Protein AF-0000000066669818 (afdb_homodimer)

Nearest PDB structures (foldseek):
  7xp1-assembly1_A-2  TM=8.548E-01  e=1.483E-09  Pseudomonas aeruginosa PAO1
  7u5q-assembly2_B  TM=8.097E-01  e=1.631E-09  Brucella melitensis ATCC 23457
  3ihu-assembly2_B  TM=8.347E-01  e=1.376E-07  Cupriavidus pinatubonensis JMP134
  3fms-assembly1_A-2  TM=8.039E-01  e=2.113E-07  Thermotoga maritima MSB8
  6za7-assembly1_A  TM=6.777E-01  e=1.137E-07  Agrobacterium fabrum str. C58

pLDDT: mean 90.9, std 12.24, range [27.2, 98.94]

Organism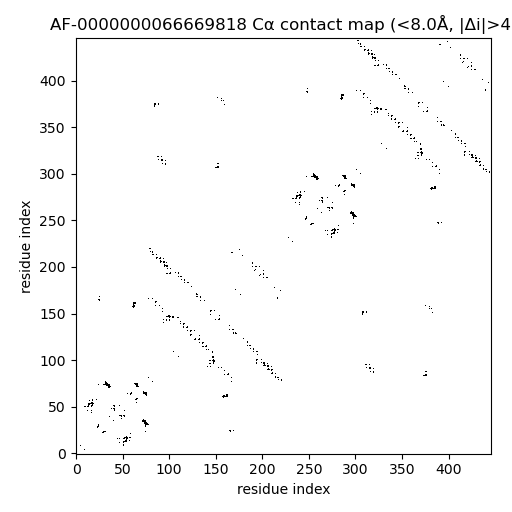: Nocardia brasiliensis (strain ATCC 700358 / HUJEG-1) (NCBI:txid1133849)

Structure (mmCIF, N/CA/C/O backbone):
data_AF-0000000066669818-model_v1
#
loop_
_entity.id
_entity.type
_entity.pdbx_description
1 polymer 'GntR family transcriptional regulator'
#
loop_
_atom_site.group_PDB
_atom_site.id
_atom_site.type_symbol
_atom_site.label_atom_id
_atom_site.label_alt_id
_atom_site.label_comp_id
_atom_site.label_asym_id
_atom_site.label_entity_id
_atom_site.label_seq_id
_atom_site.pdbx_PDB_ins_code
_atom_site.Cartn_x
_atom_site.Cartn_y
_atom_site.Cartn_z
_atom_site.occupancy
_atom_site.B_iso_or_equiv
_atom_site.auth_seq_id
_atom_site.auth_comp_id
_atom_site.auth_asym_id
_atom_site.auth_atom_id
_atom_site.pdbx_PDB_model_num
ATOM 1 N N . MET A 1 1 ? 36.562 18.031 -10.664 1 27.53 1 MET A N 1
ATOM 2 C CA . MET A 1 1 ? 36.594 16.594 -10.453 1 27.53 1 MET A CA 1
ATOM 3 C C . MET A 1 1 ? 35.438 16.125 -9.578 1 27.53 1 MET A C 1
ATOM 5 O O . MET A 1 1 ? 35.438 16.359 -8.367 1 27.53 1 MET A O 1
ATOM 9 N N . ASN A 1 2 ? 34.125 16.328 -9.906 1 37.84 2 ASN A N 1
ATOM 10 C CA . ASN A 1 2 ? 32.875 16.234 -9.164 1 37.84 2 ASN A CA 1
ATOM 11 C C . ASN A 1 2 ? 32.719 14.875 -8.492 1 37.84 2 ASN A C 1
ATOM 13 O O . ASN A 1 2 ? 32.5 13.867 -9.164 1 37.84 2 ASN A O 1
ATOM 17 N N . LEU A 1 3 ? 33.469 14.633 -7.488 1 39.19 3 LEU A N 1
ATOM 18 C CA . LEU A 1 3 ? 33.562 13.375 -6.754 1 39.19 3 LEU A CA 1
ATOM 19 C C . LEU A 1 3 ? 32.188 12.898 -6.305 1 39.19 3 LEU A C 1
ATOM 21 O O . LEU A 1 3 ? 31.469 13.617 -5.613 1 39.19 3 LEU A O 1
ATOM 25 N N . PRO A 1 4 ? 31.734 11.859 -6.973 1 48.66 4 PRO A N 1
ATOM 26 C CA . PRO A 1 4 ? 30.422 11.344 -6.59 1 48.66 4 PRO A CA 1
ATOM 27 C C . PRO A 1 4 ? 30.312 11.07 -5.094 1 48.66 4 PRO A C 1
ATOM 29 O O . PRO A 1 4 ? 31.25 10.562 -4.48 1 48.66 4 PRO A O 1
ATOM 32 N N . LEU A 1 5 ? 29.672 11.852 -4.332 1 53.28 5 LEU A N 1
ATOM 33 C CA . LEU A 1 5 ? 29.422 11.688 -2.904 1 53.28 5 LEU A CA 1
ATOM 34 C C . LEU A 1 5 ? 29.109 10.234 -2.57 1 53.28 5 LEU A C 1
ATOM 36 O O . LEU A 1 5 ? 28.562 9.508 -3.396 1 53.28 5 LEU A O 1
ATOM 40 N N . PRO A 1 6 ? 29.719 9.781 -1.479 1 54.78 6 PRO A N 1
ATOM 41 C CA . PRO A 1 6 ? 29.359 8.445 -0.995 1 54.78 6 PRO A CA 1
ATOM 42 C C . PRO A 1 6 ? 27.859 8.211 -0.934 1 54.78 6 PRO A C 1
ATOM 44 O O . PRO A 1 6 ? 27.094 9.172 -0.834 1 54.78 6 PRO A O 1
ATOM 47 N N . LYS A 1 7 ? 27.484 7.012 -1.146 1 56.94 7 LYS A N 1
ATOM 48 C CA . LYS A 1 7 ? 26.078 6.598 -1.203 1 56.94 7 LYS A CA 1
ATOM 49 C C . LYS A 1 7 ? 25.281 7.172 -0.032 1 56.94 7 LYS A C 1
ATOM 51 O O . LYS A 1 7 ? 24.156 7.637 -0.207 1 56.94 7 LYS A O 1
ATOM 56 N N . ALA A 1 8 ? 25.891 7.023 1.207 1 53.94 8 ALA A N 1
ATOM 57 C CA . ALA A 1 8 ? 25.234 7.547 2.4 1 53.94 8 ALA A CA 1
ATOM 58 C C . ALA A 1 8 ? 24.969 9.039 2.268 1 53.94 8 ALA A C 1
ATOM 60 O O . ALA A 1 8 ? 23.906 9.523 2.656 1 53.94 8 ALA A O 1
ATOM 61 N N . ALA A 1 9 ? 25.922 9.672 1.787 1 60.25 9 ALA A N 1
ATOM 62 C CA . ALA A 1 9 ? 25.781 11.117 1.619 1 60.25 9 ALA A CA 1
ATOM 63 C C . ALA A 1 9 ? 24.734 11.438 0.558 1 60.25 9 ALA A C 1
ATOM 65 O O . ALA A 1 9 ? 23.953 12.383 0.714 1 60.25 9 ALA A O 1
ATOM 66 N N . ARG A 1 10 ? 24.719 10.617 -0.461 1 65.62 10 ARG A N 1
ATOM 67 C CA . ARG A 1 10 ? 23.75 10.82 -1.536 1 65.62 10 ARG A CA 1
ATOM 68 C C . ARG A 1 10 ? 22.328 10.586 -1.046 1 65.62 10 ARG A C 1
ATOM 70 O O . ARG A 1 10 ? 21.422 11.344 -1.382 1 65.62 10 ARG A O 1
ATOM 77 N N . ARG A 1 11 ? 22.234 9.508 -0.243 1 72.19 11 ARG A N 1
ATOM 78 C CA . ARG A 1 11 ? 20.922 9.227 0.344 1 72.19 11 ARG A CA 1
ATOM 79 C C . ARG A 1 11 ? 20.484 10.359 1.261 1 72.19 11 ARG A C 1
ATOM 81 O O . ARG A 1 11 ? 19.297 10.711 1.286 1 72.19 11 ARG A O 1
ATOM 88 N N . GLY A 1 12 ? 21.406 10.742 1.957 1 82 12 GLY A N 1
ATOM 89 C CA . GLY A 1 12 ? 21.109 11.883 2.809 1 82 12 GLY A CA 1
ATOM 90 C C . GLY A 1 12 ? 20.641 13.102 2.033 1 82 12 GLY A C 1
ATOM 91 O O . GLY A 1 12 ? 19.656 13.734 2.406 1 82 12 GLY A O 1
ATOM 92 N N . LEU A 1 13 ? 21.266 13.312 0.92 1 87.38 13 LEU A N 1
ATOM 93 C CA . LEU A 1 13 ? 20.906 14.477 0.108 1 87.38 13 LEU A CA 1
ATOM 94 C C . LEU A 1 13 ? 19.578 14.266 -0.6 1 87.38 13 LEU A C 1
ATOM 96 O O . LEU A 1 13 ? 18.797 15.203 -0.759 1 87.38 13 LEU A O 1
ATOM 100 N N . ALA A 1 14 ? 19.312 13.023 -1.042 1 91.56 14 ALA A N 1
ATOM 101 C CA . ALA A 1 14 ? 18.031 12.688 -1.66 1 91.56 14 ALA A CA 1
ATOM 102 C C . ALA A 1 14 ? 16.875 12.891 -0.679 1 91.56 14 ALA A C 1
ATOM 104 O O . ALA A 1 14 ? 15.852 13.469 -1.032 1 91.56 14 ALA A O 1
ATOM 105 N N . ASN A 1 15 ? 17.109 12.406 0.526 1 94.12 15 ASN A N 1
ATOM 106 C CA . ASN A 1 15 ? 16.109 12.578 1.562 1 94.12 15 ASN A CA 1
ATOM 107 C C . ASN A 1 15 ? 15.875 14.047 1.887 1 94.12 15 ASN A C 1
ATOM 109 O O . ASN A 1 15 ? 14.734 14.477 2.084 1 94.12 15 ASN A O 1
ATOM 113 N N . GLU A 1 16 ? 16.922 14.742 1.942 1 94.06 16 GLU A N 1
ATOM 114 C CA . GLU A 1 16 ? 16.812 16.172 2.199 1 94.06 16 GLU A CA 1
ATOM 115 C C . GLU A 1 16 ? 16.047 16.875 1.077 1 94.06 16 GLU A C 1
ATOM 117 O O . GLU A 1 16 ? 15.188 17.719 1.336 1 94.06 16 GLU A O 1
ATOM 122 N N . ALA A 1 17 ? 16.422 16.562 -0.137 1 96.06 17 ALA A N 1
ATOM 123 C CA . ALA A 1 17 ? 15.711 17.125 -1.275 1 96.06 17 ALA A CA 1
ATOM 124 C C . ALA A 1 17 ? 14.219 16.812 -1.198 1 96.06 17 ALA A C 1
ATOM 126 O O . ALA A 1 17 ? 13.383 17.688 -1.39 1 96.06 17 ALA A O 1
ATOM 127 N N . ALA A 1 18 ? 13.914 15.578 -0.904 1 97.06 18 ALA A N 1
ATOM 128 C CA . ALA A 1 18 ? 12.516 15.164 -0.772 1 97.06 18 ALA A CA 1
ATOM 129 C C . ALA A 1 18 ? 11.812 15.961 0.324 1 97.06 18 ALA A C 1
ATOM 131 O O . ALA A 1 18 ? 10.688 16.422 0.133 1 97.06 18 ALA A O 1
ATOM 132 N N . ASP A 1 19 ? 12.5 16.109 1.431 1 97 19 ASP A N 1
ATOM 133 C CA . ASP A 1 19 ? 11.922 16.812 2.572 1 97 19 ASP A CA 1
ATOM 134 C C . ASP A 1 19 ? 11.594 18.266 2.219 1 97 19 ASP A C 1
ATOM 136 O O . ASP A 1 19 ? 10.5 18.75 2.502 1 97 19 ASP A O 1
ATOM 140 N N . VAL A 1 20 ? 12.477 18.922 1.606 1 96.31 20 VAL A N 1
ATOM 141 C CA . VAL A 1 20 ? 12.297 20.344 1.272 1 96.31 20 VAL A CA 1
ATOM 142 C C . VAL A 1 20 ? 11.172 20.484 0.257 1 96.31 20 VAL A C 1
ATOM 144 O O . VAL A 1 20 ? 10.32 21.375 0.396 1 96.31 20 VAL A O 1
ATOM 147 N N . ILE A 1 21 ? 11.148 19.641 -0.701 1 97.25 21 ILE A N 1
ATOM 148 C CA . ILE A 1 21 ? 10.117 19.719 -1.732 1 97.25 21 ILE A CA 1
ATOM 149 C C . ILE A 1 21 ? 8.758 19.391 -1.126 1 97.25 21 ILE A C 1
ATOM 151 O O . ILE A 1 21 ? 7.77 20.078 -1.391 1 97.25 21 ILE A O 1
ATOM 155 N N . ARG A 1 22 ? 8.695 18.344 -0.316 1 97.69 22 ARG A N 1
ATOM 156 C CA . ARG A 1 22 ? 7.469 17.969 0.381 1 97.69 22 ARG A CA 1
ATOM 157 C C . ARG A 1 22 ? 6.926 19.141 1.202 1 97.69 22 ARG A C 1
ATOM 159 O O . ARG A 1 22 ? 5.738 19.469 1.121 1 97.69 22 ARG A O 1
ATOM 166 N N . ASP A 1 23 ? 7.812 19.781 1.964 1 96.19 23 ASP A N 1
ATOM 167 C CA . ASP A 1 23 ? 7.414 20.906 2.805 1 96.19 23 ASP A CA 1
ATOM 168 C C . ASP A 1 23 ? 6.879 22.062 1.959 1 96.19 23 ASP A C 1
ATOM 170 O O . ASP A 1 23 ? 5.906 22.719 2.338 1 96.19 23 ASP A O 1
ATOM 174 N N . ALA A 1 24 ? 7.492 22.312 0.842 1 95.88 24 ALA A N 1
ATOM 175 C CA . ALA A 1 24 ? 7.043 23.359 -0.058 1 95.88 24 ALA A CA 1
ATOM 176 C C . ALA A 1 24 ? 5.66 23.047 -0.624 1 95.88 24 ALA A C 1
ATOM 178 O O . ALA A 1 24 ? 4.832 23.953 -0.794 1 95.88 24 ALA A O 1
ATOM 179 N N . ILE A 1 25 ? 5.414 21.75 -0.908 1 96.44 25 ILE A N 1
ATOM 180 C CA . ILE A 1 25 ? 4.109 21.328 -1.396 1 96.44 25 ILE A CA 1
ATOM 181 C C . ILE A 1 25 ? 3.062 21.516 -0.301 1 96.44 25 ILE A C 1
ATOM 183 O O . ILE A 1 25 ? 2.002 22.094 -0.542 1 96.44 25 ILE A O 1
ATOM 187 N N . PHE A 1 26 ? 3.367 21.125 0.92 1 95.31 26 PHE A N 1
ATOM 188 C CA . PHE A 1 26 ? 2.432 21.188 2.037 1 95.31 26 PHE A CA 1
ATOM 189 C C . PHE A 1 26 ? 2.154 22.625 2.428 1 95.31 26 PHE A C 1
ATOM 191 O O . PHE A 1 26 ? 1.037 22.969 2.824 1 95.31 26 PHE A O 1
ATOM 198 N N . ALA A 1 27 ? 3.156 23.5 2.26 1 92.38 27 ALA A N 1
ATOM 199 C CA . ALA A 1 27 ? 3.018 24.906 2.611 1 92.38 27 ALA A CA 1
ATOM 200 C C . ALA A 1 27 ? 2.256 25.672 1.532 1 92.38 27 ALA A C 1
ATOM 202 O O . ALA A 1 27 ? 1.841 26.812 1.746 1 92.38 27 ALA A O 1
ATOM 203 N N . GLY A 1 28 ? 2.135 25.062 0.386 1 92.44 28 GLY A N 1
ATOM 204 C CA . GLY A 1 28 ? 1.427 25.703 -0.707 1 92.44 28 GLY A CA 1
ATOM 205 C C . GLY A 1 28 ? 2.338 26.5 -1.622 1 92.44 28 GLY A C 1
ATOM 206 O O . GLY A 1 28 ? 1.877 27.109 -2.586 1 92.44 28 GLY A O 1
ATOM 207 N N . ASP A 1 29 ? 3.596 26.5 -1.38 1 94.31 29 ASP A N 1
ATOM 208 C CA . ASP A 1 29 ? 4.559 27.188 -2.24 1 94.31 29 ASP A CA 1
ATOM 209 C C . ASP A 1 29 ? 4.625 26.531 -3.617 1 94.31 29 ASP A C 1
ATOM 211 O O . ASP A 1 29 ? 4.922 27.203 -4.613 1 94.31 29 ASP A O 1
ATOM 215 N N . ILE A 1 30 ? 4.438 25.266 -3.688 1 95.75 30 ILE A N 1
ATOM 216 C CA . ILE A 1 30 ? 4.25 24.516 -4.926 1 95.75 30 ILE A CA 1
ATOM 217 C C . ILE A 1 30 ? 2.824 23.969 -4.988 1 95.75 30 ILE A C 1
ATOM 219 O O . ILE A 1 30 ? 2.445 23.109 -4.188 1 95.75 30 ILE A O 1
ATOM 223 N N . ALA A 1 31 ? 2.066 24.391 -5.91 1 94.06 31 ALA A N 1
ATOM 224 C CA . ALA A 1 31 ? 0.638 24.094 -5.961 1 94.06 31 ALA A CA 1
ATOM 225 C C . ALA A 1 31 ? 0.387 22.688 -6.523 1 94.06 31 ALA A C 1
ATOM 227 O O . ALA A 1 31 ? 1.189 22.188 -7.309 1 94.06 31 ALA A O 1
ATOM 228 N N . PRO A 1 32 ? -0.755 22.125 -6.137 1 94.38 32 PRO A N 1
ATOM 229 C CA . PRO A 1 32 ? -1.157 20.891 -6.812 1 94.38 32 PRO A CA 1
ATOM 230 C C . PRO A 1 32 ? -1.199 21.031 -8.336 1 94.38 32 PRO A C 1
ATOM 232 O O . PRO A 1 32 ? -1.632 22.078 -8.844 1 94.38 32 PRO A O 1
ATOM 235 N N . GLY A 1 33 ? -0.644 20.047 -9.023 1 94.25 33 GLY A N 1
ATOM 236 C CA . GLY A 1 33 ? -0.625 20.062 -10.477 1 94.25 33 GLY A CA 1
ATOM 237 C C . GLY A 1 33 ? 0.598 20.766 -11.047 1 94.25 33 GLY A C 1
ATOM 238 O O . GLY A 1 33 ? 0.883 20.641 -12.242 1 94.25 33 GLY A O 1
ATOM 239 N N . ALA A 1 34 ? 1.378 21.469 -10.266 1 95.56 34 ALA A N 1
ATOM 240 C CA . ALA A 1 34 ? 2.527 22.234 -10.75 1 95.56 34 ALA A CA 1
ATOM 241 C C . ALA A 1 34 ? 3.637 21.312 -11.234 1 95.56 34 ALA A C 1
ATOM 243 O O . ALA A 1 34 ? 3.912 20.281 -10.609 1 95.56 34 ALA A O 1
ATOM 244 N N . PRO A 1 35 ? 4.309 21.656 -12.297 1 95.5 35 PRO A N 1
ATOM 245 C CA . PRO A 1 35 ? 5.445 20.859 -12.781 1 95.5 35 PRO A CA 1
ATOM 246 C C . PRO A 1 35 ? 6.664 20.969 -11.867 1 95.5 35 PRO A C 1
ATOM 248 O O . PRO A 1 35 ? 6.887 22.016 -11.242 1 95.5 35 PRO A O 1
ATOM 251 N N . LEU A 1 36 ? 7.355 19.875 -11.766 1 96.38 36 LEU A N 1
ATOM 252 C CA . LEU A 1 36 ? 8.617 19.797 -11.031 1 96.38 36 LEU A CA 1
ATOM 253 C C . LEU A 1 36 ? 9.781 19.531 -11.977 1 96.38 36 LEU A C 1
ATOM 255 O O . LEU A 1 36 ? 9.898 18.422 -12.508 1 96.38 36 LEU A O 1
ATOM 259 N N . ARG A 1 37 ? 10.68 20.547 -12.273 1 94.62 37 ARG A N 1
ATOM 260 C CA . ARG A 1 37 ? 11.82 20.406 -13.164 1 94.62 37 ARG A CA 1
ATOM 261 C C . ARG A 1 37 ? 13.102 20.141 -12.383 1 94.62 37 ARG A C 1
ATOM 263 O O . ARG A 1 37 ? 13.508 20.969 -11.555 1 94.62 37 ARG A O 1
ATOM 270 N N . GLU A 1 38 ? 13.656 19.031 -12.633 1 93.94 38 GLU A N 1
ATOM 271 C CA . GLU A 1 38 ? 14.836 18.578 -11.898 1 93.94 38 GLU A CA 1
ATOM 272 C C . GLU A 1 38 ? 15.93 19.641 -11.906 1 93.94 38 GLU A C 1
ATOM 274 O O . GLU A 1 38 ? 16.547 19.906 -10.875 1 93.94 38 GLU A O 1
ATOM 279 N N . VAL A 1 39 ? 16.125 20.297 -13.062 1 94.06 39 VAL A N 1
ATOM 280 C CA . VAL A 1 39 ? 17.188 21.266 -13.227 1 94.06 39 VAL A CA 1
ATOM 281 C C . VAL A 1 39 ? 16.922 22.469 -12.32 1 94.06 39 VAL A C 1
ATOM 283 O O . VAL A 1 39 ? 17.828 22.922 -11.609 1 94.06 39 VAL A O 1
ATOM 286 N N . GLU A 1 40 ? 15.781 22.969 -12.344 1 95.06 40 GLU A N 1
ATOM 287 C CA . GLU A 1 40 ? 15.406 24.125 -11.531 1 95.06 40 GLU A CA 1
ATOM 288 C C . GLU A 1 40 ? 15.484 23.797 -10.039 1 95.06 40 GLU A C 1
ATOM 290 O O . GLU A 1 40 ? 15.977 24.609 -9.25 1 95.06 40 GLU A O 1
ATOM 295 N N . LEU A 1 41 ? 15.008 22.625 -9.648 1 96.19 41 LEU A N 1
ATOM 296 C CA . LEU A 1 41 ? 15.016 22.203 -8.25 1 96.19 41 LEU A CA 1
ATOM 297 C C . LEU A 1 41 ? 16.438 22.016 -7.75 1 96.19 41 LEU A C 1
ATOM 299 O O . LEU A 1 41 ? 16.766 22.391 -6.621 1 96.19 41 LEU A O 1
ATOM 303 N N . ALA A 1 42 ? 17.25 21.438 -8.57 1 95.56 42 ALA A N 1
ATOM 304 C CA . ALA A 1 42 ? 18.641 21.234 -8.203 1 95.56 42 ALA A CA 1
ATOM 305 C C . ALA A 1 42 ? 19.344 22.578 -7.941 1 95.56 42 ALA A C 1
ATOM 307 O O . ALA A 1 42 ? 20.062 22.719 -6.957 1 95.56 42 ALA A O 1
ATOM 308 N N . ALA A 1 43 ? 19.094 23.547 -8.789 1 94.75 43 ALA A N 1
ATOM 309 C CA . ALA A 1 43 ? 19.656 24.875 -8.641 1 94.75 43 ALA A CA 1
ATOM 310 C C . ALA A 1 43 ? 19.156 25.547 -7.367 1 94.75 43 ALA A C 1
ATOM 312 O O . ALA A 1 43 ? 19.953 26.109 -6.598 1 94.75 43 ALA A O 1
ATOM 313 N N . ALA A 1 44 ? 17.953 25.453 -7.117 1 94 44 ALA A N 1
ATOM 314 C CA . ALA A 1 44 ? 17.328 26.109 -5.969 1 94 44 ALA A CA 1
ATOM 315 C C . ALA A 1 44 ? 17.812 25.484 -4.66 1 94 44 ALA A C 1
ATOM 317 O O . ALA A 1 44 ? 17.969 26.188 -3.656 1 94 44 ALA A O 1
ATOM 318 N N . LEU A 1 45 ? 18.047 24.172 -4.668 1 94.38 45 LEU A N 1
ATOM 319 C CA . LEU A 1 45 ? 18.375 23.453 -3.439 1 94.38 45 LEU A CA 1
ATOM 320 C C . LEU A 1 45 ? 19.875 23.328 -3.258 1 94.38 45 LEU A C 1
ATOM 322 O O . LEU A 1 45 ? 20.344 22.953 -2.184 1 94.38 45 LEU A O 1
ATOM 326 N N . GLY A 1 46 ? 20.594 23.578 -4.289 1 94 46 GLY A N 1
ATOM 327 C CA . GLY A 1 46 ? 22.047 23.484 -4.223 1 94 46 GLY A CA 1
ATOM 328 C C . GLY A 1 46 ? 22.547 22.062 -4.156 1 94 46 GLY A C 1
ATOM 329 O O . GLY A 1 46 ? 23.5 21.766 -3.434 1 94 46 GLY A O 1
ATOM 330 N N . VAL A 1 47 ? 21.844 21.172 -4.777 1 93.88 47 VAL A N 1
ATOM 331 C CA . VAL A 1 47 ? 22.234 19.766 -4.812 1 93.88 47 VAL A CA 1
ATOM 332 C C . VAL A 1 47 ? 22.281 19.281 -6.258 1 93.88 47 VAL A C 1
ATOM 334 O O . VAL A 1 47 ? 21.922 20.016 -7.18 1 93.88 47 VAL A O 1
ATOM 337 N N . SER A 1 48 ? 22.734 18.109 -6.457 1 92 48 SER A N 1
ATOM 338 C CA . SER A 1 48 ? 22.859 17.562 -7.805 1 92 48 SER A CA 1
ATOM 339 C C . SER A 1 48 ? 21.5 17.156 -8.367 1 92 48 SER A C 1
ATOM 341 O O . SER A 1 48 ? 20.562 16.922 -7.617 1 92 48 SER A O 1
ATOM 343 N N . ARG A 1 49 ? 21.438 17.078 -9.68 1 91.44 49 ARG A N 1
ATOM 344 C CA . ARG A 1 49 ? 20.234 16.594 -10.336 1 91.44 49 ARG A CA 1
ATOM 345 C C . ARG A 1 49 ? 19.922 15.164 -9.93 1 91.44 49 ARG A C 1
ATOM 347 O O . ARG A 1 49 ? 18.75 14.773 -9.836 1 91.44 49 ARG A O 1
ATOM 354 N N . GLY A 1 50 ? 20.938 14.406 -9.766 1 89.19 50 GLY A N 1
ATOM 355 C CA . GLY A 1 50 ? 20.75 13.047 -9.297 1 89.19 50 GLY A CA 1
ATOM 356 C C . GLY A 1 50 ? 20.078 12.953 -7.949 1 89.19 50 GLY A C 1
ATOM 357 O O . GLY A 1 50 ? 19.172 12.148 -7.754 1 89.19 50 GLY A O 1
ATOM 358 N N . SER A 1 51 ? 20.484 13.773 -7.023 1 92.75 51 SER A N 1
ATOM 359 C CA . SER A 1 51 ? 19.875 13.82 -5.699 1 92.75 51 SER A CA 1
ATOM 360 C C . SER A 1 51 ? 18.406 14.242 -5.785 1 92.75 51 SER A C 1
ATOM 362 O O . SER A 1 51 ? 17.547 13.68 -5.09 1 92.75 51 SER A O 1
ATOM 364 N N . VAL A 1 52 ? 18.156 15.203 -6.598 1 94.5 52 VAL A N 1
ATOM 365 C CA . VAL A 1 52 ? 16.781 15.656 -6.777 1 94.5 52 VAL A CA 1
ATOM 366 C C . VAL A 1 52 ? 15.938 14.539 -7.379 1 94.5 52 VAL A C 1
ATOM 368 O O . VAL A 1 52 ? 14.828 14.273 -6.918 1 94.5 52 VAL A O 1
ATOM 371 N N . ARG A 1 53 ? 16.438 13.891 -8.367 1 90.56 53 ARG A N 1
ATOM 372 C CA . ARG A 1 53 ? 15.727 12.789 -9.008 1 90.56 53 ARG A CA 1
ATOM 373 C C . ARG A 1 53 ? 15.383 11.703 -7.996 1 90.56 53 ARG A C 1
ATOM 375 O O . ARG A 1 53 ? 14.25 11.203 -7.977 1 90.56 53 ARG A O 1
ATOM 382 N N . GLU A 1 54 ? 16.297 11.391 -7.152 1 90.94 54 GLU A N 1
ATOM 383 C CA . GLU A 1 54 ? 16.062 10.391 -6.113 1 90.94 54 GLU A CA 1
ATOM 384 C C . GLU A 1 54 ? 15.039 10.891 -5.094 1 90.94 54 GLU A C 1
ATOM 386 O O . GLU A 1 54 ? 14.203 10.117 -4.613 1 90.94 54 GLU A O 1
ATOM 391 N N . GLY A 1 55 ? 15.18 12.109 -4.762 1 94.56 55 GLY A N 1
ATOM 392 C CA . GLY A 1 55 ? 14.195 12.695 -3.871 1 94.56 55 GLY A CA 1
ATOM 393 C C . GLY A 1 55 ? 12.789 12.695 -4.449 1 94.56 55 GLY A C 1
ATOM 394 O O . GLY A 1 55 ? 11.828 12.391 -3.748 1 94.56 55 GLY A O 1
ATOM 395 N N . LEU A 1 56 ? 12.727 13.031 -5.75 1 94.94 56 LEU A N 1
ATOM 396 C CA . LEU A 1 56 ? 11.43 13.016 -6.43 1 94.94 56 LEU A CA 1
ATOM 397 C C . LEU A 1 56 ? 10.867 11.602 -6.508 1 94.94 56 LEU A C 1
ATOM 399 O O . LEU A 1 56 ? 9.656 11.406 -6.422 1 94.94 56 LEU A O 1
ATOM 403 N N . ALA A 1 57 ? 11.688 10.641 -6.645 1 91.62 57 ALA A N 1
ATOM 404 C CA . ALA A 1 57 ? 11.25 9.242 -6.648 1 91.62 57 ALA A CA 1
ATOM 405 C C . ALA A 1 57 ? 10.625 8.859 -5.312 1 91.62 57 ALA A C 1
ATOM 407 O O . ALA A 1 57 ? 9.641 8.125 -5.27 1 91.62 57 ALA A O 1
ATOM 408 N N . LEU A 1 58 ? 11.195 9.352 -4.234 1 94.19 58 LEU A N 1
ATOM 409 C CA . LEU A 1 58 ? 10.625 9.117 -2.914 1 94.19 58 LEU A CA 1
ATOM 410 C C . LEU A 1 58 ? 9.234 9.734 -2.805 1 94.19 58 LEU A C 1
ATOM 412 O O . LEU A 1 58 ? 8.297 9.094 -2.312 1 94.19 58 LEU A O 1
ATOM 416 N N . LEU A 1 59 ? 9.125 10.93 -3.281 1 97.25 59 LEU A N 1
ATOM 417 C CA . LEU A 1 59 ? 7.844 11.625 -3.225 1 97.25 59 LEU A CA 1
ATOM 418 C C . LEU A 1 59 ? 6.812 10.945 -4.125 1 97.25 59 LEU A C 1
ATOM 420 O O . LEU A 1 59 ? 5.617 10.969 -3.828 1 97.25 59 LEU A O 1
ATOM 424 N N . GLN A 1 60 ? 7.273 10.367 -5.227 1 95.12 60 GLN A N 1
ATOM 425 C CA . GLN A 1 60 ? 6.387 9.602 -6.094 1 95.12 60 GLN A CA 1
ATOM 426 C C . GLN A 1 60 ? 5.852 8.367 -5.371 1 95.12 60 GLN A C 1
ATOM 428 O O . GLN A 1 60 ? 4.668 8.039 -5.488 1 95.12 60 GLN A O 1
ATOM 433 N N . ARG A 1 61 ? 6.664 7.742 -4.613 1 93.88 61 ARG A N 1
ATOM 434 C CA . ARG A 1 61 ? 6.25 6.574 -3.84 1 93.88 61 ARG A CA 1
ATOM 435 C C . ARG A 1 61 ? 5.227 6.953 -2.775 1 93.88 61 ARG A C 1
ATOM 437 O O . ARG A 1 61 ? 4.344 6.16 -2.443 1 93.88 61 ARG A O 1
ATOM 444 N N . GLU A 1 62 ? 5.336 8.125 -2.328 1 97 62 GLU A N 1
ATOM 445 C CA . GLU A 1 62 ? 4.395 8.625 -1.331 1 97 62 GLU A CA 1
ATOM 446 C C . GLU A 1 62 ? 3.076 9.047 -1.978 1 97 62 GLU A C 1
ATOM 448 O O . GLU A 1 62 ? 2.104 9.344 -1.28 1 97 62 GLU A O 1
ATOM 453 N N . GLY A 1 63 ? 3.08 9.156 -3.301 1 96.88 63 GLY A N 1
ATOM 454 C CA . GLY A 1 63 ? 1.888 9.531 -4.043 1 96.88 63 GLY A CA 1
ATOM 455 C C . GLY A 1 63 ? 1.744 11.031 -4.223 1 96.88 63 GLY A C 1
ATOM 456 O O . GLY A 1 63 ? 0.7 11.516 -4.668 1 96.88 63 GLY A O 1
ATOM 457 N N . LEU A 1 64 ? 2.752 11.797 -3.9 1 97.31 64 LEU A N 1
ATOM 458 C CA . LEU A 1 64 ? 2.648 13.25 -3.957 1 97.31 64 LEU A CA 1
ATOM 459 C C . LEU A 1 64 ? 2.945 13.758 -5.363 1 97.31 64 LEU A C 1
ATOM 461 O O . LEU A 1 64 ? 2.584 14.891 -5.707 1 97.31 64 LEU A O 1
ATOM 465 N N . ILE A 1 65 ? 3.707 12.867 -6.062 1 96 65 ILE A N 1
ATOM 466 C CA . ILE A 1 65 ? 4.203 13.266 -7.379 1 96 65 ILE A CA 1
ATOM 467 C C . ILE A 1 65 ? 3.793 12.227 -8.422 1 96 65 ILE A C 1
ATOM 469 O O . ILE A 1 65 ? 3.764 11.023 -8.133 1 96 65 ILE A O 1
ATOM 473 N N . ARG A 1 66 ? 3.416 12.656 -9.531 1 93 66 ARG A N 1
ATOM 474 C CA . ARG A 1 66 ? 3.182 11.789 -10.68 1 93 66 ARG A CA 1
ATOM 475 C C . ARG A 1 66 ? 4.23 12.016 -11.766 1 93 66 ARG A C 1
ATOM 477 O O . ARG A 1 66 ? 4.703 13.141 -11.953 1 93 66 ARG A O 1
ATOM 484 N N . SER A 1 67 ? 4.676 10.945 -12.336 1 87.06 67 SER A N 1
ATOM 485 C CA . SER A 1 67 ? 5.629 11.023 -13.438 1 87.06 67 SER A CA 1
ATOM 486 C C . SER A 1 67 ? 5.219 10.102 -14.586 1 87.06 67 SER A C 1
ATOM 488 O O . SER A 1 67 ? 4.598 9.062 -14.367 1 87.06 67 SER A O 1
ATOM 490 N N . GLY A 1 68 ? 5.203 10.578 -15.844 1 74.5 68 GLY A N 1
ATOM 491 C CA . GLY A 1 68 ? 4.914 9.75 -17 1 74.5 68 GLY A CA 1
ATOM 492 C C . GLY A 1 68 ? 5.738 10.117 -18.219 1 74.5 68 GLY A C 1
ATOM 493 O O . GLY A 1 68 ? 6.301 11.211 -18.281 1 74.5 68 GLY A O 1
ATOM 494 N N . TRP A 1 69 ? 5.953 9.148 -19.016 1 63.53 69 TRP A N 1
ATOM 495 C CA . TRP A 1 69 ? 6.773 9.281 -20.219 1 63.53 69 TRP A CA 1
ATOM 496 C C . TRP A 1 69 ? 6.379 10.531 -21 1 63.53 69 TRP A C 1
ATOM 498 O O . TRP A 1 69 ? 7.234 11.328 -21.391 1 63.53 69 TRP A O 1
ATOM 508 N N . HIS A 1 70 ? 5.141 10.648 -21.203 1 67.06 70 HIS A N 1
ATOM 509 C CA . HIS A 1 70 ? 4.75 11.773 -22.062 1 67.06 70 HIS A CA 1
ATOM 510 C C . HIS A 1 70 ? 4.191 12.922 -21.234 1 67.06 70 HIS A C 1
ATOM 512 O O . HIS A 1 70 ? 3.715 13.914 -21.781 1 67.06 70 HIS A O 1
ATOM 518 N N . ARG A 1 71 ? 4.41 12.562 -19.969 1 73.94 71 ARG A N 1
ATOM 519 C CA . ARG A 1 71 ? 3.953 13.633 -19.078 1 73.94 71 ARG A CA 1
ATOM 520 C C . ARG A 1 71 ? 5.051 14.047 -18.109 1 73.94 71 ARG A C 1
ATOM 522 O O . ARG A 1 71 ? 5.852 13.219 -17.672 1 73.94 71 ARG A O 1
ATOM 529 N N . GLY A 1 72 ? 5.422 15.195 -18.016 1 85.69 72 GLY A N 1
ATOM 530 C CA . GLY A 1 72 ? 6.402 15.719 -17.078 1 85.69 72 GLY A CA 1
ATOM 531 C C . GLY A 1 72 ? 6.094 15.367 -15.633 1 85.69 72 GLY A C 1
ATOM 532 O O . GLY A 1 72 ? 5.043 14.789 -15.336 1 85.69 72 GLY A O 1
ATOM 533 N N . THR A 1 73 ? 7.086 15.445 -14.742 1 94.12 73 THR A N 1
ATOM 534 C CA . THR A 1 73 ? 6.93 15.258 -13.297 1 94.12 73 THR A CA 1
ATOM 535 C C . THR A 1 73 ? 6.184 16.438 -12.68 1 94.12 73 THR A C 1
ATOM 537 O O . THR A 1 73 ? 6.516 17.594 -12.945 1 94.12 73 THR A O 1
ATOM 540 N N . ALA A 1 74 ? 5.098 16.141 -11.969 1 96.81 74 ALA A N 1
ATOM 541 C CA . ALA A 1 74 ? 4.293 17.203 -11.367 1 96.81 74 ALA A CA 1
ATOM 542 C C . ALA A 1 74 ? 3.711 16.75 -10.031 1 96.81 74 ALA A C 1
ATOM 544 O O . ALA A 1 74 ? 3.637 15.562 -9.742 1 96.81 74 ALA A O 1
ATOM 545 N N . VAL A 1 75 ? 3.398 17.703 -9.234 1 97.25 75 VAL A N 1
ATOM 546 C CA . VAL A 1 75 ? 2.627 17.406 -8.031 1 97.25 75 VAL A CA 1
ATOM 547 C C . VAL A 1 75 ? 1.246 16.891 -8.414 1 97.25 75 VAL A C 1
ATOM 549 O O . VAL A 1 75 ? 0.659 17.328 -9.406 1 97.25 75 VAL A O 1
ATOM 552 N N . ILE A 1 76 ? 0.719 16 -7.676 1 96.38 76 ILE A N 1
ATOM 553 C CA . ILE A 1 76 ? -0.604 15.477 -7.98 1 96.38 76 ILE A CA 1
ATOM 554 C C . ILE A 1 76 ? -1.651 16.578 -7.832 1 96.38 76 ILE A C 1
ATOM 556 O O . ILE A 1 76 ? -1.437 17.547 -7.109 1 96.38 76 ILE A O 1
ATOM 560 N N . GLU A 1 77 ? -2.76 16.391 -8.531 1 93.12 77 GLU A N 1
ATOM 561 C CA . GLU A 1 77 ? -3.924 17.25 -8.328 1 93.12 77 GLU A CA 1
ATOM 562 C C . GLU A 1 77 ? -4.742 16.781 -7.125 1 93.12 77 GLU A C 1
ATOM 564 O O . GLU A 1 77 ? -4.535 15.688 -6.605 1 93.12 77 GLU A O 1
ATOM 569 N N . VAL A 1 78 ? -5.574 17.656 -6.688 1 94.25 78 VAL A N 1
ATOM 570 C CA . VAL A 1 78 ? -6.559 17.328 -5.66 1 94.25 78 VAL A CA 1
ATOM 571 C C . VAL A 1 78 ? -7.957 17.328 -6.266 1 94.25 78 VAL A C 1
ATOM 573 O O . VAL A 1 78 ? -8.586 18.391 -6.391 1 94.25 78 VAL A O 1
ATOM 576 N N . THR A 1 79 ? -8.391 16.219 -6.695 1 95.88 79 THR A N 1
ATOM 577 C CA . THR A 1 79 ? -9.703 16.047 -7.309 1 95.88 79 THR A CA 1
ATOM 578 C C . THR A 1 79 ? -10.594 15.156 -6.445 1 95.88 79 THR A C 1
ATOM 580 O O . THR A 1 79 ? -10.102 14.453 -5.559 1 95.88 79 THR A O 1
ATOM 583 N N . PRO A 1 80 ? -11.906 15.203 -6.66 1 96.94 80 PRO A N 1
ATOM 584 C CA . PRO A 1 80 ? -12.781 14.273 -5.938 1 96.94 80 PRO A CA 1
ATOM 585 C C . PRO A 1 80 ? -12.367 12.812 -6.113 1 96.94 80 PRO A C 1
ATOM 587 O O . PRO A 1 80 ? -12.445 12.031 -5.168 1 96.94 80 PRO A O 1
ATOM 590 N N . GLN A 1 81 ? -11.93 12.469 -7.27 1 97.25 81 GLN A N 1
ATOM 591 C CA . GLN A 1 81 ? -11.484 11.102 -7.527 1 97.25 81 GLN A CA 1
ATOM 592 C C . GLN A 1 81 ? -10.25 10.758 -6.695 1 97.25 81 GLN A C 1
ATOM 594 O O . GLN A 1 81 ? -10.148 9.656 -6.156 1 97.25 81 GLN A O 1
ATOM 599 N N . ASP A 1 82 ? -9.32 11.711 -6.629 1 97.38 82 ASP A N 1
ATOM 600 C CA . ASP A 1 82 ? -8.148 11.492 -5.793 1 97.38 82 ASP A CA 1
ATOM 601 C C . ASP A 1 82 ? -8.547 11.234 -4.344 1 97.38 82 ASP A C 1
ATOM 603 O O . ASP A 1 82 ? -8.031 10.305 -3.709 1 97.38 82 ASP A O 1
ATOM 607 N N . ILE A 1 83 ? -9.406 12.008 -3.855 1 97.75 83 ILE A N 1
ATOM 608 C CA . ILE A 1 83 ? -9.852 11.891 -2.469 1 97.75 83 ILE A CA 1
ATOM 609 C C . ILE A 1 83 ? -10.547 10.547 -2.26 1 97.75 83 ILE A C 1
ATOM 611 O O . ILE A 1 83 ? -10.242 9.828 -1.312 1 97.75 83 ILE A O 1
ATOM 615 N N . GLU A 1 84 ? -11.438 10.203 -3.182 1 98.19 84 GLU A N 1
ATOM 616 C CA . GLU A 1 84 ? -12.164 8.945 -3.076 1 98.19 84 GLU A CA 1
ATOM 617 C C . GLU A 1 84 ? -11.211 7.758 -3.051 1 98.19 84 GLU A C 1
ATOM 619 O O . GLU A 1 84 ? -11.336 6.867 -2.207 1 98.19 84 GLU A O 1
ATOM 624 N N . GLU A 1 85 ? -10.297 7.738 -3.912 1 98.5 85 GLU A N 1
ATOM 625 C CA . GLU A 1 85 ? -9.367 6.617 -4.031 1 98.5 85 GLU A CA 1
ATOM 626 C C . GLU A 1 85 ? -8.477 6.5 -2.795 1 98.5 85 GLU A C 1
ATOM 628 O O . GLU A 1 85 ? -8.352 5.418 -2.217 1 98.5 85 GLU A O 1
ATOM 633 N N . VAL A 1 86 ? -7.879 7.582 -2.381 1 98.75 86 VAL A N 1
ATOM 634 C CA . VAL A 1 86 ? -6.938 7.582 -1.268 1 98.75 86 VAL A CA 1
ATOM 635 C C . VAL A 1 86 ? -7.664 7.223 0.026 1 98.75 86 VAL A C 1
ATOM 637 O O . VAL A 1 86 ? -7.168 6.422 0.822 1 98.75 86 VAL A O 1
ATOM 640 N N . TYR A 1 87 ? -8.812 7.734 0.261 1 98.69 87 TYR A N 1
ATOM 641 C CA . TYR A 1 87 ? -9.484 7.531 1.54 1 98.69 87 TYR A CA 1
ATOM 642 C C . TYR A 1 87 ? -10.125 6.148 1.608 1 98.69 87 TYR A C 1
ATOM 644 O O . TYR A 1 87 ? -10.281 5.582 2.693 1 98.69 87 TYR A O 1
ATOM 652 N N . ALA A 1 88 ? -10.531 5.566 0.418 1 98.75 88 ALA A N 1
ATOM 653 C CA . ALA A 1 88 ? -10.945 4.168 0.432 1 98.75 88 ALA A CA 1
ATOM 654 C C . ALA A 1 88 ? -9.82 3.264 0.918 1 98.75 88 ALA A C 1
ATOM 656 O O . ALA A 1 88 ? -10.023 2.42 1.795 1 98.75 88 ALA A O 1
ATOM 657 N N . VAL A 1 89 ? -8.633 3.477 0.388 1 98.88 89 VAL A N 1
ATOM 658 C CA . VAL A 1 89 ? -7.477 2.682 0.778 1 98.88 89 VAL A CA 1
ATOM 659 C C . VAL A 1 89 ? -7.121 2.967 2.236 1 98.88 89 VAL A C 1
ATOM 661 O O . VAL A 1 89 ? -6.887 2.041 3.016 1 98.88 89 VAL A O 1
ATOM 664 N N . ARG A 1 90 ? -7.094 4.238 2.637 1 98.88 90 ARG A N 1
ATOM 665 C CA . ARG A 1 90 ? -6.812 4.59 4.023 1 98.88 90 ARG A CA 1
ATOM 666 C C . ARG A 1 90 ? -7.77 3.883 4.977 1 98.88 90 ARG A C 1
ATOM 668 O O . ARG A 1 90 ? -7.352 3.387 6.027 1 98.88 90 ARG A O 1
ATOM 675 N N . GLY A 1 91 ? -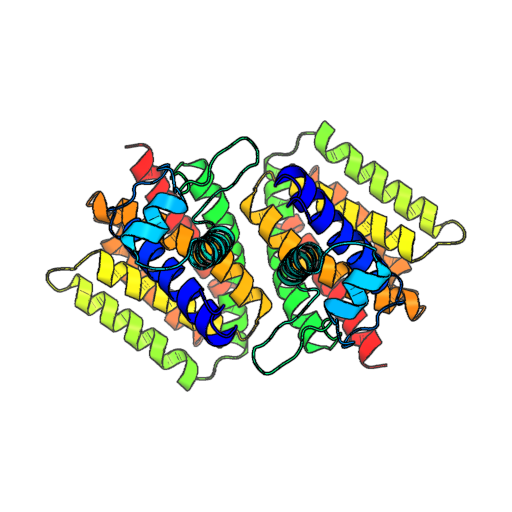9.094 3.902 4.605 1 98.81 91 GLY A N 1
ATOM 676 C CA . GLY A 1 91 ? -10.062 3.248 5.465 1 98.81 91 GLY A CA 1
ATOM 677 C C . GLY A 1 91 ? -9.742 1.792 5.734 1 98.81 91 GLY A C 1
ATOM 678 O O . GLY A 1 91 ? -9.812 1.335 6.879 1 98.81 91 GLY A O 1
ATOM 679 N N . ALA A 1 92 ? -9.398 1.106 4.695 1 98.81 92 ALA A N 1
ATOM 680 C CA . ALA A 1 92 ? -9.031 -0.302 4.832 1 98.81 92 ALA A CA 1
ATOM 681 C C . ALA A 1 92 ? -7.789 -0.465 5.703 1 98.81 92 ALA A C 1
ATOM 683 O O . ALA A 1 92 ? -7.738 -1.346 6.562 1 98.81 92 ALA A O 1
ATOM 684 N N . LEU A 1 93 ? -6.809 0.35 5.508 1 98.88 93 LEU A N 1
ATOM 685 C CA . LEU A 1 93 ? -5.547 0.257 6.23 1 98.88 93 LEU A CA 1
ATOM 686 C C . LEU A 1 93 ? -5.727 0.653 7.695 1 98.88 93 LEU A C 1
ATOM 688 O O . LEU A 1 93 ? -5.203 -0.013 8.594 1 98.88 93 LEU A O 1
ATOM 692 N N . ASP A 1 94 ? -6.453 1.751 7.965 1 98.88 94 ASP A N 1
ATOM 693 C CA . ASP A 1 94 ? -6.676 2.215 9.336 1 98.88 94 ASP A CA 1
ATOM 694 C C . ASP A 1 94 ? -7.449 1.178 10.141 1 98.88 94 ASP A C 1
ATOM 696 O O . ASP A 1 94 ? -7.191 0.999 11.336 1 98.88 94 ASP A O 1
ATOM 700 N N . ARG A 1 95 ? -8.43 0.581 9.477 1 98.75 95 ARG A N 1
ATOM 701 C CA . ARG A 1 95 ? -9.156 -0.499 10.133 1 98.75 95 ARG A CA 1
ATOM 702 C C . ARG A 1 95 ? -8.211 -1.608 10.578 1 98.75 95 ARG A C 1
ATOM 704 O O . ARG A 1 95 ? -8.234 -2.027 11.734 1 98.75 95 ARG A O 1
ATOM 711 N N . LEU A 1 96 ? -7.395 -2.041 9.664 1 98.81 96 LEU A N 1
ATOM 712 C CA . LEU A 1 96 ? -6.449 -3.107 9.977 1 98.81 96 LEU A CA 1
ATOM 713 C C . LEU A 1 96 ? -5.469 -2.67 11.062 1 98.81 96 LEU A C 1
ATOM 715 O O . LEU A 1 96 ? -5.164 -3.436 11.977 1 98.81 96 LEU A O 1
ATOM 719 N N . ALA A 1 97 ? -4.945 -1.477 10.93 1 98.88 97 ALA A N 1
ATOM 720 C CA . ALA A 1 97 ? -3.996 -0.961 11.906 1 98.88 97 ALA A CA 1
ATOM 721 C C . ALA A 1 97 ? -4.613 -0.931 13.305 1 98.88 97 ALA A C 1
ATOM 723 O O . ALA A 1 97 ? -3.977 -1.338 14.281 1 98.88 97 ALA A O 1
ATOM 724 N N . ALA A 1 98 ? -5.816 -0.478 13.391 1 98.75 98 ALA A N 1
ATOM 725 C CA . ALA A 1 98 ? -6.488 -0.347 14.68 1 98.75 98 ALA A CA 1
ATOM 726 C C . ALA A 1 98 ? -6.688 -1.711 15.336 1 98.75 98 ALA A C 1
ATOM 728 O O . ALA A 1 98 ? -6.336 -1.904 16.5 1 98.75 98 ALA A O 1
ATOM 729 N N . ILE A 1 99 ? -7.211 -2.656 14.594 1 98.25 99 ILE A N 1
ATOM 730 C CA . ILE A 1 99 ? -7.508 -3.957 15.188 1 98.25 99 ILE A CA 1
ATOM 731 C C . ILE A 1 99 ? -6.207 -4.684 15.516 1 98.25 99 ILE A C 1
ATOM 733 O O . ILE A 1 99 ? -6.121 -5.398 16.516 1 98.25 99 ILE A O 1
ATOM 737 N N . SER A 1 100 ? -5.211 -4.527 14.688 1 98.44 100 SER A N 1
ATOM 738 C CA . SER A 1 100 ? -3.908 -5.125 14.961 1 98.44 100 SER A CA 1
ATOM 739 C C . SER A 1 100 ? -3.281 -4.523 16.219 1 98.44 100 SER A C 1
ATOM 741 O O . SER A 1 100 ? -2.736 -5.246 17.047 1 98.44 100 SER A O 1
ATOM 743 N N . ALA A 1 101 ? -3.324 -3.209 16.312 1 98.56 101 ALA A N 1
ATOM 744 C CA . ALA A 1 101 ? -2.783 -2.521 17.484 1 98.56 101 ALA A CA 1
ATOM 745 C C . ALA A 1 101 ? -3.496 -2.969 18.75 1 98.56 101 ALA A C 1
ATOM 747 O O . ALA A 1 101 ? -2.854 -3.207 19.781 1 98.56 101 ALA A O 1
ATOM 748 N N . GLN A 1 102 ? -4.77 -3.074 18.672 1 98.12 102 GLN A N 1
ATOM 749 C CA . GLN A 1 102 ? -5.547 -3.488 19.844 1 98.12 102 GLN A CA 1
ATOM 750 C C . GLN A 1 102 ? -5.109 -4.867 20.328 1 98.12 102 GLN A C 1
ATOM 752 O O . GLN A 1 102 ? -5.027 -5.105 21.547 1 98.12 102 GLN A O 1
ATOM 757 N N . ALA A 1 103 ? -4.844 -5.734 19.422 1 96.69 103 ALA A N 1
ATOM 758 C CA . ALA A 1 103 ? -4.516 -7.121 19.719 1 96.69 103 ALA A CA 1
ATOM 759 C C . ALA A 1 103 ? -3.158 -7.227 20.406 1 96.69 103 ALA A C 1
ATOM 761 O O . ALA A 1 103 ? -2.906 -8.172 21.156 1 96.69 103 ALA A O 1
ATOM 762 N N . THR A 1 104 ? -2.332 -6.215 20.234 1 94.31 104 THR A N 1
ATOM 763 C CA . THR A 1 104 ? -0.958 -6.445 20.672 1 94.31 104 THR A CA 1
ATOM 764 C C . THR A 1 104 ? -0.508 -5.348 21.641 1 94.31 104 THR A C 1
ATOM 766 O O . THR A 1 104 ? 0.52 -5.484 22.297 1 94.31 104 THR A O 1
ATOM 769 N N . ALA A 1 105 ? -1.223 -4.316 21.781 1 96 105 ALA A N 1
ATOM 770 C CA . ALA A 1 105 ? -0.749 -3.104 22.438 1 96 105 ALA A CA 1
ATOM 771 C C . ALA A 1 105 ? -0.631 -3.309 23.953 1 96 105 ALA A C 1
ATOM 773 O O . ALA A 1 105 ? -1.511 -3.908 24.562 1 96 105 ALA A O 1
ATOM 774 N N . SER A 1 106 ? 0.445 -2.828 24.531 1 95.81 106 SER A N 1
ATOM 775 C CA . SER A 1 106 ? 0.546 -2.641 25.984 1 95.81 106 SER A CA 1
ATOM 776 C C . SER A 1 106 ? -0.006 -1.283 26.406 1 95.81 106 SER A C 1
ATOM 778 O O . SER A 1 106 ? -0.111 -0.368 25.578 1 95.81 106 SER A O 1
ATOM 780 N N . PRO A 1 107 ? -0.343 -1.191 27.656 1 93.88 107 PRO A N 1
ATOM 781 C CA . PRO A 1 107 ? -0.793 0.117 28.125 1 93.88 107 PRO A CA 1
ATOM 782 C C . PRO A 1 107 ? 0.236 1.22 27.891 1 93.88 107 PRO A C 1
ATOM 784 O O . PRO A 1 107 ? -0.133 2.357 27.578 1 93.88 107 PRO A O 1
ATOM 787 N N . GLN A 1 108 ? 1.458 0.893 27.969 1 96.38 108 GLN A N 1
ATOM 788 C CA . GLN A 1 108 ? 2.525 1.869 27.766 1 96.38 108 GLN A CA 1
ATOM 789 C C . GLN A 1 108 ? 2.57 2.357 26.328 1 96.38 108 GLN A C 1
ATOM 791 O O . GLN A 1 108 ? 2.871 3.525 26.062 1 96.38 108 GLN A O 1
ATOM 796 N N . GLN A 1 109 ? 2.199 1.513 25.422 1 96.81 109 GLN A N 1
ATOM 797 C CA . GLN A 1 109 ? 2.207 1.867 24 1 96.81 109 GLN A CA 1
ATOM 798 C C . GLN A 1 109 ? 1 2.73 23.656 1 96.81 109 GLN A C 1
ATOM 800 O O . GLN A 1 109 ? 1.043 3.502 22.688 1 96.81 109 GLN A O 1
ATOM 805 N N . LEU A 1 110 ? -0.035 2.588 24.438 1 96.69 110 LEU A N 1
ATOM 806 C CA . LEU A 1 110 ? -1.274 3.297 24.141 1 96.69 110 LEU A CA 1
ATOM 807 C C . LEU A 1 110 ? -1.278 4.68 24.781 1 96.69 110 LEU A C 1
ATOM 809 O O . LEU A 1 110 ? -2.002 5.574 24.344 1 96.69 110 LEU A O 1
ATOM 813 N N . ALA A 1 111 ? -0.503 5.004 25.766 1 96.62 111 ALA A N 1
ATOM 814 C CA . ALA A 1 111 ? -0.494 6.238 26.547 1 96.62 111 ALA A CA 1
ATOM 815 C C . ALA A 1 111 ? -0.228 7.445 25.656 1 96.62 111 ALA A C 1
ATOM 817 O O . ALA A 1 111 ? -0.892 8.477 25.781 1 96.62 111 ALA A O 1
ATOM 818 N N . PRO A 1 112 ? 0.707 7.312 24.703 1 97.62 112 PRO A N 1
ATOM 819 C CA . PRO A 1 112 ? 0.972 8.461 23.844 1 97.62 112 PRO A CA 1
ATOM 820 C C . PRO A 1 112 ? -0.257 8.898 23.047 1 97.62 112 PRO A C 1
ATOM 822 O O . PRO A 1 112 ? -0.354 10.055 22.641 1 97.62 112 PRO A O 1
ATOM 825 N N . LEU A 1 113 ? -1.185 7.977 22.781 1 98.19 113 LEU A N 1
ATOM 826 C CA . LEU A 1 113 ? -2.4 8.352 22.078 1 98.19 113 LEU A CA 1
ATOM 827 C C . LEU A 1 113 ? -3.209 9.367 22.875 1 98.19 113 LEU A C 1
ATOM 829 O O . LEU A 1 113 ? -3.738 10.328 22.312 1 98.19 113 LEU A O 1
ATOM 833 N N . ASP A 1 114 ? -3.291 9.156 24.141 1 96.56 114 ASP A N 1
ATOM 834 C CA . ASP A 1 114 ? -3.992 10.094 25.016 1 96.56 114 ASP A CA 1
ATOM 835 C C . ASP A 1 114 ? -3.297 11.461 25.016 1 96.56 114 ASP A C 1
ATOM 837 O O . ASP A 1 114 ? -3.957 12.5 24.984 1 96.56 114 ASP A O 1
ATOM 841 N N . ASP A 1 115 ? -2.018 11.398 25.078 1 97.75 115 ASP A N 1
ATOM 842 C CA . ASP A 1 115 ? -1.249 12.641 25.047 1 97.75 115 ASP A CA 1
ATOM 843 C C . ASP A 1 115 ? -1.518 13.414 23.75 1 97.75 115 ASP A C 1
ATOM 845 O O . ASP A 1 115 ? -1.644 14.641 23.781 1 97.75 115 ASP A O 1
ATOM 849 N N . LEU A 1 116 ? -1.604 12.75 22.641 1 97.94 116 LEU A N 1
ATOM 850 C CA . LEU A 1 116 ? -1.85 13.383 21.344 1 97.94 116 LEU A CA 1
ATOM 851 C C . LEU A 1 116 ? -3.252 13.977 21.297 1 97.94 116 LEU A C 1
ATOM 853 O O . LEU A 1 116 ? -3.441 15.086 20.797 1 97.94 116 LEU A O 1
ATOM 857 N N . VAL A 1 117 ? -4.25 13.266 21.844 1 96.81 117 VAL A N 1
ATOM 858 C CA . VAL A 1 117 ? -5.617 13.773 21.875 1 96.81 117 VAL A CA 1
ATOM 859 C C . VAL A 1 117 ? -5.676 15.031 22.734 1 96.81 117 VAL A C 1
ATOM 861 O O . VAL A 1 117 ? -6.32 16.016 22.359 1 96.81 117 VAL A O 1
ATOM 864 N N . GLU A 1 118 ? -4.973 15 23.859 1 96.06 118 GLU A N 1
ATOM 865 C CA . GLU A 1 118 ? -4.926 16.172 24.734 1 96.06 118 GLU A CA 1
ATOM 866 C C . GLU A 1 118 ? -4.238 17.344 24.031 1 96.06 118 GLU A C 1
ATOM 868 O O . GLU A 1 118 ? -4.66 18.5 24.188 1 96.06 118 GLU A O 1
ATOM 873 N N . ALA A 1 119 ? -3.209 17.094 23.328 1 95.69 119 ALA A N 1
ATOM 874 C CA . ALA A 1 119 ? -2.525 18.141 22.562 1 95.69 119 ALA A CA 1
ATOM 875 C C . ALA A 1 119 ? -3.445 18.734 21.5 1 95.69 119 ALA A C 1
ATOM 877 O O . ALA A 1 119 ? -3.428 19.953 21.281 1 95.69 119 ALA A O 1
ATOM 878 N N . MET A 1 120 ? -4.246 17.875 20.859 1 94.31 120 MET A N 1
ATOM 879 C CA . MET A 1 120 ? -5.227 18.375 19.891 1 94.31 120 MET A CA 1
ATOM 880 C C . MET A 1 120 ? -6.242 19.281 20.578 1 94.31 120 MET A C 1
ATOM 882 O O . MET A 1 120 ? -6.57 20.359 20.047 1 94.31 120 MET A O 1
ATOM 886 N N . ALA A 1 121 ? -6.73 18.859 21.734 1 92.81 121 ALA A N 1
ATOM 887 C CA . ALA A 1 121 ? -7.691 19.656 22.484 1 92.81 121 ALA A CA 1
ATOM 888 C C . ALA A 1 121 ? -7.109 21.016 22.859 1 92.81 121 ALA A C 1
ATOM 890 O O . ALA A 1 121 ? -7.781 22.031 22.734 1 92.81 121 ALA A O 1
ATOM 891 N N . ALA A 1 122 ? -5.855 20.984 23.281 1 92.88 122 ALA A N 1
ATOM 892 C CA . ALA A 1 122 ? -5.172 22.219 23.656 1 92.88 122 ALA A CA 1
ATOM 893 C C . ALA A 1 122 ? -5.023 23.156 22.453 1 92.88 122 ALA A C 1
ATOM 895 O O . ALA A 1 122 ? -5.172 24.375 22.578 1 92.88 122 ALA A O 1
ATOM 896 N N . GLU A 1 123 ? -4.723 22.531 21.281 1 90.38 123 GLU A N 1
ATOM 897 C CA . GLU A 1 123 ? -4.578 23.312 20.062 1 90.38 123 GLU A CA 1
ATOM 898 C C . GLU A 1 123 ? -5.895 23.984 19.688 1 90.38 123 GLU A C 1
ATOM 900 O O . GLU A 1 123 ? -5.91 25.141 19.266 1 90.38 123 GLU A O 1
ATOM 905 N N . ILE A 1 124 ? -6.969 23.281 19.812 1 87.19 124 ILE A N 1
ATOM 906 C CA . ILE A 1 124 ? -8.281 23.781 19.438 1 87.19 124 ILE A CA 1
ATOM 907 C C . ILE A 1 124 ? -8.695 24.891 20.406 1 87.19 124 ILE A C 1
ATOM 909 O O . ILE A 1 124 ? -9.312 25.891 20 1 87.19 124 ILE A O 1
ATOM 913 N N . ALA A 1 125 ? -8.383 24.75 21.688 1 85.81 125 ALA A N 1
ATOM 914 C CA . ALA A 1 125 ? -8.75 25.703 22.719 1 85.81 125 ALA A CA 1
ATOM 915 C C . ALA A 1 125 ? -7.992 27.016 22.531 1 85.81 125 ALA A C 1
ATOM 917 O O . ALA A 1 125 ? -8.484 28.094 22.906 1 85.81 125 ALA A O 1
ATOM 918 N N . GLY A 1 126 ? -6.867 26.891 21.969 1 80.19 126 GLY A N 1
ATOM 919 C CA . GLY A 1 126 ? -6.082 28.094 21.734 1 80.19 126 GLY A CA 1
ATOM 920 C C . GLY A 1 126 ? -6.359 28.734 20.391 1 80.19 126 GLY A C 1
ATOM 921 O O . GLY A 1 126 ? -7.488 28.703 19.906 1 80.19 126 GLY A O 1
ATOM 922 N N . ALA A 1 127 ? -5.602 29.703 19.859 1 68.62 127 ALA A N 1
ATOM 923 C CA . ALA A 1 127 ? -5.738 30.328 18.547 1 68.62 127 ALA A CA 1
ATOM 924 C C . ALA A 1 127 ? -5.633 29.297 17.422 1 68.62 127 ALA A C 1
ATOM 926 O O . ALA A 1 127 ? -5.793 29.625 16.25 1 68.62 127 ALA A O 1
ATOM 927 N N . ALA A 1 128 ? -6.016 28.016 17.656 1 62.34 128 ALA A N 1
ATOM 928 C CA . ALA A 1 128 ? -6.008 26.797 16.859 1 62.34 128 ALA A CA 1
ATOM 929 C C . ALA A 1 128 ? -5.328 27.016 15.516 1 62.34 128 ALA A C 1
ATOM 931 O O . ALA A 1 128 ? -5.832 27.766 14.68 1 62.34 128 ALA A O 1
ATOM 932 N N . ALA A 1 129 ? -4.062 26.641 15.406 1 78.12 129 ALA A N 1
ATOM 933 C CA . ALA A 1 129 ? -3.428 26.625 14.086 1 78.12 129 ALA A CA 1
ATOM 934 C C . ALA A 1 129 ? -3.744 25.312 13.352 1 78.12 129 ALA A C 1
ATOM 936 O O . ALA A 1 129 ? -3.479 24.234 13.859 1 78.12 129 ALA A O 1
ATOM 937 N N . GLY A 1 130 ? -4.422 25.406 12.18 1 86.44 130 GLY A N 1
ATOM 938 C CA . GLY A 1 130 ? -4.848 24.297 11.336 1 86.44 130 GLY A CA 1
ATOM 939 C C . GLY A 1 130 ? -3.74 23.297 11.055 1 86.44 130 GLY A C 1
ATOM 940 O O . GLY A 1 130 ? -3.9 22.094 11.281 1 86.44 130 GLY A O 1
ATOM 941 N N . PRO A 1 131 ? -2.584 23.812 10.727 1 89.12 131 PRO A N 1
ATOM 942 C CA . PRO A 1 131 ? -1.488 22.906 10.367 1 89.12 131 PRO A CA 1
ATOM 943 C C . PRO A 1 131 ? -0.988 22.094 11.562 1 89.12 131 PRO A C 1
ATOM 945 O O . PRO A 1 131 ? -0.647 20.922 11.414 1 89.12 131 PRO A O 1
ATOM 948 N N . ARG A 1 132 ? -0.93 22.734 12.664 1 91.5 132 ARG A N 1
ATOM 949 C CA . ARG A 1 132 ? -0.488 22.016 13.844 1 91.5 132 ARG A CA 1
ATOM 950 C C . ARG A 1 132 ? -1.492 20.922 14.234 1 91.5 132 ARG A C 1
ATOM 952 O O . ARG A 1 132 ? -1.105 19.828 14.617 1 91.5 132 ARG A O 1
ATOM 959 N N . LEU A 1 133 ? -2.779 21.219 14.195 1 92 133 LEU A N 1
ATOM 960 C CA . LEU A 1 133 ? -3.814 20.234 14.484 1 92 133 LEU A CA 1
ATOM 961 C C . LEU A 1 133 ? -3.729 19.062 13.508 1 92 133 LEU A C 1
ATOM 963 O O . LEU A 1 133 ? -3.857 17.906 13.914 1 92 133 LEU A O 1
ATOM 967 N N . LEU A 1 134 ? -3.492 19.359 12.281 1 93.38 134 LEU A N 1
ATOM 968 C CA . LEU A 1 134 ? -3.342 18.312 11.273 1 93.38 134 LEU A CA 1
ATOM 969 C C . LEU A 1 134 ? -2.146 17.422 11.586 1 93.38 134 LEU A C 1
ATOM 971 O O . LEU A 1 134 ? -2.234 16.188 11.484 1 93.38 134 LEU A O 1
ATOM 975 N N . ALA A 1 135 ? -1.016 18.047 11.961 1 95 135 ALA A N 1
ATOM 976 C CA . ALA A 1 135 ? 0.181 17.281 12.305 1 95 135 ALA A CA 1
ATOM 977 C C . ALA A 1 135 ? -0.093 16.328 13.469 1 95 135 ALA A C 1
ATOM 979 O O . ALA A 1 135 ? 0.357 15.18 13.461 1 95 135 ALA A O 1
ATOM 980 N N . LEU A 1 136 ? -0.82 16.797 14.422 1 95.81 136 LEU A N 1
ATOM 981 C CA . LEU A 1 136 ? -1.172 15.969 15.57 1 95.81 136 LEU A CA 1
ATOM 982 C C . LEU A 1 136 ? -2.111 14.836 15.164 1 95.81 136 LEU A C 1
ATOM 984 O O . LEU A 1 136 ? -1.973 13.711 15.641 1 95.81 136 LEU A O 1
ATOM 988 N N . ASP A 1 137 ? -3.047 15.156 14.328 1 95.75 137 ASP A N 1
ATOM 989 C CA . ASP A 1 137 ? -3.969 14.156 13.797 1 95.75 137 ASP A CA 1
ATOM 990 C C . ASP A 1 137 ? -3.213 13.031 13.102 1 95.75 137 ASP A C 1
ATOM 992 O O . ASP A 1 137 ? -3.43 11.852 13.398 1 95.75 137 ASP A O 1
ATOM 996 N N . ILE A 1 138 ? -2.332 13.375 12.25 1 97.75 138 ILE A N 1
ATOM 997 C CA . ILE A 1 138 ? -1.558 12.391 11.508 1 97.75 138 ILE A CA 1
ATOM 998 C C . ILE A 1 138 ? -0.662 11.609 12.461 1 97.75 138 ILE A C 1
ATOM 1000 O O . ILE A 1 138 ? -0.522 10.391 12.328 1 97.75 138 ILE A O 1
ATOM 1004 N N . ALA A 1 139 ? -0.051 12.273 13.422 1 98.25 139 ALA A N 1
ATOM 1005 C CA . ALA A 1 139 ? 0.797 11.609 14.406 1 98.25 139 ALA A CA 1
ATOM 1006 C C . ALA A 1 139 ? 0.016 10.555 15.18 1 98.25 139 ALA A C 1
ATOM 1008 O O . ALA A 1 139 ? 0.558 9.508 15.531 1 98.25 139 ALA A O 1
ATOM 1009 N N . PHE A 1 140 ? -1.256 10.891 15.461 1 98.69 140 PHE A N 1
ATOM 1010 C CA . PHE A 1 140 ? -2.135 9.945 16.141 1 98.69 140 PHE A CA 1
ATOM 1011 C C . PHE A 1 140 ? -2.246 8.641 15.367 1 98.69 140 PHE A C 1
ATOM 1013 O O . PHE A 1 140 ? -2.051 7.559 15.922 1 98.69 140 PHE A O 1
ATOM 1020 N N . HIS A 1 141 ? -2.445 8.672 14.141 1 98.75 141 HIS A N 1
ATOM 1021 C CA . HIS A 1 141 ? -2.582 7.484 13.312 1 98.75 141 HIS A CA 1
ATOM 1022 C C . HIS A 1 141 ? -1.236 6.793 13.109 1 98.75 141 HIS A C 1
ATOM 1024 O O . HIS A 1 141 ? -1.157 5.562 13.117 1 98.75 141 HIS A O 1
ATOM 1030 N N . ASP A 1 142 ? -0.184 7.645 12.938 1 98.69 142 ASP A N 1
ATOM 1031 C CA . ASP A 1 142 ? 1.151 7.059 12.867 1 98.69 142 ASP A CA 1
ATOM 1032 C C . ASP A 1 142 ? 1.419 6.156 14.07 1 98.69 142 ASP A C 1
ATOM 1034 O O . ASP A 1 142 ? 1.981 5.07 13.922 1 98.69 142 ASP A O 1
ATOM 1038 N N . GLN A 1 143 ? 1.027 6.656 15.227 1 98.5 143 GLN A N 1
ATOM 1039 C CA . GLN A 1 143 ? 1.254 5.895 16.453 1 98.5 143 GLN A CA 1
ATOM 1040 C C . GLN A 1 143 ? 0.504 4.566 16.422 1 98.5 143 GLN A C 1
ATOM 1042 O O . GLN A 1 143 ? 1.025 3.543 16.859 1 98.5 143 GLN A O 1
ATOM 1047 N N . ILE A 1 144 ? -0.673 4.52 15.938 1 98.81 144 ILE A N 1
ATOM 1048 C CA . ILE A 1 144 ? -1.46 3.297 15.844 1 98.81 144 ILE A CA 1
ATOM 1049 C C . ILE A 1 144 ? -0.759 2.307 14.914 1 98.81 144 ILE A C 1
ATOM 1051 O O . ILE A 1 144 ? -0.658 1.117 15.227 1 98.81 144 ILE A O 1
ATOM 1055 N N . TYR A 1 145 ? -0.302 2.791 13.781 1 98.75 145 TYR A N 1
ATOM 1056 C CA . TYR A 1 145 ? 0.423 1.938 12.852 1 98.75 145 TYR A CA 1
ATOM 1057 C C . TYR A 1 145 ? 1.686 1.376 13.492 1 98.75 145 TYR A C 1
ATOM 1059 O O . TYR A 1 145 ? 2.043 0.219 13.258 1 98.75 145 TYR A O 1
ATOM 1067 N N . ASP A 1 146 ? 2.385 2.223 14.266 1 98.38 146 ASP A N 1
ATOM 1068 C CA . ASP A 1 146 ? 3.582 1.773 14.969 1 98.38 146 ASP A CA 1
ATOM 1069 C C . ASP A 1 146 ? 3.258 0.646 15.945 1 98.38 146 ASP A C 1
ATOM 1071 O O . ASP A 1 146 ? 3.971 -0.357 16 1 98.38 146 ASP A O 1
ATOM 1075 N N . ILE A 1 147 ? 2.213 0.784 16.703 1 98.31 147 ILE A N 1
ATOM 1076 C CA . ILE A 1 147 ? 1.792 -0.212 17.688 1 98.31 147 ILE A CA 1
ATOM 1077 C C . ILE A 1 147 ? 1.402 -1.505 16.969 1 98.31 147 ILE A C 1
ATOM 1079 O O . ILE A 1 147 ? 1.692 -2.6 17.453 1 98.31 147 ILE A O 1
ATOM 1083 N N . ALA A 1 148 ? 0.695 -1.387 15.82 1 98.44 148 ALA A N 1
ATOM 1084 C CA . ALA A 1 148 ? 0.27 -2.561 15.055 1 98.44 148 ALA A CA 1
ATOM 1085 C C . ALA A 1 148 ? 1.455 -3.469 14.742 1 98.44 148 ALA A C 1
ATOM 1087 O O . ALA A 1 148 ? 1.298 -4.688 14.625 1 98.44 148 ALA A O 1
ATOM 1088 N N . GLY A 1 149 ? 2.605 -2.832 14.453 1 97.81 149 GLY A N 1
ATOM 1089 C CA . GLY A 1 149 ? 3.85 -3.58 14.359 1 97.81 149 GLY A CA 1
ATOM 1090 C C . GLY A 1 149 ? 3.957 -4.402 13.086 1 97.81 149 GLY A C 1
ATOM 1091 O O . GLY A 1 149 ? 4.695 -5.387 13.039 1 97.81 149 GLY A O 1
ATOM 1092 N N . ASN A 1 150 ? 3.236 -4.129 12.078 1 98.38 150 ASN A N 1
ATOM 1093 C CA . ASN A 1 150 ? 3.297 -4.742 10.758 1 98.38 150 ASN A CA 1
ATOM 1094 C C . ASN A 1 150 ? 4.027 -3.846 9.758 1 98.38 150 ASN A C 1
ATOM 1096 O O . ASN A 1 150 ? 3.494 -2.82 9.336 1 98.38 150 ASN A O 1
ATOM 1100 N N . GLN A 1 151 ? 5.18 -4.262 9.336 1 97.12 151 GLN A N 1
ATOM 1101 C CA . GLN A 1 151 ? 6.027 -3.416 8.5 1 97.12 151 GLN A CA 1
ATOM 1102 C C . GLN A 1 151 ? 5.391 -3.182 7.133 1 97.12 151 GLN A C 1
ATOM 1104 O O . GLN A 1 151 ? 5.492 -2.086 6.578 1 97.12 151 GLN A O 1
ATOM 1109 N N . ARG A 1 152 ? 4.73 -4.199 6.555 1 98.38 152 ARG A N 1
ATOM 1110 C CA . ARG A 1 152 ? 4.062 -4.043 5.266 1 98.38 152 ARG A CA 1
ATOM 1111 C C . ARG A 1 152 ? 2.871 -3.098 5.375 1 98.38 152 ARG A C 1
ATOM 1113 O O . ARG A 1 152 ? 2.602 -2.32 4.457 1 98.38 152 ARG A O 1
ATOM 1120 N N . LEU A 1 153 ? 2.178 -3.17 6.473 1 98.75 153 LEU A N 1
ATOM 1121 C CA . LEU A 1 153 ? 1.078 -2.25 6.734 1 98.75 153 LEU A CA 1
ATOM 1122 C C . LEU A 1 153 ? 1.583 -0.814 6.84 1 98.75 153 LEU A C 1
ATOM 1124 O O . LEU A 1 153 ? 0.997 0.099 6.25 1 98.75 153 LEU A O 1
ATOM 1128 N N . SER A 1 154 ? 2.693 -0.635 7.582 1 98.5 154 SER A N 1
ATOM 1129 C CA . SER A 1 154 ? 3.299 0.687 7.711 1 98.5 154 SER A CA 1
ATOM 1130 C C . SER A 1 154 ? 3.738 1.226 6.352 1 98.5 154 SER A C 1
ATOM 1132 O O . SER A 1 154 ? 3.562 2.41 6.062 1 98.5 154 SER A O 1
ATOM 1134 N N . GLN A 1 155 ? 4.23 0.375 5.516 1 97.56 155 GLN A N 1
ATOM 1135 C CA . GLN A 1 155 ? 4.645 0.786 4.176 1 97.56 155 GLN A CA 1
ATOM 1136 C C . GLN A 1 155 ? 3.443 1.212 3.338 1 97.56 155 GLN A C 1
ATOM 1138 O O . GLN A 1 155 ? 3.514 2.199 2.604 1 97.56 155 GLN A O 1
ATOM 1143 N N . ALA A 1 156 ? 2.373 0.474 3.418 1 98.62 156 ALA A N 1
ATOM 1144 C CA . ALA A 1 156 ? 1.156 0.832 2.693 1 98.62 156 ALA A CA 1
ATOM 1145 C C . ALA A 1 156 ? 0.627 2.189 3.146 1 98.62 156 ALA A C 1
ATOM 1147 O O . ALA A 1 156 ? 0.186 2.996 2.324 1 98.62 156 ALA A O 1
ATOM 1148 N N . TRP A 1 157 ? 0.674 2.426 4.43 1 98.69 157 TRP A N 1
ATOM 1149 C CA . TRP A 1 157 ? 0.263 3.711 4.984 1 98.69 157 TRP A CA 1
ATOM 1150 C C . TRP A 1 157 ? 1.14 4.84 4.449 1 98.69 157 TRP A C 1
ATOM 1152 O O . TRP A 1 157 ? 0.631 5.867 3.998 1 98.69 157 TRP A O 1
ATOM 1162 N N . GLN A 1 158 ? 2.418 4.602 4.422 1 97.94 158 GLN A N 1
ATOM 1163 C CA . GLN A 1 158 ? 3.35 5.633 3.975 1 97.94 158 GLN A CA 1
ATOM 1164 C C . GLN A 1 158 ? 3.111 5.988 2.51 1 97.94 158 GLN A C 1
ATOM 1166 O O . GLN A 1 158 ? 3.352 7.125 2.094 1 97.94 158 GLN A O 1
ATOM 1171 N N . ALA A 1 159 ? 2.512 5.102 1.789 1 97.81 159 ALA A N 1
ATOM 1172 C CA . ALA A 1 159 ? 2.281 5.305 0.362 1 97.81 159 ALA A CA 1
ATOM 1173 C C . ALA A 1 159 ? 1.082 6.219 0.125 1 97.81 159 ALA A C 1
ATOM 1175 O O . ALA A 1 159 ? 0.894 6.734 -0.98 1 97.81 159 ALA A O 1
ATOM 1176 N N . VAL A 1 160 ? 0.236 6.449 1.147 1 98.44 160 VAL A N 1
ATOM 1177 C CA . VAL A 1 160 ? -0.918 7.32 0.946 1 98.44 160 VAL A CA 1
ATOM 1178 C C . VAL A 1 160 ? -0.881 8.469 1.952 1 98.44 160 VAL A C 1
ATOM 1180 O O . VAL A 1 160 ? -1.597 9.461 1.797 1 98.44 160 VAL A O 1
ATOM 1183 N N . ARG A 1 161 ? -0.061 8.383 2.949 1 98.5 161 ARG A N 1
ATOM 1184 C CA . ARG A 1 161 ? 0.007 9.289 4.09 1 98.5 161 ARG A CA 1
ATOM 1185 C C . ARG A 1 161 ? 0.194 10.734 3.633 1 98.5 161 ARG A C 1
ATOM 1187 O O . ARG A 1 161 ? -0.492 11.641 4.113 1 98.5 161 ARG A O 1
ATOM 1194 N N . SER A 1 162 ? 1.133 10.977 2.717 1 98.25 162 SER A N 1
ATOM 1195 C CA . SER A 1 162 ? 1.432 12.328 2.254 1 98.25 162 SER A CA 1
ATOM 1196 C C . SER A 1 162 ? 0.271 12.906 1.452 1 98.25 162 SER A C 1
ATOM 1198 O O . SER A 1 162 ? 0.038 14.117 1.475 1 98.25 162 SER A O 1
ATOM 1200 N N . GLN A 1 163 ? -0.426 12.07 0.712 1 98.19 163 GLN A N 1
ATOM 1201 C CA . GLN A 1 163 ? -1.606 12.539 -0.004 1 98.19 163 GLN A CA 1
ATOM 1202 C C . GLN A 1 163 ? -2.711 12.953 0.965 1 98.19 163 GLN A C 1
ATOM 1204 O O . GLN A 1 163 ? -3.355 13.984 0.78 1 98.19 163 GLN A O 1
ATOM 1209 N N . VAL A 1 164 ? -2.914 12.133 2.014 1 98.12 164 VAL A N 1
ATOM 1210 C CA . VAL A 1 164 ? -3.877 12.477 3.055 1 98.12 164 VAL A CA 1
ATOM 1211 C C . VAL A 1 164 ? -3.537 13.844 3.646 1 98.12 164 VAL A C 1
ATOM 1213 O O . VAL A 1 164 ? -4.41 14.703 3.783 1 98.12 164 VAL A O 1
ATOM 1216 N N . TYR A 1 165 ? -2.285 14.023 3.977 1 97.31 165 TYR A N 1
ATOM 1217 C CA . TYR A 1 165 ? -1.825 15.289 4.531 1 97.31 165 TYR A CA 1
ATOM 1218 C C . TYR A 1 165 ? -2.111 16.438 3.576 1 97.31 165 TYR A C 1
ATOM 1220 O O . TYR A 1 165 ? -2.643 17.484 3.984 1 97.31 165 TYR A O 1
ATOM 1228 N N . LEU A 1 166 ? -1.818 16.281 2.328 1 96.81 166 LEU A N 1
ATOM 1229 C CA . LEU A 1 166 ? -2.018 17.312 1.316 1 96.81 166 LEU A CA 1
ATOM 1230 C C . LEU A 1 166 ? -3.492 17.672 1.199 1 96.81 166 LEU A C 1
ATOM 1232 O O . LEU A 1 166 ? -3.842 18.859 1.174 1 96.81 166 LEU A O 1
ATOM 1236 N N . PHE A 1 167 ? -4.344 16.688 1.109 1 95.62 167 PHE A N 1
ATOM 1237 C CA . PHE A 1 167 ? -5.777 16.922 0.972 1 95.62 167 PHE A CA 1
ATOM 1238 C C . PHE A 1 167 ? -6.312 17.703 2.166 1 95.62 167 PHE A C 1
ATOM 1240 O O . PHE A 1 167 ? -7.086 18.656 2.002 1 95.62 167 PHE A O 1
ATOM 1247 N N . GLN A 1 168 ? -5.879 17.297 3.35 1 93.5 168 GLN A N 1
ATOM 1248 C CA . GLN A 1 168 ? -6.34 17.969 4.566 1 93.5 168 GLN A CA 1
ATOM 1249 C C . GLN A 1 168 ? -5.77 19.375 4.668 1 93.5 168 GLN A C 1
ATOM 1251 O O . GLN A 1 168 ? -6.438 20.281 5.164 1 93.5 168 GLN A O 1
ATOM 1256 N N . MET A 1 169 ? -4.551 19.531 4.219 1 91.44 169 MET A N 1
ATOM 1257 C CA . MET A 1 169 ? -3.965 20.875 4.215 1 91.44 169 MET A CA 1
ATOM 1258 C C . MET A 1 169 ? -4.746 21.812 3.301 1 91.44 169 MET A C 1
ATOM 1260 O O . MET A 1 169 ? -4.902 23 3.602 1 91.44 169 MET A O 1
ATOM 1264 N N . HIS A 1 170 ? -5.156 21.266 2.236 1 86.5 170 HIS A N 1
ATOM 1265 C CA . HIS A 1 170 ? -5.977 22.047 1.326 1 86.5 170 HIS A CA 1
ATOM 1266 C C . HIS A 1 170 ? -7.277 22.484 1.996 1 86.5 170 HIS A C 1
ATOM 1268 O O . HIS A 1 170 ? -7.723 23.625 1.81 1 86.5 170 HIS A O 1
ATOM 1274 N N . ARG A 1 171 ? -7.824 21.672 2.748 1 85 171 ARG A N 1
ATOM 1275 C CA . ARG A 1 171 ? -9.031 22 3.504 1 85 171 ARG A CA 1
ATOM 1276 C C . ARG A 1 171 ? -8.75 23.062 4.555 1 85 171 ARG A C 1
ATOM 1278 O O . ARG A 1 171 ? -9.531 24 4.719 1 85 171 ARG A O 1
ATOM 1285 N N . VAL A 1 172 ? -7.684 22.891 5.344 1 84.12 172 VAL A N 1
ATOM 1286 C CA . VAL A 1 172 ? -7.281 23.844 6.367 1 84.12 172 VAL A CA 1
ATOM 1287 C C . VAL A 1 172 ? -7.078 25.219 5.738 1 84.12 172 VAL A C 1
ATOM 1289 O O . VAL A 1 172 ? -7.551 26.234 6.273 1 84.12 172 VAL A O 1
ATOM 1292 N N . ALA A 1 173 ? -6.48 25.25 4.629 1 81.06 173 ALA A N 1
ATOM 1293 C CA . ALA A 1 173 ? -6.195 26.5 3.943 1 81.06 173 ALA A CA 1
ATOM 1294 C C . ALA A 1 173 ? -7.48 27.188 3.486 1 81.06 173 ALA A C 1
ATOM 1296 O O . ALA A 1 173 ? -7.551 28.422 3.41 1 81.06 173 ALA A O 1
ATOM 1297 N N . ALA A 1 174 ? -8.445 26.375 3.285 1 78.81 174 ALA A N 1
ATOM 1298 C CA . ALA A 1 174 ? -9.719 26.906 2.811 1 78.81 174 ALA A CA 1
ATOM 1299 C C . ALA A 1 174 ? -10.578 27.391 3.975 1 78.81 174 ALA A C 1
ATOM 1301 O O . ALA A 1 174 ? -11.648 27.969 3.766 1 78.81 174 ALA A O 1
ATOM 1302 N N . GLY A 1 175 ? -10.07 27.266 5.227 1 72.5 175 GLY A N 1
ATOM 1303 C CA . GLY A 1 175 ? -10.742 27.812 6.395 1 72.5 175 GLY A CA 1
ATOM 1304 C C . GLY A 1 175 ? -11.93 26.984 6.84 1 72.5 175 GLY A C 1
ATOM 1305 O O . GLY A 1 175 ? -12.844 27.5 7.5 1 72.5 175 GLY A O 1
ATOM 1306 N N . TYR A 1 176 ? -11.969 25.875 6.367 1 61.72 176 TYR A N 1
ATOM 1307 C CA . TYR A 1 176 ? -13.125 25.062 6.742 1 61.72 176 TYR A CA 1
ATOM 1308 C C . TYR A 1 176 ? -13 24.562 8.172 1 61.72 176 TYR A C 1
ATOM 1310 O O . TYR A 1 176 ? -12.039 23.875 8.516 1 61.72 176 TYR A O 1
ATOM 1318 N N . GLU A 1 177 ? -13.867 25.047 9 1 63.78 177 GLU A N 1
ATOM 1319 C CA . GLU A 1 177 ? -13.82 24.891 10.445 1 63.78 177 GLU A CA 1
ATOM 1320 C C . GLU A 1 177 ? -14.469 23.578 10.883 1 63.78 177 GLU A C 1
ATOM 1322 O O . GLU A 1 177 ? -14.227 23.094 11.992 1 63.78 177 GLU A O 1
ATOM 1327 N N . HIS A 1 178 ? -15.25 22.969 10.023 1 63 178 HIS A N 1
ATOM 1328 C CA . HIS A 1 178 ? -16.016 21.797 10.414 1 63 178 HIS A CA 1
ATOM 1329 C C . HIS A 1 178 ? -15.094 20.688 10.914 1 63 178 HIS A C 1
ATOM 1331 O O . HIS A 1 178 ? -15.492 19.875 11.75 1 63 178 HIS A O 1
ATOM 1337 N N . TYR A 1 179 ? -13.961 20.719 10.555 1 64.81 179 TYR A N 1
ATOM 1338 C CA . TYR A 1 179 ? -12.984 19.703 10.938 1 64.81 179 TYR A CA 1
ATOM 1339 C C . TYR A 1 179 ? -12.688 19.766 12.43 1 64.81 179 TYR A C 1
ATOM 1341 O O . TYR A 1 179 ? -12.594 18.734 13.094 1 64.81 179 TYR A O 1
ATOM 1349 N N . ARG A 1 180 ? -12.805 20.859 12.984 1 72 180 ARG A N 1
ATOM 1350 C CA . ARG A 1 180 ? -12.406 21.094 14.367 1 72 180 ARG A CA 1
ATOM 1351 C C . ARG A 1 180 ? -13.453 20.562 15.336 1 72 180 ARG A C 1
ATOM 1353 O O . ARG A 1 180 ? -13.125 20.141 16.438 1 72 180 ARG A O 1
ATOM 1360 N N . ASP A 1 181 ? -14.625 20.484 14.852 1 70.19 181 ASP A N 1
ATOM 1361 C CA . ASP A 1 181 ? -15.727 20.203 15.781 1 70.19 181 ASP A CA 1
ATOM 1362 C C . ASP A 1 181 ? -15.75 18.734 16.188 1 70.19 181 ASP A C 1
ATOM 1364 O O . ASP A 1 181 ? -16.172 18.406 17.297 1 70.19 181 ASP A O 1
ATOM 1368 N N . ARG A 1 182 ? -15.172 17.984 15.359 1 80.62 182 ARG A N 1
ATOM 1369 C CA . ARG A 1 182 ? -15.367 16.562 15.641 1 80.62 182 ARG A CA 1
ATOM 1370 C C . ARG A 1 182 ? -14.031 15.852 15.82 1 80.62 182 ARG A C 1
ATOM 1372 O O . ARG A 1 182 ? -13.992 14.68 16.203 1 80.62 182 ARG A O 1
ATOM 1379 N N . VAL A 1 183 ? -13.062 16.531 15.617 1 86.12 183 VAL A N 1
ATOM 1380 C CA . VAL A 1 183 ? -11.75 15.891 15.516 1 86.12 183 VAL A CA 1
ATOM 1381 C C . VAL A 1 183 ? -11.359 15.289 16.859 1 86.12 183 VAL A C 1
ATOM 1383 O O . VAL A 1 183 ? -10.914 14.141 16.938 1 86.12 183 VAL A O 1
ATOM 1386 N N . ILE A 1 184 ? -11.617 15.977 17.938 1 90 184 ILE A N 1
ATOM 1387 C CA . ILE A 1 184 ? -11.188 15.523 19.25 1 90 184 ILE A CA 1
ATOM 1388 C C . ILE A 1 184 ? -12.023 14.32 19.688 1 90 184 ILE A C 1
ATOM 1390 O O . ILE A 1 184 ? -11.477 13.297 20.109 1 90 184 ILE A O 1
ATOM 1394 N N . ASP A 1 185 ? -13.281 14.453 19.531 1 92.38 185 ASP A N 1
ATOM 1395 C CA . ASP A 1 185 ? -14.18 13.406 20 1 92.38 185 ASP A CA 1
ATOM 1396 C C . ASP A 1 185 ? -13.93 12.094 19.25 1 92.38 185 ASP A C 1
ATOM 1398 O O . ASP A 1 185 ? -13.914 11.023 19.859 1 92.38 185 ASP A O 1
ATOM 1402 N N . GLU A 1 186 ? -13.742 12.195 18.016 1 93.62 186 GLU A N 1
ATOM 1403 C CA . GLU A 1 186 ? -13.508 11.008 17.203 1 93.62 186 GLU A CA 1
ATOM 1404 C C . GLU A 1 186 ? -12.211 10.305 17.609 1 93.62 186 GLU A C 1
ATOM 1406 O O . GLU A 1 186 ? -12.172 9.078 17.719 1 93.62 186 GLU A O 1
ATOM 1411 N N . HIS A 1 187 ? -11.172 11.078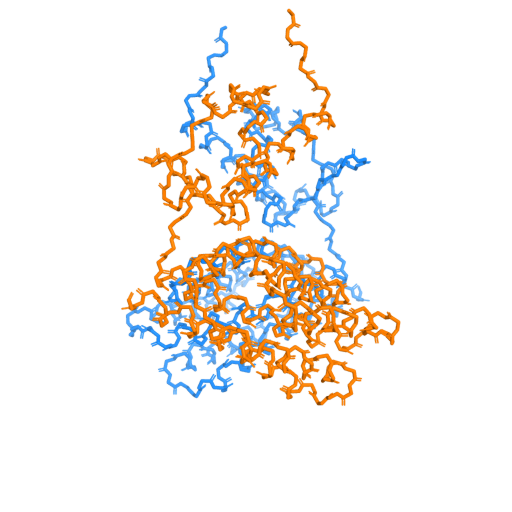 17.844 1 96.81 187 HIS A N 1
ATOM 1412 C CA . HIS A 1 187 ? -9.891 10.477 18.219 1 96.81 187 HIS A CA 1
ATOM 1413 C C . HIS A 1 187 ? -9.922 9.953 19.641 1 96.81 187 HIS A C 1
ATOM 1415 O O . HIS A 1 187 ? -9.312 8.922 19.953 1 96.81 187 HIS A O 1
ATOM 1421 N N . ARG A 1 188 ? -10.641 10.633 20.516 1 96.06 188 ARG A N 1
ATOM 1422 C CA . ARG A 1 188 ? -10.812 10.141 21.875 1 96.06 188 ARG A CA 1
ATOM 1423 C C . ARG A 1 188 ? -11.531 8.797 21.875 1 96.06 188 ARG A C 1
ATOM 1425 O O . ARG A 1 188 ? -11.133 7.875 22.594 1 96.06 188 ARG A O 1
ATOM 1432 N N . GLU A 1 189 ? -12.547 8.719 21.125 1 96.69 189 GLU A N 1
ATOM 1433 C CA . GLU A 1 189 ? -13.305 7.473 21.016 1 96.69 189 GLU A CA 1
ATOM 1434 C C . GLU A 1 189 ? -12.414 6.336 20.5 1 96.69 189 GLU A C 1
ATOM 1436 O O . GLU A 1 189 ? -12.445 5.23 21.047 1 96.69 189 GLU A O 1
ATOM 1441 N N . LEU A 1 190 ? -11.625 6.582 19.484 1 97.88 190 LEU A N 1
ATOM 1442 C CA . LEU A 1 190 ? -10.727 5.566 18.953 1 97.88 190 LEU A CA 1
ATOM 1443 C C . LEU A 1 190 ? -9.719 5.121 20.016 1 97.88 190 LEU A C 1
ATOM 1445 O O . LEU A 1 190 ? -9.484 3.922 20.172 1 97.88 190 LEU A O 1
ATOM 1449 N N . ALA A 1 191 ? -9.156 6.113 20.734 1 97.62 191 ALA A N 1
ATOM 1450 C CA . ALA A 1 191 ? -8.188 5.789 21.781 1 97.62 191 ALA A CA 1
ATOM 1451 C C . ALA A 1 191 ? -8.82 4.906 22.859 1 97.62 191 ALA A C 1
ATOM 1453 O O . ALA A 1 191 ? -8.195 3.947 23.328 1 97.62 191 ALA A O 1
ATOM 1454 N N . GLU A 1 192 ? -10.031 5.195 23.203 1 96.94 192 GLU A N 1
ATOM 1455 C CA . GLU A 1 192 ? -10.742 4.422 24.219 1 96.94 192 GLU A CA 1
ATOM 1456 C C . GLU A 1 192 ? -11.031 3.006 23.734 1 96.94 192 GLU A C 1
ATOM 1458 O O . GLU A 1 192 ? -10.82 2.037 24.469 1 96.94 192 GLU A O 1
ATOM 1463 N N . LEU A 1 193 ? -11.469 2.914 22.5 1 97.88 193 LEU A N 1
ATOM 1464 C CA . LEU A 1 193 ? -11.789 1.609 21.938 1 97.88 193 LEU A CA 1
ATOM 1465 C C . LEU A 1 193 ? -10.539 0.757 21.797 1 97.88 193 LEU A C 1
ATOM 1467 O O . LEU A 1 193 ? -10.594 -0.467 21.938 1 97.88 193 LEU A O 1
ATOM 1471 N N . LEU A 1 194 ? -9.445 1.358 21.516 1 98.12 194 LEU A N 1
ATOM 1472 C CA . LEU A 1 194 ? -8.172 0.648 21.406 1 98.12 194 LEU A CA 1
ATOM 1473 C C . LEU A 1 194 ? -7.773 0.038 22.75 1 98.12 194 LEU A C 1
ATOM 1475 O O . LEU A 1 194 ? -7.137 -1.018 22.781 1 98.12 194 LEU A O 1
ATOM 1479 N N . ARG A 1 195 ? -8.141 0.596 23.781 1 95.38 195 ARG A N 1
ATOM 1480 C CA . ARG A 1 195 ? -7.785 0.143 25.125 1 95.38 195 ARG A CA 1
ATOM 1481 C C . ARG A 1 195 ? -8.711 -0.978 25.594 1 95.38 195 ARG A C 1
ATOM 1483 O O . ARG A 1 195 ? -8.25 -1.966 26.172 1 95.38 195 ARG A O 1
ATOM 1490 N N . SER A 1 196 ? -10.078 -0.82 25.391 1 89.06 196 SER A N 1
ATOM 1491 C CA . SER A 1 196 ? -10.969 -1.79 26.016 1 89.06 196 SER A CA 1
ATOM 1492 C C . SER A 1 196 ? -12.219 -2.016 25.188 1 89.06 196 SER A C 1
ATOM 1494 O O . SER A 1 196 ? -13.195 -2.605 25.656 1 89.06 196 SER A O 1
ATOM 1496 N N . GLY A 1 197 ? -12.188 -1.757 24.016 1 89.25 197 GLY A N 1
ATOM 1497 C CA . GLY A 1 197 ? -13.406 -1.875 23.234 1 89.25 197 GLY A CA 1
ATOM 1498 C C . GLY A 1 197 ? -13.508 -3.197 22.5 1 89.25 197 GLY A C 1
ATOM 1499 O O . GLY A 1 197 ? -12.562 -3.986 22.484 1 89.25 197 GLY A O 1
ATOM 1500 N N . ASP A 1 198 ? -14.758 -3.434 22.078 1 97.06 198 ASP A N 1
ATOM 1501 C CA . ASP A 1 198 ? -15.016 -4.562 21.188 1 97.06 198 ASP A CA 1
ATOM 1502 C C . ASP A 1 198 ? -14.289 -4.391 19.859 1 97.06 198 ASP A C 1
ATOM 1504 O O . ASP A 1 198 ? -14.281 -3.303 19.281 1 97.06 198 ASP A O 1
ATOM 1508 N N . ARG A 1 199 ? -13.727 -5.48 19.391 1 96.94 199 ARG A N 1
ATOM 1509 C CA . ARG A 1 199 ? -12.914 -5.453 18.172 1 96.94 199 ARG A CA 1
ATOM 1510 C C . ARG A 1 199 ? -13.727 -4.988 16.984 1 96.94 199 ARG A C 1
ATOM 1512 O O . ARG A 1 199 ? -13.258 -4.168 16.188 1 96.94 199 ARG A O 1
ATOM 1519 N N . ASP A 1 200 ? -14.883 -5.52 16.828 1 96.5 200 ASP A N 1
ATOM 1520 C CA . ASP A 1 200 ? -15.719 -5.18 15.68 1 96.5 200 ASP A CA 1
ATOM 1521 C C . ASP A 1 200 ? -16.172 -3.723 15.75 1 96.5 200 ASP A C 1
ATOM 1523 O O . ASP A 1 200 ? -16.266 -3.049 14.727 1 96.5 200 ASP A O 1
ATOM 1527 N N . VAL A 1 201 ? -16.5 -3.291 16.922 1 97.88 201 VAL A N 1
ATOM 1528 C CA . VAL A 1 201 ? -16.875 -1.896 17.109 1 97.88 201 VAL A CA 1
ATOM 1529 C C . VAL A 1 201 ? -15.703 -0.987 16.766 1 97.88 201 VAL A C 1
ATOM 1531 O O . VAL A 1 201 ? -15.867 0.017 16.062 1 97.88 201 VAL A O 1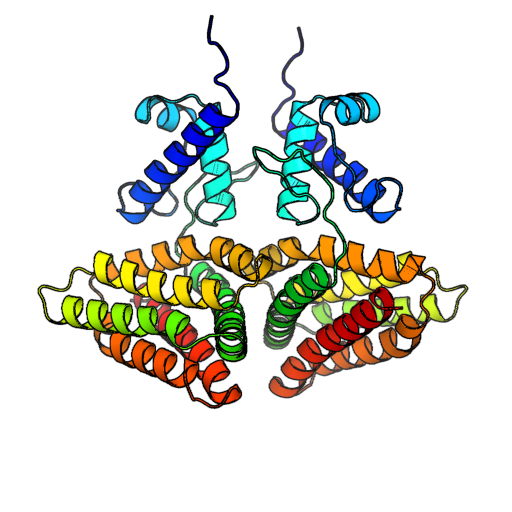
ATOM 1534 N N . LEU A 1 202 ? -14.484 -1.359 17.203 1 98.38 202 LEU A N 1
ATOM 1535 C CA . LEU A 1 202 ? -13.281 -0.596 16.891 1 98.38 202 LEU A CA 1
ATOM 1536 C C . LEU A 1 202 ? -13.055 -0.531 15.375 1 98.38 202 LEU A C 1
ATOM 1538 O O . LEU A 1 202 ? -12.781 0.54 14.828 1 98.38 202 LEU A O 1
ATOM 1542 N N . ALA A 1 203 ? -13.242 -1.673 14.719 1 97.69 203 ALA A N 1
ATOM 1543 C CA . ALA A 1 203 ? -13.055 -1.759 13.266 1 97.69 203 ALA A CA 1
ATOM 1544 C C . ALA A 1 203 ? -13.992 -0.805 12.539 1 97.69 203 ALA A C 1
ATOM 1546 O O . ALA A 1 203 ? -13.562 -0.041 11.672 1 97.69 203 ALA A O 1
ATOM 1547 N N . ARG A 1 204 ? -15.18 -0.828 12.938 1 96.81 204 ARG A N 1
ATOM 1548 C CA . ARG A 1 204 ? -16.188 0.027 12.305 1 96.81 204 ARG A CA 1
ATOM 1549 C C . ARG A 1 204 ? -15.906 1.499 12.594 1 96.81 204 ARG A C 1
ATOM 1551 O O . ARG A 1 204 ? -16.047 2.348 11.711 1 96.81 204 ARG A O 1
ATOM 1558 N N . CYS A 1 205 ? -15.539 1.784 13.797 1 97.5 205 CYS A N 1
ATOM 1559 C CA . CYS A 1 205 ? -15.258 3.158 14.195 1 97.5 205 CYS A CA 1
ATOM 1560 C C . CYS A 1 205 ? -14.07 3.717 13.414 1 97.5 205 CYS A C 1
ATOM 1562 O O . CYS A 1 205 ? -14.109 4.859 12.961 1 97.5 205 CYS A O 1
ATOM 1564 N N . ALA A 1 206 ? -13.039 2.904 13.25 1 98.31 206 ALA A N 1
ATOM 1565 C CA . ALA A 1 206 ? -11.859 3.334 12.5 1 98.31 206 ALA A CA 1
ATOM 1566 C C . ALA A 1 206 ? -12.219 3.652 11.055 1 98.31 206 ALA A C 1
ATOM 1568 O O . ALA A 1 206 ? -11.797 4.676 10.516 1 98.31 206 ALA A O 1
ATOM 1569 N N . GLU A 1 207 ? -12.977 2.812 10.445 1 97.69 207 GLU A N 1
ATOM 1570 C CA . GLU A 1 207 ? -13.398 3.031 9.062 1 97.69 207 GLU A CA 1
ATOM 1571 C C . GLU A 1 207 ? -14.289 4.262 8.953 1 97.69 207 GLU A C 1
ATOM 1573 O O . GLU A 1 207 ? -14.125 5.07 8.039 1 97.69 207 GLU A O 1
ATOM 1578 N N . GLU A 1 208 ? -15.203 4.379 9.859 1 96.44 208 GLU A N 1
ATOM 1579 C CA . GLU A 1 208 ? -16.125 5.508 9.836 1 96.44 208 GLU A CA 1
ATOM 1580 C C . GLU A 1 208 ? -15.398 6.828 10.047 1 96.44 208 GLU A C 1
ATOM 1582 O O . GLU A 1 208 ? -15.766 7.852 9.461 1 96.44 208 GLU A O 1
ATOM 1587 N N . HIS A 1 209 ? -14.43 6.832 10.906 1 96.44 209 HIS A N 1
ATOM 1588 C CA . HIS A 1 209 ? -13.609 8.016 11.133 1 96.44 209 HIS A CA 1
ATOM 1589 C C . HIS A 1 209 ? -12.992 8.516 9.828 1 96.44 209 HIS A C 1
ATOM 1591 O O . HIS A 1 209 ? -13.055 9.703 9.523 1 96.44 209 HIS A O 1
ATOM 1597 N N . VAL A 1 210 ? -12.523 7.637 9.047 1 97.69 210 VAL A N 1
ATOM 1598 C CA . VAL A 1 210 ? -11.898 7.961 7.766 1 97.69 210 VAL A CA 1
ATOM 1599 C C . VAL A 1 210 ? -12.961 8.406 6.766 1 97.69 210 VAL A C 1
ATOM 1601 O O . VAL A 1 210 ? -12.773 9.383 6.035 1 97.69 210 VAL A O 1
ATOM 1604 N N . ASP A 1 211 ? -14.078 7.719 6.77 1 96.5 211 ASP A N 1
ATOM 1605 C CA . ASP A 1 211 ? -15.156 8.031 5.836 1 96.5 211 ASP A CA 1
ATOM 1606 C C . ASP A 1 211 ? -15.742 9.406 6.121 1 96.5 211 ASP A C 1
ATOM 1608 O O . ASP A 1 211 ? -16.109 10.133 5.195 1 96.5 211 ASP A O 1
ATOM 1612 N N . SER A 1 212 ? -15.867 9.703 7.383 1 93.44 212 SER A N 1
ATOM 1613 C CA . SER A 1 212 ? -16.344 11.023 7.762 1 93.44 212 SER A CA 1
ATOM 1614 C C . SER A 1 212 ? -15.43 12.125 7.227 1 93.44 212 SER A C 1
ATOM 1616 O O . SER A 1 212 ? -15.906 13.117 6.676 1 93.44 212 SER A O 1
ATOM 1618 N N . ALA A 1 213 ? -14.156 11.938 7.379 1 93.31 213 ALA A N 1
ATOM 1619 C CA . ALA A 1 213 ? -13.188 12.891 6.848 1 93.31 213 ALA A CA 1
ATOM 1620 C C . ALA A 1 213 ? -13.297 12.992 5.328 1 93.31 213 ALA A C 1
ATOM 1622 O O . ALA A 1 213 ? -13.219 14.086 4.766 1 93.31 213 ALA A O 1
ATOM 1623 N N . ARG A 1 214 ? -13.445 11.836 4.699 1 95.62 214 ARG A N 1
ATOM 1624 C CA . ARG A 1 214 ? -13.617 11.797 3.25 1 95.62 214 ARG A CA 1
ATOM 1625 C C . ARG A 1 214 ? -14.805 12.656 2.818 1 95.62 214 ARG A C 1
ATOM 1627 O O . ARG A 1 214 ? -14.68 13.477 1.912 1 95.62 214 ARG A O 1
ATOM 1634 N N . ARG A 1 215 ? -15.961 12.445 3.422 1 93.69 215 ARG A N 1
ATOM 1635 C CA . ARG A 1 215 ? -17.172 13.188 3.092 1 93.69 215 ARG A CA 1
ATOM 1636 C C . ARG A 1 215 ? -16.969 14.688 3.279 1 93.69 215 ARG A C 1
ATOM 1638 O O . ARG A 1 215 ? -17.422 15.484 2.455 1 93.69 215 ARG A O 1
ATOM 1645 N N . SER A 1 216 ? -16.312 15.023 4.359 1 89.62 216 SER A N 1
ATOM 1646 C CA . SER A 1 216 ? -16.047 16.438 4.629 1 89.62 216 SER A CA 1
ATOM 1647 C C . SER A 1 216 ? -15.18 17.047 3.535 1 89.62 216 SER A C 1
ATOM 1649 O O . SER A 1 216 ? -15.445 18.172 3.084 1 89.62 216 SER A O 1
ATOM 1651 N N . LEU A 1 217 ? -14.156 16.359 3.137 1 92.88 217 LEU A N 1
ATOM 1652 C CA . LEU A 1 217 ? -13.266 16.844 2.094 1 92.88 217 LEU A CA 1
ATOM 1653 C C . LEU A 1 217 ? -14.008 17.031 0.774 1 92.88 217 LEU A C 1
ATOM 1655 O O . LEU A 1 217 ? -13.836 18.031 0.088 1 92.88 217 LEU A O 1
ATOM 1659 N N . LEU A 1 218 ? -14.867 16.078 0.459 1 93.38 218 LEU A N 1
ATOM 1660 C CA . LEU A 1 218 ? -15.594 16.125 -0.806 1 93.38 218 LEU A CA 1
ATOM 1661 C C . LEU A 1 218 ? -16.609 17.266 -0.809 1 93.38 218 LEU A C 1
ATOM 1663 O O . LEU A 1 218 ? -16.844 17.891 -1.845 1 93.38 218 LEU A O 1
ATOM 1667 N N . ALA A 1 219 ? -17.203 17.469 0.304 1 88.94 219 ALA A N 1
ATOM 1668 C CA . ALA A 1 219 ? -18.141 18.578 0.432 1 88.94 219 ALA A CA 1
ATOM 1669 C C . ALA A 1 219 ? -17.453 19.922 0.218 1 88.94 219 ALA A C 1
ATOM 1671 O O . ALA A 1 219 ? -18.031 20.844 -0.352 1 88.94 219 ALA A O 1
ATOM 1672 N N . HIS A 1 220 ? -16.266 20 0.654 1 83.94 220 HIS A N 1
ATOM 1673 C CA . HIS A 1 220 ? -15.484 21.219 0.527 1 83.94 220 HIS A CA 1
ATOM 1674 C C . HIS A 1 220 ? -15.109 21.484 -0.927 1 83.94 220 HIS A C 1
ATOM 1676 O O . HIS A 1 220 ? -15.086 22.641 -1.369 1 83.94 220 HIS A O 1
ATOM 1682 N N . LEU A 1 221 ? -14.766 20.453 -1.674 1 85.75 221 LEU A N 1
ATOM 1683 C CA . LEU A 1 221 ? -14.352 20.625 -3.062 1 85.75 221 LEU A CA 1
ATOM 1684 C C . LEU A 1 221 ? -15.539 21.016 -3.939 1 85.75 221 LEU A C 1
ATOM 1686 O O . LEU A 1 221 ? -15.375 21.688 -4.961 1 85.75 221 LEU A O 1
ATOM 1690 N N . SER A 1 222 ? -16.688 20.5 -3.639 1 73.12 222 SER A N 1
ATOM 1691 C CA . SER A 1 222 ? -17.875 20.812 -4.418 1 73.12 222 SER A CA 1
ATOM 1692 C C . SER A 1 222 ? -18.375 22.219 -4.113 1 73.12 222 SER A C 1
ATOM 1694 O O . SER A 1 222 ? -19.156 22.781 -4.883 1 73.12 222 SER A O 1
ATOM 1696 N N . ALA A 1 223 ? -17.969 22.859 -3.061 1 62.69 223 ALA A N 1
ATOM 1697 C CA . ALA A 1 223 ? -18.406 24.203 -2.717 1 62.69 223 ALA A CA 1
ATOM 1698 C C . ALA A 1 223 ? -17.531 25.266 -3.393 1 62.69 223 ALA A C 1
ATOM 1700 O O . ALA A 1 223 ? -16.375 25.016 -3.695 1 62.69 223 ALA A O 1
ATOM 1701 N N . MET B 1 1 ? 32.656 5.703 -26.188 1 27.2 1 MET B N 1
ATOM 1702 C CA . MET B 1 1 ? 31.781 6.852 -26 1 27.2 1 MET B CA 1
ATOM 1703 C C . MET B 1 1 ? 30.406 6.41 -25.484 1 27.2 1 MET B C 1
ATOM 1705 O O . MET B 1 1 ? 29.625 5.844 -26.25 1 27.2 1 MET B O 1
ATOM 1709 N N . ASN B 1 2 ? 30.203 5.738 -24.344 1 37.81 2 ASN B N 1
ATOM 1710 C CA . ASN B 1 2 ? 29.094 5.016 -23.75 1 37.81 2 ASN B CA 1
ATOM 1711 C C . ASN B 1 2 ? 27.828 5.875 -23.703 1 37.81 2 ASN B C 1
ATOM 1713 O O . ASN B 1 2 ? 27.734 6.805 -22.891 1 37.81 2 ASN B O 1
ATOM 1717 N N . LEU B 1 3 ? 27.234 6.137 -24.797 1 39.19 3 LEU B N 1
ATOM 1718 C CA . LEU B 1 3 ? 26.094 7.027 -25 1 39.19 3 LEU B CA 1
ATOM 1719 C C . LEU B 1 3 ? 24.938 6.633 -24.078 1 39.19 3 LEU B C 1
ATOM 1721 O O . LEU B 1 3 ? 24.469 5.496 -24.125 1 39.19 3 LEU B O 1
ATOM 1725 N N . PRO B 1 4 ? 24.75 7.449 -23.078 1 48.56 4 PRO B N 1
ATOM 1726 C CA . PRO B 1 4 ? 23.641 7.121 -22.172 1 48.56 4 PRO B CA 1
ATOM 1727 C C . PRO B 1 4 ? 22.328 6.898 -22.906 1 48.56 4 PRO B C 1
ATOM 1729 O O . PRO B 1 4 ? 22.016 7.613 -23.859 1 48.56 4 PRO B O 1
ATOM 1732 N N . LEU B 1 5 ? 21.859 5.723 -23.078 1 53.56 5 LEU B N 1
ATOM 1733 C CA . LEU B 1 5 ? 20.578 5.355 -23.688 1 53.56 5 LEU B CA 1
ATOM 1734 C C . LEU B 1 5 ? 19.484 6.32 -23.266 1 53.56 5 LEU B C 1
ATOM 1736 O O . LEU B 1 5 ? 19.516 6.863 -22.156 1 53.56 5 LEU B O 1
ATOM 1740 N N . PRO B 1 6 ? 18.656 6.715 -24.25 1 54.62 6 PRO B N 1
ATOM 1741 C CA . PRO B 1 6 ? 17.484 7.527 -23.922 1 54.62 6 PRO B CA 1
ATOM 1742 C C . PRO B 1 6 ? 16.688 6.965 -22.75 1 54.62 6 PRO B C 1
ATOM 1744 O O . PRO B 1 6 ? 16.75 5.762 -22.469 1 54.62 6 PRO B O 1
ATOM 1747 N N . LYS B 1 7 ? 16.094 7.824 -22.016 1 56.91 7 LYS B N 1
ATOM 1748 C CA . LYS B 1 7 ? 15.344 7.492 -20.812 1 56.91 7 LYS B CA 1
ATOM 1749 C C . LYS B 1 7 ? 14.398 6.32 -21.078 1 56.91 7 LYS B C 1
ATOM 1751 O O . LYS B 1 7 ? 14.281 5.422 -20.234 1 56.91 7 LYS B O 1
ATOM 1756 N N . ALA B 1 8 ? 13.648 6.41 -22.234 1 54.59 8 ALA B N 1
ATOM 1757 C CA . ALA B 1 8 ? 12.719 5.34 -22.594 1 54.59 8 ALA B CA 1
ATOM 1758 C C . ALA B 1 8 ? 13.445 4 -22.703 1 54.59 8 ALA B C 1
ATOM 1760 O O . ALA B 1 8 ? 12.93 2.969 -22.266 1 54.59 8 ALA B O 1
ATOM 1761 N N . ALA B 1 9 ? 14.516 4.082 -23.281 1 60.62 9 ALA B N 1
ATOM 1762 C CA . ALA B 1 9 ? 15.297 2.857 -23.453 1 60.62 9 ALA B CA 1
ATOM 1763 C C . ALA B 1 9 ? 15.812 2.346 -22.109 1 60.62 9 ALA B C 1
ATOM 1765 O O . ALA B 1 9 ? 15.82 1.139 -21.859 1 60.62 9 ALA B O 1
ATOM 1766 N N . ARG B 1 10 ? 16.172 3.293 -21.312 1 65.62 10 ARG B N 1
ATOM 1767 C CA . ARG B 1 10 ? 16.672 2.924 -20 1 65.62 10 ARG B CA 1
ATOM 1768 C C . ARG B 1 10 ? 15.578 2.289 -19.141 1 65.62 10 ARG B C 1
ATOM 1770 O O . ARG B 1 10 ? 15.812 1.297 -18.453 1 65.62 10 ARG B O 1
ATOM 1777 N N . ARG B 1 11 ? 14.406 2.92 -19.281 1 72.12 11 ARG B N 1
ATOM 1778 C CA . ARG B 1 11 ? 13.266 2.355 -18.562 1 72.12 11 ARG B CA 1
ATOM 1779 C C . ARG B 1 11 ? 12.945 0.954 -19.078 1 72.12 11 ARG B C 1
ATOM 1781 O O . ARG B 1 11 ? 12.594 0.068 -18.297 1 72.12 11 ARG B O 1
ATOM 1788 N N . GLY B 1 12 ? 13.008 0.912 -20.281 1 82.38 12 GLY B N 1
ATOM 1789 C CA . GLY B 1 12 ? 12.805 -0.405 -20.859 1 82.38 12 GLY B CA 1
ATOM 1790 C C . GLY B 1 12 ? 13.789 -1.441 -20.359 1 82.38 12 GLY B C 1
ATOM 1791 O O . GLY B 1 12 ? 13.406 -2.553 -20 1 82.38 12 GLY B O 1
ATOM 1792 N N . LEU B 1 13 ? 15.008 -1.021 -20.234 1 87.62 13 LEU B N 1
ATOM 1793 C CA . LEU B 1 13 ? 16.047 -1.941 -19.781 1 87.62 13 LEU B CA 1
ATOM 1794 C C . LEU B 1 13 ? 15.914 -2.24 -18.297 1 87.62 13 LEU B C 1
ATOM 1796 O O . LEU B 1 13 ? 16.172 -3.363 -17.859 1 87.62 13 LEU B O 1
ATOM 1800 N N . ALA B 1 14 ? 15.516 -1.225 -17.5 1 91.69 14 ALA B N 1
ATOM 1801 C CA . ALA B 1 14 ? 15.266 -1.417 -16.078 1 91.69 14 ALA B CA 1
ATOM 1802 C C . ALA B 1 14 ? 14.133 -2.412 -15.844 1 91.69 14 ALA B C 1
ATOM 1804 O O . ALA B 1 14 ? 14.25 -3.309 -15 1 91.69 14 ALA B O 1
ATOM 1805 N N . ASN B 1 15 ? 13.086 -2.217 -16.609 1 94.12 15 ASN B N 1
ATOM 1806 C CA . ASN B 1 15 ? 11.953 -3.131 -16.516 1 94.12 15 ASN B CA 1
ATOM 1807 C C . ASN B 1 15 ? 12.344 -4.551 -16.922 1 94.12 15 ASN B C 1
ATOM 1809 O O . ASN B 1 15 ? 11.922 -5.52 -16.281 1 94.12 15 ASN B O 1
ATOM 1813 N N . GLU B 1 16 ? 13.086 -4.613 -17.938 1 94.12 16 GLU B N 1
ATOM 1814 C CA . GLU B 1 16 ? 13.555 -5.922 -18.375 1 94.12 16 GLU B CA 1
ATOM 1815 C C . GLU B 1 16 ? 14.422 -6.586 -17.312 1 94.12 16 GLU B C 1
ATOM 1817 O O . GLU B 1 16 ? 14.281 -7.781 -17.047 1 94.12 16 GLU B O 1
ATOM 1822 N N . ALA B 1 17 ? 15.344 -5.82 -16.797 1 96.06 17 ALA B N 1
ATOM 1823 C CA . ALA B 1 17 ? 16.188 -6.348 -15.719 1 96.06 17 ALA B CA 1
ATOM 1824 C C . ALA B 1 17 ? 15.328 -6.84 -14.547 1 96.06 17 ALA B C 1
ATOM 1826 O O . ALA B 1 17 ? 15.555 -7.938 -14.031 1 96.06 17 ALA B O 1
ATOM 1827 N N . ALA B 1 18 ? 14.367 -6.051 -14.164 1 97.06 18 ALA B N 1
ATOM 1828 C CA . ALA B 1 18 ? 13.469 -6.434 -13.078 1 97.06 18 ALA B CA 1
ATOM 1829 C C . ALA B 1 18 ? 12.727 -7.727 -13.406 1 97.06 18 ALA B C 1
ATOM 1831 O O . ALA B 1 18 ? 12.625 -8.617 -12.562 1 97.06 18 ALA B O 1
ATOM 1832 N N . ASP B 1 19 ? 12.258 -7.797 -14.633 1 97 19 ASP B N 1
ATOM 1833 C CA . ASP B 1 19 ? 11.492 -8.969 -15.055 1 97 19 ASP B CA 1
ATOM 1834 C C . ASP B 1 19 ? 12.344 -10.234 -14.984 1 97 19 ASP B C 1
ATOM 1836 O O . ASP B 1 19 ? 11.898 -11.25 -14.445 1 97 19 ASP B O 1
ATOM 1840 N N . VAL B 1 20 ? 13.516 -10.195 -15.461 1 96.19 20 VAL B N 1
ATOM 1841 C CA . VAL B 1 20 ? 14.391 -11.359 -15.5 1 96.19 20 VAL B CA 1
ATOM 1842 C C . VAL B 1 20 ? 14.75 -11.781 -14.07 1 96.19 20 VAL B C 1
ATOM 1844 O O . VAL B 1 20 ? 14.711 -12.961 -13.742 1 96.19 20 VAL B O 1
ATOM 1847 N N . ILE B 1 21 ? 15.047 -10.836 -13.266 1 97.19 21 ILE B N 1
ATOM 1848 C CA . ILE B 1 21 ? 15.422 -11.133 -11.883 1 97.19 21 ILE B CA 1
ATOM 1849 C C . ILE B 1 21 ? 14.219 -11.688 -11.133 1 97.19 21 ILE B C 1
ATOM 1851 O O . ILE B 1 21 ? 14.336 -12.68 -10.406 1 97.19 21 ILE B O 1
ATOM 1855 N N . ARG B 1 22 ? 13.07 -11.078 -11.297 1 97.69 22 ARG B N 1
ATOM 1856 C CA . ARG B 1 22 ? 11.836 -11.555 -10.688 1 97.69 22 ARG B CA 1
ATOM 1857 C C . ARG B 1 22 ? 11.555 -13.008 -11.07 1 97.69 22 ARG B C 1
ATOM 1859 O O . ARG B 1 22 ? 11.273 -13.836 -10.211 1 97.69 22 ARG B O 1
ATOM 1866 N N . ASP B 1 23 ? 11.672 -13.289 -12.367 1 96.19 23 ASP B N 1
ATOM 1867 C CA . ASP B 1 23 ? 11.422 -14.641 -12.859 1 96.19 23 ASP B CA 1
ATOM 1868 C C . ASP B 1 23 ? 12.406 -15.641 -12.25 1 96.19 23 ASP B C 1
ATOM 1870 O O . ASP B 1 23 ? 12.023 -16.766 -11.914 1 96.19 23 ASP B O 1
ATOM 1874 N N . ALA B 1 24 ? 13.633 -15.258 -12.117 1 95.88 24 ALA B N 1
ATOM 1875 C CA . ALA B 1 24 ? 14.641 -16.125 -11.516 1 95.88 24 ALA B CA 1
ATOM 1876 C C . ALA B 1 24 ? 14.32 -16.391 -10.047 1 95.88 24 ALA B C 1
ATOM 1878 O O . ALA B 1 24 ? 14.539 -17.5 -9.555 1 95.88 24 ALA B O 1
ATOM 1879 N N . ILE B 1 25 ? 13.797 -15.359 -9.344 1 96.44 25 ILE B N 1
ATOM 1880 C CA . ILE B 1 25 ? 13.398 -15.523 -7.953 1 96.44 25 ILE B CA 1
ATOM 1881 C C . ILE B 1 25 ? 12.211 -16.484 -7.863 1 96.44 25 ILE B C 1
ATOM 1883 O O . ILE B 1 25 ? 12.227 -17.438 -7.07 1 96.44 25 ILE B O 1
ATOM 1887 N N . PHE B 1 26 ? 11.219 -16.328 -8.727 1 95.38 26 PHE B N 1
ATOM 1888 C CA . PHE B 1 26 ? 10.008 -17.141 -8.703 1 95.38 26 PHE B CA 1
ATOM 1889 C C . PHE B 1 26 ? 10.305 -18.578 -9.102 1 95.38 26 PHE B C 1
ATOM 1891 O O . PHE B 1 26 ? 9.695 -19.516 -8.578 1 95.38 26 PHE B O 1
ATOM 1898 N N . ALA B 1 27 ? 11.289 -18.75 -9.984 1 92.5 27 ALA B N 1
ATOM 1899 C CA . ALA B 1 27 ? 11.664 -20.078 -10.461 1 92.5 27 ALA B CA 1
ATOM 1900 C C . ALA B 1 27 ? 12.531 -20.812 -9.438 1 92.5 27 ALA B C 1
ATOM 1902 O O . ALA B 1 27 ? 12.758 -22.016 -9.547 1 92.5 27 ALA B O 1
ATOM 1903 N N . GLY B 1 28 ? 13.055 -20.062 -8.5 1 92.5 28 GLY B N 1
ATOM 1904 C CA . GLY B 1 28 ? 13.898 -20.672 -7.48 1 92.5 28 GLY B CA 1
ATOM 1905 C C . GLY B 1 28 ? 15.375 -20.641 -7.836 1 92.5 28 GLY B C 1
ATOM 1906 O O . GLY B 1 28 ? 16.219 -21.109 -7.07 1 92.5 28 GLY B O 1
ATOM 1907 N N . ASP B 1 29 ? 15.734 -20.078 -8.938 1 94.38 29 ASP B N 1
ATOM 1908 C CA . ASP B 1 29 ? 17.125 -19.938 -9.336 1 94.38 29 ASP B CA 1
ATOM 1909 C C . ASP B 1 29 ? 17.875 -19 -8.391 1 94.38 29 ASP B C 1
ATOM 1911 O O . ASP B 1 29 ? 19.078 -19.141 -8.195 1 94.38 29 ASP B O 1
ATOM 1915 N N . ILE B 1 30 ? 17.219 -18.031 -7.871 1 95.75 30 ILE B N 1
ATOM 1916 C CA . ILE B 1 3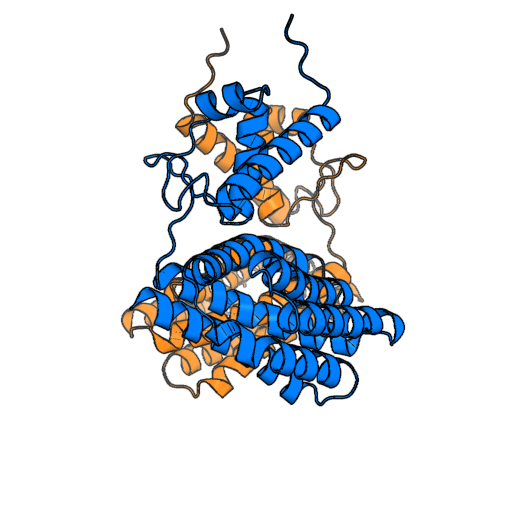0 ? 17.703 -17.172 -6.789 1 95.75 30 ILE B CA 1
ATOM 1917 C C . ILE B 1 30 ? 16.859 -17.406 -5.531 1 95.75 30 ILE B C 1
ATOM 1919 O O . ILE B 1 30 ? 15.672 -17.094 -5.5 1 95.75 30 ILE B O 1
ATOM 1923 N N . ALA B 1 31 ? 17.453 -17.891 -4.512 1 94.12 31 ALA B N 1
ATOM 1924 C CA . ALA B 1 31 ? 16.734 -18.328 -3.324 1 94.12 31 ALA B CA 1
ATOM 1925 C C . ALA B 1 31 ? 16.359 -17.156 -2.432 1 94.12 31 ALA B C 1
ATOM 1927 O O . ALA B 1 31 ? 17.031 -16.125 -2.439 1 94.12 31 ALA B O 1
ATOM 1928 N N . PRO B 1 32 ? 15.297 -17.344 -1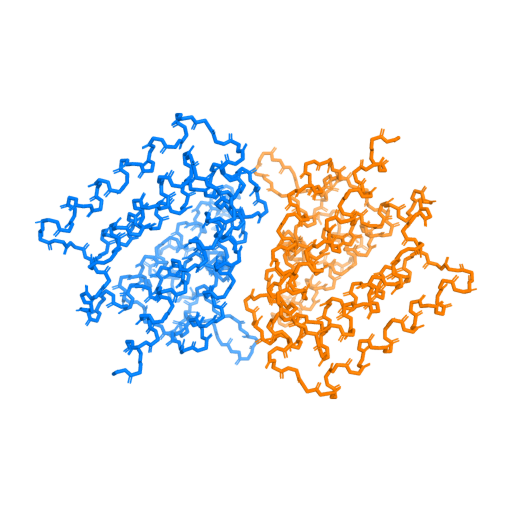.649 1 94.5 32 PRO B N 1
ATOM 1929 C CA . PRO B 1 32 ? 15.023 -16.344 -0.614 1 94.5 32 PRO B CA 1
ATOM 1930 C C . PRO B 1 32 ? 16.234 -16.094 0.286 1 94.5 32 PRO B C 1
ATOM 1932 O O . PRO B 1 32 ? 16.953 -17.031 0.648 1 94.5 32 PRO B O 1
ATOM 1935 N N . GLY B 1 33 ? 16.5 -14.82 0.539 1 94.31 33 GLY B N 1
ATOM 1936 C CA . GLY B 1 33 ? 17.625 -14.445 1.388 1 94.31 33 GLY B CA 1
ATOM 1937 C C . GLY B 1 33 ? 18.922 -14.266 0.622 1 94.31 33 GLY B C 1
ATOM 1938 O O . GLY B 1 33 ? 19.891 -13.719 1.151 1 94.31 33 GLY B O 1
ATOM 1939 N N . ALA B 1 34 ? 19.016 -14.672 -0.624 1 95.62 34 ALA B N 1
ATOM 1940 C CA . ALA B 1 34 ? 20.234 -14.609 -1.405 1 95.62 34 ALA B CA 1
ATOM 1941 C C . ALA B 1 34 ? 20.625 -13.164 -1.711 1 95.62 34 ALA B C 1
ATOM 1943 O O . ALA B 1 34 ? 19.766 -12.344 -2.027 1 95.62 34 ALA B O 1
ATOM 1944 N N . PRO B 1 35 ? 21.891 -12.836 -1.675 1 95.5 35 PRO B N 1
ATOM 1945 C CA . PRO B 1 35 ? 22.344 -11.492 -2.035 1 95.5 35 PRO B CA 1
ATOM 1946 C C . PRO B 1 35 ? 22.234 -11.211 -3.531 1 95.5 35 PRO B C 1
ATOM 1948 O O . PRO B 1 35 ? 22.375 -12.125 -4.348 1 95.5 35 PRO B O 1
ATOM 1951 N N . LEU B 1 36 ? 21.922 -10 -3.838 1 96.38 36 LEU B N 1
ATOM 1952 C CA . LEU B 1 36 ? 21.859 -9.508 -5.211 1 96.38 36 LEU B CA 1
ATOM 1953 C C . LEU B 1 36 ? 22.938 -8.453 -5.453 1 96.38 36 LEU B C 1
ATOM 1955 O O . LEU B 1 36 ? 22.844 -7.336 -4.938 1 96.38 36 LEU B O 1
ATOM 1959 N N . ARG B 1 37 ? 24.047 -8.773 -6.219 1 94.56 37 ARG B N 1
ATOM 1960 C CA . ARG B 1 37 ? 25.141 -7.859 -6.512 1 94.56 37 ARG B CA 1
ATOM 1961 C C . ARG B 1 37 ? 24.969 -7.215 -7.883 1 94.56 37 ARG B C 1
ATOM 1963 O O . ARG B 1 37 ? 24.922 -7.91 -8.898 1 94.56 37 ARG B O 1
ATOM 1970 N N . GLU B 1 38 ? 24.844 -5.961 -7.859 1 93.88 38 GLU B N 1
ATOM 1971 C CA . GLU B 1 38 ? 24.562 -5.203 -9.078 1 93.88 38 GLU B CA 1
ATOM 1972 C C . GLU B 1 38 ? 25.578 -5.539 -10.172 1 93.88 38 GLU B C 1
ATOM 1974 O O . GLU B 1 38 ? 25.188 -5.727 -11.336 1 93.88 38 GLU B O 1
ATOM 1979 N N . VAL B 1 39 ? 26.844 -5.672 -9.805 1 94 39 VAL B N 1
ATOM 1980 C CA . VAL B 1 39 ? 27.906 -5.914 -10.773 1 94 39 VAL B CA 1
ATOM 1981 C C . VAL B 1 39 ? 27.703 -7.273 -11.438 1 94 39 VAL B C 1
ATOM 1983 O O . VAL B 1 39 ? 27.766 -7.391 -12.664 1 94 39 VAL B O 1
ATOM 1986 N N . GLU B 1 40 ? 27.484 -8.25 -10.688 1 95 40 GLU B N 1
ATOM 1987 C CA . GLU B 1 40 ? 27.281 -9.602 -11.195 1 95 40 GLU B CA 1
ATOM 1988 C C . GLU B 1 40 ? 26.016 -9.688 -12.055 1 95 40 GLU B C 1
ATOM 1990 O O . GLU B 1 40 ? 26.031 -10.312 -13.117 1 95 40 GLU B O 1
ATOM 1995 N N . LEU B 1 41 ? 24.938 -9.047 -11.617 1 96.12 41 LEU B N 1
ATOM 1996 C CA . LEU B 1 41 ? 23.688 -9.062 -12.352 1 96.12 41 LEU B CA 1
ATOM 1997 C C . LEU B 1 41 ? 23.812 -8.328 -13.68 1 96.12 41 LEU B C 1
ATOM 1999 O O . LEU B 1 41 ? 23.281 -8.773 -14.695 1 96.12 41 LEU B O 1
ATOM 2003 N N . ALA B 1 42 ? 24.5 -7.246 -13.641 1 95.5 42 ALA B N 1
ATOM 2004 C CA . ALA B 1 42 ? 24.719 -6.484 -14.867 1 95.5 42 ALA B CA 1
ATOM 2005 C C . ALA B 1 42 ? 25.484 -7.316 -15.898 1 95.5 42 ALA B C 1
ATOM 2007 O O . ALA B 1 42 ? 25.109 -7.332 -17.078 1 95.5 42 ALA B O 1
ATOM 2008 N N . ALA B 1 43 ? 26.5 -8.023 -15.461 1 94.62 43 ALA B N 1
ATOM 2009 C CA . ALA B 1 43 ? 27.281 -8.891 -16.328 1 94.62 43 ALA B CA 1
ATOM 2010 C C . ALA B 1 43 ? 26.438 -10.023 -16.891 1 94.62 43 ALA B C 1
ATOM 2012 O O . ALA B 1 43 ? 26.453 -10.297 -18.094 1 94.62 43 ALA B O 1
ATOM 2013 N N . ALA B 1 44 ? 25.672 -10.602 -16.094 1 93.88 44 ALA B N 1
ATOM 2014 C CA . ALA B 1 44 ? 24.859 -11.75 -16.484 1 93.88 44 ALA B CA 1
ATOM 2015 C C . ALA B 1 44 ? 23.766 -11.344 -17.469 1 93.88 44 ALA B C 1
ATOM 2017 O O . ALA B 1 44 ? 23.422 -12.102 -18.375 1 93.88 44 ALA B O 1
ATOM 2018 N N . LEU B 1 45 ? 23.234 -10.125 -17.297 1 94.31 45 LEU B N 1
ATOM 2019 C CA . LEU B 1 45 ? 22.094 -9.695 -18.094 1 94.31 45 LEU B CA 1
ATOM 2020 C C . LEU B 1 45 ? 22.531 -8.891 -19.297 1 94.31 45 LEU B C 1
ATOM 2022 O O . LEU B 1 45 ? 21.734 -8.625 -20.203 1 94.31 45 LEU B O 1
ATOM 2026 N N . GLY B 1 46 ? 23.734 -8.484 -19.312 1 93.88 46 GLY B N 1
ATOM 2027 C CA . GLY B 1 46 ? 24.266 -7.703 -20.422 1 93.88 46 GLY B CA 1
ATOM 2028 C C . GLY B 1 46 ? 23.719 -6.289 -20.453 1 93.88 46 GLY B C 1
ATOM 2029 O O . GLY B 1 46 ? 23.438 -5.758 -21.531 1 93.88 46 GLY B O 1
ATOM 2030 N N . VAL B 1 47 ? 23.453 -5.734 -19.312 1 93.81 47 VAL B N 1
ATOM 2031 C CA . VAL B 1 47 ? 22.953 -4.367 -19.219 1 93.81 47 VAL B CA 1
ATOM 2032 C C . VAL B 1 47 ? 23.828 -3.564 -18.266 1 93.81 47 VAL B C 1
ATOM 2034 O O . VAL B 1 47 ? 24.734 -4.109 -17.641 1 93.81 47 VAL B O 1
ATOM 2037 N N . SER B 1 48 ? 23.594 -2.301 -18.188 1 92 48 SER B N 1
ATOM 2038 C CA . SER B 1 48 ? 24.391 -1.434 -17.328 1 92 48 SER B CA 1
ATOM 2039 C C . SER B 1 48 ? 24.047 -1.631 -15.859 1 92 48 SER B C 1
ATOM 2041 O O . SER B 1 48 ? 22.953 -2.094 -15.531 1 92 48 SER B O 1
ATOM 2043 N N . ARG B 1 49 ? 24.969 -1.265 -15.008 1 91.44 49 ARG B N 1
ATOM 2044 C CA . ARG B 1 49 ? 24.719 -1.293 -13.57 1 91.44 49 ARG B CA 1
ATOM 2045 C C . ARG B 1 49 ? 23.562 -0.364 -13.211 1 91.44 49 ARG B C 1
ATOM 2047 O O . ARG B 1 49 ? 22.797 -0.645 -12.273 1 91.44 49 ARG B O 1
ATOM 2054 N N . GLY B 1 50 ? 23.484 0.722 -13.875 1 89.19 50 GLY B N 1
ATOM 2055 C CA . GLY B 1 50 ? 22.391 1.645 -13.664 1 89.19 50 GLY B CA 1
ATOM 2056 C C . GLY B 1 50 ? 21.031 1.025 -13.938 1 89.19 50 GLY B C 1
ATOM 2057 O O . GLY B 1 50 ? 20.094 1.199 -13.148 1 89.19 50 GLY B O 1
ATOM 2058 N N . SER B 1 51 ? 20.906 0.307 -15.008 1 92.75 51 SER B N 1
ATOM 2059 C CA . SER B 1 51 ? 19.672 -0.382 -15.344 1 92.75 51 SER B CA 1
ATOM 2060 C C . SER B 1 51 ? 19.312 -1.432 -14.297 1 92.75 51 SER B C 1
ATOM 2062 O O . SER B 1 51 ? 18.156 -1.573 -13.922 1 92.75 51 SER B O 1
ATOM 2064 N N . VAL B 1 52 ? 20.297 -2.135 -13.883 1 94.44 52 VAL B N 1
ATOM 2065 C CA . VAL B 1 52 ? 20.078 -3.146 -12.852 1 94.44 52 VAL B CA 1
ATOM 2066 C C . VAL B 1 52 ? 19.609 -2.479 -11.562 1 94.44 52 VAL B C 1
ATOM 2068 O O . VAL B 1 52 ? 18.656 -2.936 -10.922 1 94.44 52 VAL B O 1
ATOM 2071 N N . ARG B 1 53 ? 20.266 -1.432 -11.164 1 90.62 53 ARG B N 1
ATOM 2072 C CA . ARG B 1 53 ? 19.891 -0.702 -9.961 1 90.62 53 ARG B CA 1
ATOM 2073 C C . ARG B 1 53 ? 18.438 -0.241 -10.016 1 90.62 53 ARG B C 1
ATOM 2075 O O . ARG B 1 53 ? 17.688 -0.392 -9.047 1 90.62 53 ARG B O 1
ATOM 2082 N N . GLU B 1 54 ? 18.047 0.241 -11.141 1 90.88 54 GLU B N 1
ATOM 2083 C CA . GLU B 1 54 ? 16.656 0.676 -11.32 1 90.88 54 GLU B CA 1
ATOM 2084 C C . GLU B 1 54 ? 15.695 -0.509 -11.281 1 90.88 54 GLU B C 1
ATOM 2086 O O . GLU B 1 54 ? 14.594 -0.407 -10.742 1 90.88 54 GLU B O 1
ATOM 2091 N N . GLY B 1 55 ? 16.109 -1.529 -11.914 1 94.56 55 GLY B N 1
ATOM 2092 C CA . GLY B 1 55 ? 15.312 -2.742 -11.852 1 94.56 55 GLY B CA 1
ATOM 2093 C C . GLY B 1 55 ? 15.148 -3.279 -10.445 1 94.56 55 GLY B C 1
ATOM 2094 O O . GLY B 1 55 ? 14.055 -3.686 -10.055 1 94.56 55 GLY B O 1
ATOM 2095 N N . LEU B 1 56 ? 16.266 -3.246 -9.703 1 94.94 56 LEU B N 1
ATOM 2096 C CA . LEU B 1 56 ? 16.219 -3.699 -8.32 1 94.94 56 LEU B CA 1
ATOM 2097 C C . LEU B 1 56 ? 15.336 -2.783 -7.473 1 94.94 56 LEU B C 1
ATOM 2099 O O . LEU B 1 56 ? 14.656 -3.244 -6.555 1 94.94 56 LEU B O 1
ATOM 2103 N N . ALA B 1 57 ? 15.312 -1.548 -7.758 1 91.62 57 ALA B N 1
ATOM 2104 C CA . ALA B 1 57 ? 14.445 -0.606 -7.059 1 91.62 57 ALA B CA 1
ATOM 2105 C C . ALA B 1 57 ? 12.969 -0.948 -7.281 1 91.62 57 ALA B C 1
ATOM 2107 O O . ALA B 1 57 ? 12.156 -0.84 -6.363 1 91.62 57 ALA B O 1
ATOM 2108 N N . LEU B 1 58 ? 12.648 -1.364 -8.484 1 94.25 58 LEU B N 1
ATOM 2109 C CA . LEU B 1 58 ? 11.289 -1.799 -8.781 1 94.25 58 LEU B CA 1
ATOM 2110 C C . LEU B 1 58 ? 10.914 -3.027 -7.953 1 94.25 58 LEU B C 1
ATOM 2112 O O . LEU B 1 58 ? 9.828 -3.084 -7.371 1 94.25 58 LEU B O 1
ATOM 2116 N N . LEU B 1 59 ? 11.82 -3.934 -7.91 1 97.25 59 LEU B N 1
ATOM 2117 C CA . LEU B 1 59 ? 11.578 -5.16 -7.156 1 97.25 59 LEU B CA 1
ATOM 2118 C C . LEU B 1 59 ? 11.484 -4.871 -5.664 1 97.25 59 LEU B C 1
ATOM 2120 O O . LEU B 1 59 ? 10.758 -5.559 -4.938 1 97.25 59 LEU B O 1
ATOM 2124 N N . GLN B 1 60 ? 12.227 -3.877 -5.195 1 95.19 60 GLN B N 1
ATOM 2125 C CA . GLN B 1 60 ? 12.125 -3.449 -3.803 1 95.19 60 GLN B CA 1
ATOM 2126 C C . GLN B 1 60 ? 10.734 -2.881 -3.502 1 95.19 60 GLN B C 1
ATOM 2128 O O . GLN B 1 60 ? 10.164 -3.162 -2.449 1 95.19 60 GLN B O 1
ATOM 2133 N N . ARG B 1 61 ? 10.195 -2.164 -4.41 1 94 61 ARG B N 1
ATOM 2134 C CA . ARG B 1 61 ? 8.859 -1.604 -4.254 1 94 61 ARG B CA 1
ATOM 2135 C C . ARG B 1 61 ? 7.805 -2.707 -4.215 1 94 61 ARG B C 1
ATOM 2137 O O . ARG B 1 61 ? 6.785 -2.572 -3.537 1 94 61 ARG B O 1
ATOM 2144 N N . GLU B 1 62 ? 8.102 -3.74 -4.859 1 97 62 GLU B N 1
ATOM 2145 C CA . GLU B 1 62 ? 7.188 -4.883 -4.875 1 97 62 GLU B CA 1
ATOM 2146 C C . GLU B 1 62 ? 7.328 -5.715 -3.604 1 97 62 GLU B C 1
ATOM 2148 O O . GLU B 1 62 ? 6.539 -6.629 -3.365 1 97 62 GLU B O 1
ATOM 2153 N N . GLY B 1 63 ? 8.383 -5.449 -2.842 1 96.88 63 GLY B N 1
ATOM 2154 C CA . GLY B 1 63 ? 8.617 -6.156 -1.593 1 96.88 63 GLY B CA 1
ATOM 2155 C C . GLY B 1 63 ? 9.438 -7.422 -1.769 1 96.88 63 GLY B C 1
ATOM 2156 O O . GLY B 1 63 ? 9.57 -8.211 -0.835 1 96.88 63 GLY B O 1
ATOM 2157 N N . LEU B 1 64 ? 9.992 -7.633 -2.926 1 97.38 64 LEU B N 1
ATOM 2158 C CA . LEU B 1 64 ? 10.711 -8.875 -3.195 1 97.38 64 LEU B CA 1
ATOM 2159 C C . LEU B 1 64 ? 12.156 -8.781 -2.713 1 97.38 64 LEU B C 1
ATOM 2161 O O . LEU B 1 64 ? 12.82 -9.805 -2.531 1 97.38 64 LEU B O 1
ATOM 2165 N N . ILE B 1 65 ? 12.578 -7.492 -2.635 1 96 65 ILE B N 1
ATOM 2166 C CA . ILE B 1 65 ? 13.977 -7.23 -2.328 1 96 65 ILE B CA 1
ATOM 2167 C C . ILE B 1 65 ? 14.078 -6.297 -1.124 1 96 65 ILE B C 1
ATOM 2169 O O . ILE B 1 65 ? 13.258 -5.391 -0.966 1 96 65 ILE B O 1
ATOM 2173 N N . ARG B 1 66 ? 14.977 -6.551 -0.285 1 93 66 ARG B N 1
ATOM 2174 C CA . ARG B 1 66 ? 15.32 -5.648 0.809 1 93 66 ARG B CA 1
ATOM 2175 C C . ARG B 1 66 ? 16.703 -5.031 0.599 1 93 66 ARG B C 1
ATOM 2177 O O . ARG B 1 66 ? 17.594 -5.676 0.049 1 93 66 ARG B O 1
ATOM 2184 N N . SER B 1 67 ? 16.781 -3.777 0.884 1 87.06 67 SER B N 1
ATOM 2185 C CA . SER B 1 67 ? 18.062 -3.08 0.803 1 87.06 67 SER B CA 1
ATOM 2186 C C . SER B 1 67 ? 18.297 -2.209 2.033 1 87.06 67 SER B C 1
ATOM 2188 O O . SER B 1 67 ? 17.344 -1.715 2.641 1 87.06 67 SER B O 1
ATOM 2190 N N . GLY B 1 68 ? 19.469 -2.264 2.674 1 74.56 68 GLY B N 1
ATOM 2191 C CA . GLY B 1 68 ? 19.797 -1.408 3.801 1 74.56 68 GLY B CA 1
ATOM 2192 C C . GLY B 1 68 ? 21.25 -0.979 3.811 1 74.56 68 GLY B C 1
ATOM 2193 O O . GLY B 1 68 ? 22.094 -1.583 3.133 1 74.56 68 GLY B O 1
ATOM 2194 N N . TRP B 1 69 ? 21.469 0.131 4.379 1 63.59 69 TRP B N 1
ATOM 2195 C CA . TRP B 1 69 ? 22.797 0.745 4.438 1 63.59 69 TRP B CA 1
ATOM 2196 C C . TRP B 1 69 ? 23.844 -0.267 4.887 1 63.59 69 TRP B C 1
ATOM 2198 O O . TRP B 1 69 ? 24.891 -0.399 4.258 1 63.59 69 TRP B O 1
ATOM 2208 N N . HIS B 1 70 ? 23.547 -0.934 5.902 1 66.75 70 HIS B N 1
ATOM 2209 C CA . HIS B 1 70 ? 24.578 -1.828 6.414 1 66.75 70 HIS B CA 1
ATOM 2210 C C . HIS B 1 70 ? 24.281 -3.277 6.039 1 66.75 70 HIS B C 1
ATOM 2212 O O . HIS B 1 70 ? 24.984 -4.191 6.484 1 66.75 70 HIS B O 1
ATOM 2218 N N . ARG B 1 71 ? 23.25 -3.215 5.203 1 74.25 71 ARG B N 1
ATOM 2219 C CA . ARG B 1 71 ? 22.922 -4.562 4.746 1 74.25 71 ARG B CA 1
ATOM 2220 C C . ARG B 1 71 ? 22.875 -4.629 3.225 1 74.25 71 ARG B C 1
ATOM 2222 O O . ARG B 1 71 ? 22.469 -3.662 2.568 1 74.25 71 ARG B O 1
ATOM 2229 N N . GLY B 1 72 ? 23.5 -5.441 2.598 1 85.75 72 GLY B N 1
ATOM 2230 C CA . GLY B 1 72 ? 23.469 -5.641 1.157 1 85.75 72 GLY B CA 1
ATOM 2231 C C . GLY B 1 72 ? 22.062 -5.883 0.618 1 85.75 72 GLY B C 1
ATOM 2232 O O . GLY B 1 72 ? 21.109 -6.023 1.388 1 85.75 72 GLY B O 1
ATOM 2233 N N . THR B 1 73 ? 21.844 -5.672 -0.677 1 94.12 73 THR B N 1
ATOM 2234 C CA . THR B 1 73 ? 20.609 -5.969 -1.373 1 94.12 73 THR B CA 1
ATOM 2235 C C . THR B 1 73 ? 20.391 -7.477 -1.49 1 94.12 73 THR B C 1
ATOM 2237 O O . THR B 1 73 ? 21.312 -8.203 -1.89 1 94.12 73 THR B O 1
ATOM 2240 N N . ALA B 1 74 ? 19.25 -7.953 -1.023 1 96.88 74 ALA B N 1
ATOM 2241 C CA . ALA B 1 74 ? 18.984 -9.391 -1.053 1 96.88 74 ALA B CA 1
ATOM 2242 C C . ALA B 1 74 ? 17.5 -9.664 -1.294 1 96.88 74 ALA B C 1
ATOM 2244 O O . ALA B 1 74 ? 16.656 -8.781 -1.099 1 96.88 74 ALA B O 1
ATOM 2245 N N . VAL B 1 75 ? 17.234 -10.82 -1.767 1 97.25 75 VAL B N 1
ATOM 2246 C CA . VAL B 1 75 ? 15.852 -11.273 -1.827 1 97.25 75 VAL B CA 1
ATOM 2247 C C . VAL B 1 75 ? 15.289 -11.422 -0.413 1 97.25 75 VAL B C 1
ATOM 2249 O O . VAL B 1 75 ? 16.016 -11.812 0.509 1 97.25 75 VAL B O 1
ATOM 2252 N N . ILE B 1 76 ? 14.07 -11.141 -0.235 1 96.44 76 ILE B N 1
ATOM 2253 C CA . ILE B 1 76 ? 13.477 -11.273 1.09 1 96.44 76 ILE B CA 1
ATOM 2254 C C . ILE B 1 76 ? 13.461 -12.742 1.504 1 96.44 76 ILE B C 1
ATOM 2256 O O . ILE B 1 76 ? 13.484 -13.641 0.653 1 96.44 76 ILE B O 1
ATOM 2260 N N . GLU B 1 77 ? 13.414 -12.961 2.812 1 93.25 77 GLU B N 1
ATOM 2261 C CA . GLU B 1 77 ? 13.195 -14.297 3.346 1 93.25 77 GLU B CA 1
ATOM 2262 C C . GLU B 1 77 ? 11.703 -14.641 3.365 1 93.25 77 GLU B C 1
ATOM 2264 O O . GLU B 1 77 ? 10.859 -13.766 3.195 1 93.25 77 GLU B O 1
ATOM 2269 N N . VAL B 1 78 ? 11.445 -15.891 3.49 1 94.31 78 VAL B N 1
ATOM 2270 C CA . VAL B 1 78 ? 10.094 -16.375 3.703 1 94.31 78 VAL B CA 1
ATOM 2271 C C . VAL B 1 78 ? 9.953 -16.906 5.129 1 94.31 78 VAL B C 1
ATOM 2273 O O . VAL B 1 78 ? 10.289 -18.062 5.402 1 94.31 78 VAL B O 1
ATOM 2276 N N . THR B 1 79 ? 9.539 -16.078 6.004 1 95.88 79 THR B N 1
ATOM 2277 C CA . THR B 1 79 ? 9.359 -16.422 7.41 1 95.88 79 THR B CA 1
ATOM 2278 C C . THR B 1 79 ? 7.883 -16.359 7.801 1 95.88 79 THR B C 1
ATOM 2280 O O . THR B 1 79 ? 7.074 -15.766 7.082 1 95.88 79 THR B O 1
ATOM 2283 N N . PRO B 1 80 ? 7.516 -16.984 8.922 1 97 80 PRO B N 1
ATOM 2284 C CA . PRO B 1 80 ? 6.137 -16.844 9.391 1 97 80 PRO B CA 1
ATOM 2285 C C . PRO B 1 80 ? 5.727 -15.383 9.57 1 97 80 PRO B C 1
ATOM 2287 O O . PRO B 1 80 ? 4.586 -15.016 9.266 1 97 80 PRO B O 1
ATOM 2290 N N . GLN B 1 81 ? 6.617 -14.578 10.016 1 97.19 81 GLN B N 1
ATOM 2291 C CA . GLN B 1 81 ? 6.324 -13.156 10.188 1 97.19 81 GLN B CA 1
ATOM 2292 C C . GLN B 1 81 ? 6.055 -12.484 8.852 1 97.19 81 GLN B C 1
ATOM 2294 O O . GLN B 1 81 ? 5.145 -11.656 8.734 1 97.19 81 GLN B O 1
ATOM 2299 N N . ASP B 1 82 ? 6.867 -12.828 7.855 1 97.44 82 ASP B N 1
ATOM 2300 C CA . ASP B 1 82 ? 6.629 -12.289 6.52 1 97.44 82 ASP B CA 1
ATOM 2301 C C . ASP B 1 82 ? 5.234 -12.648 6.023 1 97.44 82 ASP B C 1
ATOM 2303 O O . ASP B 1 82 ? 4.516 -11.797 5.5 1 97.44 82 ASP B O 1
ATOM 2307 N N . ILE B 1 83 ? 4.879 -13.844 6.184 1 97.81 83 ILE B N 1
ATOM 2308 C CA . ILE B 1 83 ? 3.582 -14.328 5.719 1 97.81 83 ILE B CA 1
ATOM 2309 C C . ILE B 1 83 ? 2.465 -13.617 6.477 1 97.81 83 ILE B C 1
ATOM 2311 O O . ILE B 1 83 ? 1.518 -13.109 5.867 1 97.81 83 ILE B O 1
ATOM 2315 N N . GLU B 1 84 ? 2.607 -13.531 7.789 1 98.19 84 GLU B N 1
ATOM 2316 C CA . GLU B 1 84 ? 1.595 -12.867 8.609 1 98.19 84 GLU B CA 1
ATOM 2317 C C . GLU B 1 84 ? 1.397 -11.422 8.18 1 98.19 84 GLU B C 1
ATOM 2319 O O . GLU B 1 84 ? 0.264 -10.969 8.008 1 98.19 84 GLU B O 1
ATOM 2324 N N . GLU B 1 85 ? 2.432 -10.727 8 1 98.5 85 GLU B N 1
ATOM 2325 C CA . GLU B 1 85 ? 2.359 -9.305 7.668 1 98.5 85 GLU B CA 1
ATOM 2326 C C . GLU B 1 85 ? 1.745 -9.094 6.285 1 98.5 85 GLU B C 1
ATOM 2328 O O . GLU B 1 85 ? 0.83 -8.281 6.125 1 98.5 85 GLU B O 1
ATOM 2333 N N . VAL B 1 86 ? 2.223 -9.812 5.305 1 98.75 86 VAL B N 1
ATOM 2334 C CA . VAL B 1 86 ? 1.782 -9.633 3.924 1 98.75 86 VAL B CA 1
ATOM 2335 C C . VAL B 1 86 ? 0.313 -10.031 3.797 1 98.75 86 VAL B C 1
ATOM 2337 O O . VAL B 1 86 ? -0.473 -9.328 3.156 1 98.75 86 VAL B O 1
ATOM 2340 N N . TYR B 1 87 ? -0.107 -11.086 4.391 1 98.69 87 TYR B N 1
ATOM 2341 C CA . TYR B 1 87 ? -1.462 -11.586 4.184 1 98.69 87 TYR B CA 1
ATOM 2342 C C . TYR B 1 87 ? -2.469 -10.781 4.992 1 98.69 87 TYR B C 1
ATOM 2344 O O . TYR B 1 87 ? -3.637 -10.664 4.609 1 98.69 87 TYR B O 1
ATOM 2352 N N . ALA B 1 88 ? -2.023 -10.188 6.168 1 98.75 88 ALA B N 1
ATOM 2353 C CA . ALA B 1 88 ? -2.902 -9.234 6.844 1 98.75 88 ALA B CA 1
ATOM 2354 C C . ALA B 1 88 ? -3.238 -8.055 5.934 1 98.75 88 ALA B C 1
ATOM 2356 O O . ALA B 1 88 ? -4.406 -7.691 5.789 1 98.75 88 ALA B O 1
ATOM 2357 N N . VAL B 1 89 ? -2.227 -7.512 5.297 1 98.88 89 VAL B N 1
ATOM 2358 C CA . VAL B 1 89 ? -2.422 -6.383 4.395 1 98.88 89 VAL B CA 1
ATOM 2359 C C . VAL B 1 89 ? -3.232 -6.828 3.178 1 98.88 89 VAL B C 1
ATOM 2361 O O . VAL B 1 89 ? -4.18 -6.148 2.775 1 98.88 89 VAL B O 1
ATOM 2364 N N . ARG B 1 90 ? -2.896 -7.965 2.59 1 98.94 90 ARG B N 1
ATOM 2365 C CA . ARG B 1 90 ? -3.648 -8.484 1.452 1 98.94 90 ARG B CA 1
ATOM 2366 C C . ARG B 1 90 ? -5.129 -8.617 1.791 1 98.94 90 ARG B C 1
ATOM 2368 O O . ARG B 1 90 ? -5.992 -8.281 0.978 1 98.94 90 ARG B O 1
ATOM 2375 N N . GLY B 1 91 ? -5.406 -9.195 3.008 1 98.81 91 GLY B N 1
ATOM 2376 C CA . GLY B 1 91 ? -6.797 -9.359 3.398 1 98.81 91 GLY B CA 1
ATOM 2377 C C . GLY B 1 91 ? -7.582 -8.062 3.375 1 98.81 91 GLY B C 1
ATOM 2378 O O . GLY B 1 91 ? -8.703 -8.023 2.869 1 98.81 91 GLY B O 1
ATOM 2379 N N . ALA B 1 92 ? -6.984 -7.051 3.916 1 98.81 92 ALA B N 1
ATOM 2380 C CA . ALA B 1 92 ? -7.629 -5.738 3.93 1 98.81 92 ALA B CA 1
ATOM 2381 C C . ALA B 1 92 ? -7.836 -5.215 2.512 1 98.81 92 ALA B C 1
ATOM 2383 O O . ALA B 1 92 ? -8.898 -4.684 2.189 1 98.81 92 ALA B O 1
ATOM 2384 N N . LEU B 1 93 ? -6.875 -5.355 1.673 1 98.88 93 LEU B N 1
ATOM 2385 C CA . LEU B 1 93 ? -6.93 -4.844 0.308 1 98.88 93 LEU B CA 1
ATOM 2386 C C . LEU B 1 93 ? -7.918 -5.645 -0.534 1 98.88 93 LEU B C 1
ATOM 2388 O O . LEU B 1 93 ? -8.703 -5.066 -1.293 1 98.88 93 LEU B O 1
ATOM 2392 N N . ASP B 1 94 ? -7.895 -6.984 -0.433 1 98.88 94 ASP B N 1
ATOM 2393 C CA . ASP B 1 94 ? -8.797 -7.84 -1.202 1 98.88 94 ASP B CA 1
ATOM 2394 C C . ASP B 1 94 ? -10.25 -7.574 -0.833 1 98.88 94 ASP B C 1
ATOM 2396 O O . ASP B 1 94 ? -11.133 -7.609 -1.694 1 98.88 94 ASP B O 1
ATOM 2400 N N . ARG B 1 95 ? -10.461 -7.387 0.463 1 98.75 95 ARG B N 1
ATOM 2401 C CA . ARG B 1 95 ? -11.797 -7.027 0.906 1 98.75 95 ARG B CA 1
ATOM 2402 C C . ARG B 1 95 ? -12.281 -5.758 0.214 1 98.75 95 ARG B C 1
ATOM 2404 O O . ARG B 1 95 ? -13.383 -5.727 -0.349 1 98.75 95 ARG B O 1
ATOM 2411 N N . LEU B 1 96 ? -11.453 -4.758 0.257 1 98.81 96 LEU B N 1
ATOM 2412 C CA . LEU B 1 96 ? -11.812 -3.486 -0.364 1 98.81 96 LEU B CA 1
ATOM 2413 C C . LEU B 1 96 ? -11.992 -3.648 -1.869 1 98.81 96 LEU B C 1
ATOM 2415 O O . LEU B 1 96 ? -12.938 -3.107 -2.445 1 98.81 96 LEU B O 1
ATOM 2419 N N . ALA B 1 97 ? -11.086 -4.348 -2.502 1 98.88 97 ALA B N 1
ATOM 2420 C CA . ALA B 1 97 ? -11.164 -4.559 -3.943 1 98.88 97 ALA B CA 1
ATOM 2421 C C . ALA B 1 97 ? -12.469 -5.258 -4.32 1 98.88 97 ALA B C 1
ATOM 2423 O O . ALA B 1 97 ? -13.133 -4.867 -5.281 1 98.88 97 ALA B O 1
ATOM 2424 N N . ALA B 1 98 ? -12.828 -6.25 -3.586 1 98.75 98 ALA B N 1
ATOM 2425 C CA . ALA B 1 98 ? -14.031 -7.027 -3.881 1 98.75 98 ALA B CA 1
ATOM 2426 C C . ALA B 1 98 ? -15.281 -6.172 -3.764 1 98.75 98 ALA B C 1
ATOM 2428 O O . ALA B 1 98 ? -16.109 -6.145 -4.676 1 98.75 98 ALA B O 1
ATOM 2429 N N . ILE B 1 99 ? -15.422 -5.449 -2.67 1 98.25 99 ILE B N 1
ATOM 2430 C CA . ILE B 1 99 ? -16.641 -4.676 -2.459 1 98.25 99 ILE B CA 1
ATOM 2431 C C . ILE B 1 99 ? -16.688 -3.518 -3.453 1 98.25 99 ILE B C 1
ATOM 2433 O O . ILE B 1 99 ? -17.766 -3.145 -3.928 1 98.25 99 ILE B O 1
ATOM 2437 N N . SER B 1 100 ? -15.547 -2.939 -3.754 1 98.44 100 SER B N 1
ATOM 2438 C CA . SER B 1 100 ? -15.5 -1.875 -4.75 1 98.44 100 SER B CA 1
ATOM 2439 C C . SER B 1 100 ? -15.883 -2.393 -6.133 1 98.44 100 SER B C 1
ATOM 2441 O O . SER B 1 100 ? -16.641 -1.746 -6.855 1 98.44 100 SER B O 1
ATOM 2443 N N . ALA B 1 101 ? -15.32 -3.525 -6.5 1 98.56 101 ALA B N 1
ATOM 2444 C CA . ALA B 1 101 ? -15.641 -4.137 -7.789 1 98.56 101 ALA B CA 1
ATOM 2445 C C . ALA B 1 101 ? -17.125 -4.453 -7.895 1 98.56 101 ALA B C 1
ATOM 2447 O O . ALA B 1 101 ? -17.75 -4.211 -8.93 1 98.56 101 ALA B O 1
ATOM 2448 N N . GLN B 1 102 ? -17.672 -4.977 -6.859 1 98.19 102 GLN B N 1
ATOM 2449 C CA . GLN B 1 102 ? -19.078 -5.32 -6.859 1 98.19 102 GLN B CA 1
ATOM 2450 C C . GLN B 1 102 ? -19.953 -4.09 -7.125 1 98.19 102 GLN B C 1
ATOM 2452 O O . GLN B 1 102 ? -20.953 -4.172 -7.844 1 98.19 102 GLN B O 1
ATOM 2457 N N . ALA B 1 103 ? -19.578 -3.004 -6.539 1 96.69 103 ALA B N 1
ATOM 2458 C CA . ALA B 1 103 ? -20.359 -1.771 -6.605 1 96.69 103 ALA B CA 1
ATOM 2459 C C . ALA B 1 103 ? -20.344 -1.196 -8.023 1 96.69 103 ALA B C 1
ATOM 2461 O O . ALA B 1 103 ? -21.281 -0.488 -8.414 1 96.69 103 ALA B O 1
ATOM 2462 N N . THR B 1 104 ? -19.359 -1.571 -8.812 1 94.38 104 THR B N 1
ATOM 2463 C CA . THR B 1 104 ? -19.234 -0.818 -10.055 1 94.38 104 THR B CA 1
ATOM 2464 C C . THR B 1 104 ? -19.219 -1.757 -11.258 1 94.38 104 THR B C 1
ATOM 2466 O O . THR B 1 104 ? -19.344 -1.312 -12.398 1 94.38 104 THR B O 1
ATOM 2469 N N . ALA B 1 105 ? -19.125 -3.014 -11.078 1 96 105 ALA B N 1
ATOM 2470 C CA . ALA B 1 105 ? -18.812 -3.957 -12.148 1 96 105 ALA B CA 1
ATOM 2471 C C . ALA B 1 105 ? -20.016 -4.129 -13.078 1 96 105 ALA B C 1
ATOM 2473 O O . ALA B 1 105 ? -21.156 -4.23 -12.625 1 96 105 ALA B O 1
ATOM 2474 N N . SER B 1 106 ? -19.766 -4.152 -14.375 1 95.75 106 SER B N 1
ATOM 2475 C CA . SER B 1 106 ? -20.719 -4.641 -15.367 1 95.75 106 SER B CA 1
ATOM 2476 C C . SER B 1 106 ? -20.609 -6.148 -15.547 1 95.75 106 SER B C 1
ATOM 2478 O O . SER B 1 106 ? -19.578 -6.742 -15.219 1 95.75 106 SER B O 1
ATOM 2480 N N . PRO B 1 107 ? -21.641 -6.723 -16.062 1 93.81 107 PRO B N 1
ATOM 2481 C CA . PRO B 1 107 ? -21.547 -8.156 -16.344 1 93.81 107 PRO B CA 1
ATOM 2482 C C . PRO B 1 107 ? -20.391 -8.5 -17.266 1 93.81 107 PRO B C 1
ATOM 2484 O O . PRO B 1 107 ? -19.75 -9.539 -17.109 1 93.81 107 PRO B O 1
ATOM 2487 N N . GLN B 1 108 ? -20.078 -7.641 -18.156 1 96.44 108 GLN B N 1
ATOM 2488 C CA . GLN B 1 108 ? -19 -7.875 -19.109 1 96.44 108 GLN B CA 1
ATOM 2489 C C . GLN B 1 108 ? -17.641 -7.875 -18.406 1 96.44 108 GLN B C 1
ATOM 2491 O O . GLN B 1 108 ? -16.734 -8.633 -18.781 1 96.44 108 GLN B O 1
ATOM 2496 N N . GLN B 1 109 ? -17.531 -7.117 -17.359 1 96.81 109 GLN B N 1
ATOM 2497 C CA . GLN B 1 109 ? -16.281 -7.035 -16.625 1 96.81 109 GLN B CA 1
ATOM 2498 C C . GLN B 1 109 ? -16.094 -8.25 -15.719 1 96.81 109 GLN B C 1
ATOM 2500 O O . GLN B 1 109 ? -14.969 -8.617 -15.383 1 96.81 109 GLN B O 1
ATOM 2505 N N . LEU B 1 110 ? -17.219 -8.859 -15.375 1 96.62 110 LEU B N 1
ATOM 2506 C CA . LEU B 1 110 ? -17.156 -9.977 -14.438 1 96.62 110 LEU B CA 1
ATOM 2507 C C . LEU B 1 110 ? -16.969 -11.297 -15.18 1 96.62 110 LEU B C 1
ATOM 2509 O O . LEU B 1 110 ? -16.5 -12.281 -14.602 1 96.62 110 LEU B O 1
ATOM 2513 N N . ALA B 1 111 ? -17.219 -11.438 -16.438 1 96.62 111 ALA B N 1
ATOM 2514 C CA . ALA B 1 111 ? -17.188 -12.664 -17.234 1 96.62 111 ALA B CA 1
ATOM 2515 C C . ALA B 1 111 ? -15.797 -13.297 -17.219 1 96.62 111 ALA B C 1
ATOM 2517 O O . ALA B 1 111 ? -15.664 -14.508 -17.062 1 96.62 111 ALA B O 1
ATOM 2518 N N . PRO B 1 112 ? -14.75 -12.477 -17.344 1 97.62 112 PRO B N 1
ATOM 2519 C CA . PRO B 1 112 ? -13.406 -13.062 -17.312 1 97.62 112 PRO B CA 1
ATOM 2520 C C . PRO B 1 112 ? -13.117 -13.82 -16.016 1 97.62 112 PRO B C 1
ATOM 2522 O O . PRO B 1 112 ? -12.281 -14.727 -16 1 97.62 112 PRO B O 1
ATOM 2525 N N . LEU B 1 113 ? -13.781 -13.453 -14.922 1 98.19 113 LEU B N 1
ATOM 2526 C CA . LEU B 1 113 ? -13.578 -14.172 -13.664 1 98.19 113 LEU B CA 1
ATOM 2527 C C . LEU B 1 113 ? -14.023 -15.625 -13.797 1 98.19 113 LEU B C 1
ATOM 2529 O O . LEU B 1 113 ? -13.352 -16.531 -13.312 1 98.19 113 LEU B O 1
ATOM 2533 N N . ASP B 1 114 ? -15.125 -15.82 -14.445 1 96.56 114 ASP B N 1
ATOM 2534 C CA . ASP B 1 114 ? -15.609 -17.172 -14.672 1 96.56 114 ASP B CA 1
ATOM 2535 C C . ASP B 1 114 ? -14.648 -17.969 -15.562 1 96.56 114 ASP B C 1
ATOM 2537 O O . ASP B 1 114 ? -14.391 -19.141 -15.312 1 96.56 114 ASP B O 1
ATOM 2541 N N . ASP B 1 115 ? -14.172 -17.297 -16.547 1 97.75 115 ASP B N 1
ATOM 2542 C CA . ASP B 1 115 ? -13.211 -17.938 -17.438 1 97.75 115 ASP B CA 1
ATOM 2543 C C . ASP B 1 115 ? -11.961 -18.375 -16.656 1 97.75 115 ASP B C 1
ATOM 2545 O O . ASP B 1 115 ? -11.43 -19.469 -16.906 1 97.75 115 ASP B O 1
ATOM 2549 N N . LEU B 1 116 ? -11.492 -17.578 -15.766 1 97.94 116 LEU B N 1
ATOM 2550 C CA . LEU B 1 116 ? -10.305 -17.891 -14.969 1 97.94 116 LEU B CA 1
ATOM 2551 C C . LEU B 1 116 ? -10.562 -19.062 -14.031 1 97.94 116 LEU B C 1
ATOM 2553 O O . LEU B 1 116 ? -9.711 -19.938 -13.875 1 97.94 116 LEU B O 1
ATOM 2557 N N . VAL B 1 117 ? -11.75 -19.094 -13.406 1 96.81 117 VAL B N 1
ATOM 2558 C CA . VAL B 1 117 ? -12.109 -20.203 -12.523 1 96.81 117 VAL B CA 1
ATOM 2559 C C . VAL B 1 117 ? -12.164 -21.5 -13.32 1 96.81 117 VAL B C 1
ATOM 2561 O O . VAL B 1 117 ? -11.672 -22.547 -12.867 1 96.81 117 VAL B O 1
ATOM 2564 N N . GLU B 1 118 ? -12.727 -21.422 -14.523 1 96.06 118 GLU B N 1
ATOM 2565 C CA . GLU B 1 118 ? -12.789 -22.609 -15.383 1 96.06 118 GLU B CA 1
ATOM 2566 C C . GLU B 1 118 ? -11.391 -23.062 -15.797 1 96.06 118 GLU B C 1
ATOM 2568 O O . GLU B 1 118 ? -11.117 -24.25 -15.859 1 96.06 118 GLU B O 1
ATOM 2573 N N . ALA B 1 119 ? -10.539 -22.156 -16.094 1 95.75 119 ALA B N 1
ATOM 2574 C CA . ALA B 1 119 ? -9.156 -22.484 -16.422 1 95.75 119 ALA B CA 1
ATOM 2575 C C . ALA B 1 119 ? -8.453 -23.156 -15.258 1 95.75 119 ALA B C 1
ATOM 2577 O O . ALA B 1 119 ? -7.672 -24.094 -15.445 1 95.75 119 ALA B O 1
ATOM 2578 N N . MET B 1 120 ? -8.719 -22.672 -14.031 1 94.38 120 MET B N 1
ATOM 2579 C CA . MET B 1 120 ? -8.164 -23.312 -12.836 1 94.38 120 MET B CA 1
ATOM 2580 C C . MET B 1 120 ? -8.664 -24.75 -12.711 1 94.38 120 MET B C 1
ATOM 2582 O O . MET B 1 120 ? -7.875 -25.656 -12.43 1 94.38 120 MET B O 1
ATOM 2586 N N . ALA B 1 121 ? -9.953 -24.922 -12.93 1 92.81 121 ALA B N 1
ATOM 2587 C CA . ALA B 1 121 ? -10.547 -26.266 -12.859 1 92.81 121 ALA B CA 1
ATOM 2588 C C . ALA B 1 121 ? -9.906 -27.203 -13.875 1 92.81 121 ALA B C 1
ATOM 2590 O O . ALA B 1 121 ? -9.586 -28.344 -13.555 1 92.81 121 ALA B O 1
ATOM 2591 N N . ALA B 1 122 ? -9.703 -26.688 -15.07 1 92.88 122 ALA B N 1
ATOM 2592 C CA . ALA B 1 122 ? -9.086 -27.469 -16.125 1 92.88 122 ALA B CA 1
ATOM 2593 C C . ALA B 1 122 ? -7.652 -27.844 -15.766 1 92.88 122 ALA B C 1
ATOM 2595 O O . ALA B 1 122 ? -7.203 -28.953 -16.047 1 92.88 122 ALA B O 1
ATOM 2596 N N . GLU B 1 123 ? -6.961 -26.875 -15.133 1 90.5 123 GLU B N 1
ATOM 2597 C CA . GLU B 1 123 ? -5.586 -27.125 -14.719 1 90.5 123 GLU B CA 1
ATOM 2598 C C . GLU B 1 123 ? -5.523 -28.234 -13.664 1 90.5 123 GLU B C 1
ATOM 2600 O O . GLU B 1 123 ? -4.641 -29.094 -13.711 1 90.5 123 GLU B O 1
ATOM 2605 N N . ILE B 1 124 ? -6.422 -28.219 -12.742 1 87.25 124 ILE B N 1
ATOM 2606 C CA . ILE B 1 124 ? -6.449 -29.188 -11.656 1 87.25 124 ILE B CA 1
ATOM 2607 C C . ILE B 1 124 ? -6.812 -30.562 -12.211 1 87.25 124 ILE B C 1
ATOM 2609 O O . ILE B 1 124 ? -6.273 -31.578 -11.766 1 87.25 124 ILE B O 1
ATOM 2613 N N . ALA B 1 125 ? -7.719 -30.609 -13.164 1 85.75 125 ALA B N 1
ATOM 2614 C CA . ALA B 1 125 ? -8.18 -31.859 -13.766 1 85.75 125 ALA B CA 1
ATOM 2615 C C . ALA B 1 125 ? -7.07 -32.531 -14.57 1 85.75 125 ALA B C 1
ATOM 2617 O O . ALA B 1 125 ? -7.031 -33.75 -14.688 1 85.75 125 ALA B O 1
ATOM 2618 N N . GLY B 1 126 ? -6.242 -31.719 -15.062 1 79.94 126 GLY B N 1
ATOM 2619 C CA . GLY B 1 126 ? -5.137 -32.281 -15.836 1 79.94 126 GLY B CA 1
ATOM 2620 C C . GLY B 1 126 ? -3.912 -32.562 -14.984 1 79.94 126 GLY B C 1
ATOM 2621 O O . GLY B 1 126 ? -4.031 -32.906 -13.812 1 79.94 126 GLY B O 1
ATOM 2622 N N . ALA B 1 127 ? -2.75 -32.875 -15.555 1 69.19 127 ALA B N 1
ATOM 2623 C CA . ALA B 1 127 ? -1.497 -33.094 -14.828 1 69.19 127 ALA B CA 1
ATOM 2624 C C . ALA B 1 127 ? -1.095 -31.828 -14.07 1 69.19 127 ALA B C 1
ATOM 2626 O O . ALA B 1 127 ? 0.051 -31.703 -13.633 1 69.19 127 ALA B O 1
ATOM 2627 N N . ALA B 1 128 ? -2.018 -31.172 -13.312 1 62.22 128 ALA B N 1
ATOM 2628 C CA . ALA B 1 128 ? -2.012 -29.906 -12.578 1 62.22 128 ALA B CA 1
ATOM 2629 C C . ALA B 1 128 ? -0.588 -29.406 -12.359 1 62.22 128 ALA B C 1
ATOM 2631 O O . ALA B 1 128 ? 0.206 -30.062 -11.672 1 62.22 128 ALA B O 1
ATOM 2632 N N . ALA B 1 129 ? -0.179 -28.422 -13.18 1 78.06 129 ALA B N 1
ATOM 2633 C CA . ALA B 1 129 ? 1.071 -27.734 -12.867 1 78.06 129 ALA B CA 1
ATOM 2634 C C . ALA B 1 129 ? 0.847 -26.625 -11.844 1 78.06 129 ALA B C 1
ATOM 2636 O O . ALA B 1 129 ? 0.03 -25.719 -12.062 1 78.06 129 ALA B O 1
ATOM 2637 N N . GLY B 1 130 ? 1.489 -26.703 -10.664 1 86.5 130 GLY B N 1
ATOM 2638 C CA . GLY B 1 130 ? 1.402 -25.781 -9.547 1 86.5 130 GLY B CA 1
ATOM 2639 C C . GLY B 1 130 ? 1.599 -24.328 -9.961 1 86.5 130 GLY B C 1
ATOM 2640 O O . GLY B 1 130 ? 0.761 -23.484 -9.656 1 86.5 130 GLY B O 1
ATOM 2641 N N . PRO B 1 131 ? 2.59 -24.109 -10.789 1 89.31 131 PRO B N 1
ATOM 2642 C CA . PRO B 1 131 ? 2.879 -22.719 -11.172 1 89.31 131 PRO B CA 1
ATOM 2643 C C . PRO B 1 131 ? 1.79 -22.109 -12.047 1 89.31 131 PRO B C 1
ATOM 2645 O O . PRO B 1 131 ? 1.471 -20.938 -11.914 1 89.31 131 PRO B O 1
ATOM 2648 N N . ARG B 1 132 ? 1.298 -22.906 -12.906 1 91.62 132 ARG B N 1
ATOM 2649 C CA . ARG B 1 132 ? 0.231 -22.391 -13.766 1 91.62 132 ARG B CA 1
ATOM 2650 C C . ARG B 1 132 ? -1.024 -22.094 -12.953 1 91.62 132 ARG B C 1
ATOM 2652 O O . ARG B 1 132 ? -1.692 -21.078 -13.18 1 91.62 132 ARG B O 1
ATOM 2659 N N . LEU B 1 133 ? -1.402 -22.969 -12.031 1 92.19 133 LEU B N 1
ATOM 2660 C CA . LEU B 1 133 ? -2.549 -22.734 -11.164 1 92.19 133 LEU B CA 1
ATOM 2661 C C . LEU B 1 133 ? -2.355 -21.453 -10.344 1 92.19 133 LEU B C 1
ATOM 2663 O O . LEU B 1 133 ? -3.289 -20.672 -10.18 1 92.19 133 LEU B O 1
ATOM 2667 N N . LEU B 1 134 ? -1.176 -21.266 -9.867 1 93.5 134 LEU B N 1
ATOM 2668 C CA . LEU B 1 134 ? -0.863 -20.047 -9.102 1 93.5 134 LEU B CA 1
ATOM 2669 C C . LEU B 1 134 ? -1.034 -18.812 -9.969 1 93.5 134 LEU B C 1
ATOM 2671 O O . LEU B 1 134 ? -1.601 -17.812 -9.516 1 93.5 134 LEU B O 1
ATOM 2675 N N . ALA B 1 135 ? -0.538 -18.859 -11.211 1 95.06 135 ALA B N 1
ATOM 2676 C CA . ALA B 1 135 ? -0.669 -17.734 -12.125 1 95.06 135 ALA B CA 1
ATOM 2677 C C . ALA B 1 135 ? -2.137 -17.391 -12.359 1 95.06 135 ALA B C 1
ATOM 2679 O O . ALA B 1 135 ? -2.504 -16.203 -12.391 1 95.06 135 ALA B O 1
ATOM 2680 N N . LEU B 1 136 ? -2.93 -18.375 -12.492 1 95.88 136 LEU B N 1
ATOM 2681 C CA . LEU B 1 136 ? -4.359 -18.172 -12.703 1 95.88 136 LEU B CA 1
ATOM 2682 C C . LEU B 1 136 ? -5.012 -17.594 -11.453 1 95.88 136 LEU B C 1
ATOM 2684 O O . LEU B 1 136 ? -5.875 -16.719 -11.547 1 95.88 136 LEU B O 1
ATOM 2688 N N . ASP B 1 137 ? -4.621 -18.094 -10.32 1 95.88 137 ASP B N 1
ATOM 2689 C CA . ASP B 1 137 ? -5.102 -17.578 -9.047 1 95.88 137 ASP B CA 1
ATOM 2690 C C . ASP B 1 137 ? -4.812 -16.094 -8.906 1 95.88 137 ASP B C 1
ATOM 2692 O O . ASP B 1 137 ? -5.715 -15.305 -8.609 1 95.88 137 ASP B O 1
ATOM 2696 N N . ILE B 1 138 ? -3.625 -15.719 -9.164 1 97.81 138 ILE B N 1
ATOM 2697 C CA . ILE B 1 138 ? -3.215 -14.32 -9.047 1 97.81 138 ILE B CA 1
ATOM 2698 C C . ILE B 1 138 ? -3.943 -13.477 -10.094 1 97.81 138 ILE B C 1
ATOM 2700 O O . ILE B 1 138 ? -4.387 -12.367 -9.805 1 97.81 138 ILE B O 1
ATOM 2704 N N . ALA B 1 139 ? -4.078 -13.984 -11.305 1 98.31 139 ALA B N 1
ATOM 2705 C CA . ALA B 1 139 ? -4.793 -13.281 -12.367 1 98.31 139 ALA B CA 1
ATOM 2706 C C . ALA B 1 139 ? -6.234 -13 -11.961 1 98.31 139 ALA B C 1
ATOM 2708 O O . ALA B 1 139 ? -6.789 -11.953 -12.305 1 98.31 139 ALA B O 1
ATOM 2709 N N . PHE B 1 140 ? -6.832 -13.977 -11.242 1 98.69 140 PHE B N 1
ATOM 2710 C CA . PHE B 1 140 ? -8.188 -13.805 -10.742 1 98.69 140 PHE B CA 1
ATOM 2711 C C . PHE B 1 140 ? -8.289 -12.578 -9.852 1 98.69 140 PHE B C 1
ATOM 2713 O O . PHE B 1 140 ? -9.164 -11.727 -10.047 1 98.69 140 PHE B O 1
ATOM 2720 N N . HIS B 1 141 ? -7.43 -12.375 -8.977 1 98.75 141 HIS B N 1
ATOM 2721 C CA . HIS B 1 141 ? -7.445 -11.234 -8.07 1 98.75 141 HIS B CA 1
ATOM 2722 C C . HIS B 1 141 ? -7.062 -9.945 -8.789 1 98.75 141 HIS B C 1
ATOM 2724 O O . HIS B 1 141 ? -7.641 -8.891 -8.523 1 98.75 141 HIS B O 1
ATOM 2730 N N . ASP B 1 142 ? -6.066 -10.086 -9.711 1 98.75 142 ASP B N 1
ATOM 2731 C CA . ASP B 1 142 ? -5.734 -8.922 -10.523 1 98.75 142 ASP B CA 1
ATOM 2732 C C . ASP B 1 142 ? -6.98 -8.359 -11.211 1 98.75 142 ASP B C 1
ATOM 2734 O O . ASP B 1 142 ? -7.168 -7.145 -11.266 1 98.75 142 ASP B O 1
ATOM 2738 N N . GLN B 1 143 ? -7.773 -9.266 -11.734 1 98.5 143 GLN B N 1
ATOM 2739 C CA . GLN B 1 143 ? -8.984 -8.852 -12.445 1 98.5 143 GLN B CA 1
ATOM 2740 C C . GLN B 1 143 ? -9.938 -8.109 -11.508 1 98.5 143 GLN B C 1
ATOM 2742 O O . GLN B 1 143 ? -10.555 -7.121 -11.906 1 98.5 143 GLN B O 1
ATOM 2747 N N . ILE B 1 144 ? -10.086 -8.531 -10.312 1 98.81 144 ILE B N 1
ATOM 2748 C CA . ILE B 1 144 ? -10.953 -7.875 -9.336 1 98.81 144 ILE B CA 1
ATOM 2749 C C . ILE B 1 144 ? -10.445 -6.465 -9.055 1 98.81 144 ILE B C 1
ATOM 2751 O O . ILE B 1 144 ? -11.227 -5.512 -9.008 1 98.81 144 ILE B O 1
ATOM 2755 N N . TYR B 1 145 ? -9.156 -6.344 -8.859 1 98.75 145 TYR B N 1
ATOM 2756 C CA . TYR B 1 145 ? -8.562 -5.035 -8.625 1 98.75 145 TYR B CA 1
ATOM 2757 C C . TYR B 1 145 ? -8.781 -4.113 -9.812 1 98.75 145 TYR B C 1
ATOM 2759 O O . TYR B 1 145 ? -9.023 -2.914 -9.648 1 98.75 145 TYR B O 1
ATOM 2767 N N . ASP B 1 146 ? -8.664 -4.676 -11.023 1 98.38 146 ASP B N 1
ATOM 2768 C CA . ASP B 1 146 ? -8.898 -3.895 -12.234 1 98.38 146 ASP B CA 1
ATOM 2769 C C . ASP B 1 146 ? -10.336 -3.379 -12.281 1 98.38 146 ASP B C 1
ATOM 2771 O O . ASP B 1 146 ? -10.57 -2.211 -12.594 1 98.38 146 ASP B O 1
ATOM 2775 N N . ILE B 1 147 ? -11.289 -4.207 -11.977 1 98.31 147 ILE B N 1
ATOM 2776 C CA . ILE B 1 147 ? -12.703 -3.848 -11.984 1 98.31 147 ILE B CA 1
ATOM 2777 C C . ILE B 1 147 ? -12.969 -2.781 -10.922 1 98.31 147 ILE B C 1
ATOM 2779 O O . ILE B 1 147 ? -13.75 -1.857 -11.148 1 98.31 147 ILE B O 1
ATOM 2783 N N . ALA B 1 148 ? -12.336 -2.924 -9.734 1 98.44 148 ALA B N 1
ATOM 2784 C CA . ALA B 1 148 ? -12.523 -1.962 -8.648 1 98.44 148 ALA B CA 1
ATOM 2785 C C . ALA B 1 148 ? -12.234 -0.541 -9.117 1 98.44 148 ALA B C 1
ATOM 2787 O O . ALA B 1 148 ? -12.812 0.421 -8.609 1 98.44 148 ALA B O 1
ATOM 2788 N N . GLY B 1 149 ? -11.203 -0.426 -9.977 1 97.88 149 GLY B N 1
ATOM 2789 C CA . GLY B 1 149 ? -10.977 0.833 -10.672 1 97.88 149 GLY B CA 1
ATOM 2790 C C . GLY B 1 149 ? -10.375 1.9 -9.773 1 97.88 149 GLY B C 1
ATOM 2791 O O . GLY B 1 149 ? -10.508 3.096 -10.047 1 97.88 149 GLY B O 1
ATOM 2792 N N . ASN B 1 150 ? -9.781 1.592 -8.688 1 98.44 150 ASN B N 1
ATOM 2793 C CA . ASN B 1 150 ? -9.055 2.477 -7.781 1 98.44 150 ASN B CA 1
ATOM 2794 C C . ASN B 1 150 ? -7.551 2.357 -7.969 1 98.44 150 ASN B C 1
ATOM 2796 O O . ASN B 1 150 ? -6.945 1.357 -7.574 1 98.44 150 ASN B O 1
ATOM 2800 N N . GLN B 1 151 ? -6.941 3.389 -8.5 1 97.19 151 GLN B N 1
ATOM 2801 C CA . GLN B 1 151 ? -5.531 3.324 -8.859 1 97.19 151 GLN B CA 1
ATOM 2802 C C . GLN B 1 151 ? -4.652 3.174 -7.621 1 97.19 151 GLN B C 1
ATOM 2804 O O . GLN B 1 151 ? -3.646 2.461 -7.652 1 97.19 151 GLN B O 1
ATOM 2809 N N . ARG B 1 152 ? -4.988 3.846 -6.504 1 98.38 152 ARG B N 1
ATOM 2810 C CA . ARG B 1 152 ? -4.219 3.725 -5.27 1 98.38 152 ARG B CA 1
ATOM 2811 C C . ARG B 1 152 ? -4.344 2.322 -4.68 1 98.38 152 ARG B C 1
ATOM 2813 O O . ARG B 1 152 ? -3.379 1.786 -4.129 1 98.38 152 ARG B O 1
ATOM 2820 N N . LEU B 1 153 ? -5.508 1.75 -4.801 1 98.75 153 LEU B N 1
ATOM 2821 C CA . LEU B 1 153 ? -5.719 0.374 -4.363 1 98.75 153 LEU B CA 1
ATOM 2822 C C . LEU B 1 153 ? -4.875 -0.594 -5.188 1 98.75 153 LEU B C 1
ATOM 2824 O O . LEU B 1 153 ? -4.23 -1.487 -4.633 1 98.75 153 LEU B O 1
ATOM 2828 N N . SER B 1 154 ? -4.871 -0.392 -6.52 1 98.5 154 SER B N 1
ATOM 2829 C CA . SER B 1 154 ? -4.055 -1.222 -7.398 1 98.5 154 SER B CA 1
ATOM 2830 C C . SER B 1 154 ? -2.574 -1.096 -7.062 1 98.5 154 SER B C 1
ATOM 2832 O O . SER B 1 154 ? -1.845 -2.09 -7.066 1 98.5 154 SER B O 1
ATOM 2834 N N . GLN B 1 155 ? -2.154 0.078 -6.715 1 97.56 155 GLN B N 1
ATOM 2835 C CA . GLN B 1 155 ? -0.761 0.292 -6.332 1 97.56 155 GLN B CA 1
ATOM 2836 C C . GLN B 1 155 ? -0.428 -0.434 -5.031 1 97.56 155 GLN B C 1
ATOM 2838 O O . GLN B 1 155 ? 0.646 -1.025 -4.902 1 97.56 155 GLN B O 1
ATOM 2843 N N . ALA B 1 156 ? -1.312 -0.373 -4.078 1 98.62 156 ALA B N 1
ATOM 2844 C CA . ALA B 1 156 ? -1.106 -1.081 -2.816 1 98.62 156 ALA B CA 1
ATOM 2845 C C . ALA B 1 156 ? -1.005 -2.586 -3.043 1 98.62 156 ALA B C 1
ATOM 2847 O O . ALA B 1 156 ? -0.173 -3.258 -2.43 1 98.62 156 ALA B O 1
ATOM 2848 N N . TRP B 1 157 ? -1.833 -3.096 -3.902 1 98.69 157 TRP B N 1
ATOM 2849 C CA . TRP B 1 157 ? -1.792 -4.508 -4.262 1 98.69 157 TRP B CA 1
ATOM 2850 C C . TRP B 1 157 ? -0.455 -4.871 -4.898 1 98.69 157 TRP B C 1
ATOM 2852 O O . TRP B 1 157 ? 0.179 -5.855 -4.512 1 98.69 157 TRP B O 1
ATOM 2862 N N . GLN B 1 158 ? -0.015 -4.039 -5.801 1 97.94 158 GLN B N 1
ATOM 2863 C CA . GLN B 1 158 ? 1.234 -4.316 -6.504 1 97.94 158 GLN B CA 1
ATOM 2864 C C . GLN B 1 158 ? 2.414 -4.344 -5.535 1 97.94 158 GLN B C 1
ATOM 2866 O O . GLN B 1 158 ? 3.391 -5.062 -5.762 1 97.94 158 GLN B O 1
ATOM 2871 N N . ALA B 1 159 ? 2.27 -3.713 -4.422 1 97.81 159 ALA B N 1
ATOM 2872 C CA . ALA B 1 159 ? 3.352 -3.619 -3.445 1 97.81 159 ALA B CA 1
ATOM 2873 C C . ALA B 1 159 ? 3.467 -4.906 -2.631 1 97.81 159 ALA B C 1
ATOM 2875 O O . ALA B 1 159 ? 4.477 -5.133 -1.96 1 97.81 159 ALA B O 1
ATOM 2876 N N . VAL B 1 160 ? 2.453 -5.781 -2.66 1 98.44 160 VAL B N 1
ATOM 2877 C CA . VAL B 1 160 ? 2.545 -7.02 -1.893 1 98.44 160 VAL B CA 1
ATOM 2878 C C . VAL B 1 160 ? 2.369 -8.219 -2.822 1 98.44 160 VAL B C 1
ATOM 2880 O O . VAL B 1 160 ? 2.674 -9.352 -2.445 1 98.44 160 VAL B O 1
ATOM 2883 N N . ARG B 1 161 ? 1.92 -8.008 -4.016 1 98.5 161 ARG B N 1
ATOM 2884 C CA . ARG B 1 161 ? 1.534 -9.031 -4.984 1 98.5 161 ARG B CA 1
ATOM 2885 C C . ARG B 1 161 ? 2.674 -10.008 -5.23 1 98.5 161 ARG B C 1
ATOM 2887 O O . ARG B 1 161 ? 2.463 -11.227 -5.242 1 98.5 161 ARG B O 1
ATOM 2894 N N . SER B 1 162 ? 3.885 -9.508 -5.469 1 98.25 162 SER B N 1
ATOM 2895 C CA . SER B 1 162 ? 5.031 -10.359 -5.77 1 98.25 162 SER B CA 1
ATOM 2896 C C . SER B 1 162 ? 5.43 -11.203 -4.562 1 98.25 162 SER B C 1
ATOM 2898 O O . SER B 1 162 ? 5.91 -12.328 -4.715 1 98.25 162 SER B O 1
ATOM 2900 N N . GLN B 1 163 ? 5.281 -10.656 -3.371 1 98.25 163 GLN B N 1
ATOM 2901 C CA . GLN B 1 163 ? 5.555 -11.438 -2.172 1 98.25 163 GLN B CA 1
ATOM 2902 C C . GLN B 1 163 ? 4.551 -12.578 -2.023 1 98.25 163 GLN B C 1
ATOM 2904 O O . GLN B 1 163 ? 4.93 -13.711 -1.694 1 98.25 163 GLN B O 1
ATOM 2909 N N . VAL B 1 164 ? 3.266 -12.289 -2.279 1 98.19 164 VAL B N 1
ATOM 2910 C CA . VAL B 1 164 ? 2.234 -13.32 -2.266 1 98.19 164 VAL B CA 1
ATOM 2911 C C . VAL B 1 164 ? 2.611 -14.438 -3.232 1 98.19 164 VAL B C 1
ATOM 2913 O O . VAL B 1 164 ? 2.561 -15.617 -2.879 1 98.19 164 VAL B O 1
ATOM 2916 N N . TYR B 1 165 ? 2.988 -14.055 -4.43 1 97.44 165 TYR B N 1
ATOM 2917 C CA . TYR B 1 165 ? 3.393 -15.023 -5.445 1 97.44 165 TYR B CA 1
ATOM 2918 C C . TYR B 1 165 ? 4.566 -15.867 -4.957 1 97.44 165 TYR B C 1
ATOM 2920 O O . TYR B 1 165 ? 4.547 -17.094 -5.07 1 97.44 165 TYR B O 1
ATOM 2928 N N . LEU B 1 166 ? 5.559 -15.25 -4.387 1 96.88 166 LEU B N 1
ATOM 2929 C CA . LEU B 1 166 ? 6.75 -15.938 -3.898 1 96.88 166 LEU B CA 1
ATOM 2930 C C . LEU B 1 166 ? 6.391 -16.953 -2.811 1 96.88 166 LEU B C 1
ATOM 2932 O O . LEU B 1 166 ? 6.848 -18.094 -2.842 1 96.88 166 LEU B O 1
ATOM 2936 N N . PHE B 1 167 ? 5.594 -16.516 -1.845 1 95.75 167 PHE B N 1
ATOM 2937 C CA . PHE B 1 167 ? 5.207 -17.391 -0.744 1 95.75 167 PHE B CA 1
ATOM 2938 C C . PHE B 1 167 ? 4.465 -18.625 -1.262 1 95.75 167 PHE B C 1
ATOM 2940 O O . PHE B 1 167 ? 4.73 -19.75 -0.83 1 95.75 167 PHE B O 1
ATOM 2947 N N . GLN B 1 168 ? 3.549 -18.375 -2.188 1 93.62 168 GLN B N 1
ATOM 2948 C CA . GLN B 1 168 ? 2.764 -19.484 -2.74 1 93.62 168 GLN B CA 1
ATOM 2949 C C . GLN B 1 168 ? 3.627 -20.391 -3.604 1 93.62 168 GLN B C 1
ATOM 2951 O O . GLN B 1 168 ? 3.418 -21.609 -3.635 1 93.62 168 GLN B O 1
ATOM 2956 N N . MET B 1 169 ? 4.574 -19.812 -4.301 1 91.62 169 MET B N 1
ATOM 2957 C CA . MET B 1 169 ? 5.488 -20.625 -5.094 1 91.62 169 MET B CA 1
ATOM 2958 C C . MET B 1 169 ? 6.309 -21.547 -4.195 1 91.62 169 MET B C 1
ATOM 2960 O O . MET B 1 169 ? 6.602 -22.688 -4.57 1 91.62 169 MET B O 1
ATOM 2964 N N . HIS B 1 170 ? 6.668 -21.016 -3.102 1 86.88 170 HIS B N 1
ATOM 2965 C CA . HIS B 1 170 ? 7.398 -21.828 -2.139 1 86.88 170 HIS B CA 1
ATOM 2966 C C . HIS B 1 170 ? 6.559 -23.016 -1.666 1 86.88 170 HIS B C 1
ATOM 2968 O O . HIS B 1 170 ? 7.07 -24.125 -1.509 1 86.88 170 HIS B O 1
ATOM 2974 N N . ARG B 1 171 ? 5.348 -22.812 -1.485 1 85.31 171 ARG B N 1
ATOM 2975 C CA . ARG B 1 171 ? 4.422 -23.875 -1.103 1 85.31 171 ARG B CA 1
ATOM 2976 C C . ARG B 1 171 ? 4.27 -24.891 -2.223 1 85.31 171 ARG B C 1
ATOM 2978 O O . ARG B 1 171 ? 4.281 -26.094 -1.973 1 85.31 171 ARG B O 1
ATOM 2985 N N . VAL B 1 172 ? 4.051 -24.422 -3.459 1 84.25 172 VAL B N 1
ATOM 2986 C CA . VAL B 1 172 ? 3.918 -25.297 -4.629 1 84.25 172 VAL B CA 1
ATOM 2987 C C . VAL B 1 172 ? 5.16 -26.172 -4.773 1 84.25 172 VAL B C 1
ATOM 2989 O O . VAL B 1 172 ? 5.055 -27.375 -4.996 1 84.25 172 VAL B O 1
ATOM 2992 N N . ALA B 1 173 ? 6.281 -25.594 -4.578 1 81.44 173 ALA B N 1
ATOM 2993 C CA . ALA B 1 173 ? 7.543 -26.312 -4.723 1 81.44 173 ALA B CA 1
ATOM 2994 C C . ALA B 1 173 ? 7.684 -27.391 -3.652 1 81.44 173 ALA B C 1
ATOM 2996 O O . ALA B 1 173 ? 8.328 -28.422 -3.881 1 81.44 173 ALA B O 1
ATOM 2997 N N . ALA B 1 174 ? 7.023 -27.141 -2.586 1 79.38 174 ALA B N 1
ATOM 2998 C CA . ALA B 1 174 ? 7.113 -28.094 -1.479 1 79.38 174 ALA B CA 1
ATOM 2999 C C . ALA B 1 174 ? 6.109 -29.234 -1.647 1 79.38 174 ALA B C 1
ATOM 3001 O O . ALA B 1 174 ? 6.094 -30.172 -0.857 1 79.38 174 ALA B O 1
ATOM 3002 N N . GLY B 1 175 ? 5.293 -29.203 -2.738 1 73.06 175 GLY B N 1
ATOM 3003 C CA . GLY B 1 175 ? 4.391 -30.297 -3.064 1 73.06 175 GLY B CA 1
ATOM 3004 C C . GLY B 1 175 ? 3.145 -30.328 -2.199 1 73.06 175 GLY B C 1
ATOM 3005 O O . GLY B 1 175 ? 2.518 -31.375 -2.031 1 73.06 175 GLY B O 1
ATOM 3006 N N . TYR B 1 176 ? 2.953 -29.297 -1.576 1 62.97 176 TYR B N 1
ATOM 3007 C CA . TYR B 1 176 ? 1.781 -29.297 -0.707 1 62.97 176 TYR B CA 1
ATOM 3008 C C . TYR B 1 176 ? 0.498 -29.188 -1.522 1 62.97 176 TYR B C 1
ATOM 3010 O O . TYR B 1 176 ? 0.304 -28.234 -2.27 1 62.97 176 TYR B O 1
ATOM 3018 N N . GLU B 1 177 ? -0.271 -30.219 -1.486 1 64.06 177 GLU B N 1
ATOM 3019 C CA . GLU B 1 177 ? -1.427 -30.453 -2.348 1 64.06 177 GLU B CA 1
ATOM 3020 C C . GLU B 1 177 ? -2.68 -29.797 -1.775 1 64.06 177 GLU B C 1
ATOM 3022 O O . GLU B 1 177 ? -3.656 -29.578 -2.494 1 64.06 177 GLU B O 1
ATOM 3027 N N . HIS B 1 178 ? -2.658 -29.453 -0.521 1 63.88 178 HIS B N 1
ATOM 3028 C CA . HIS B 1 178 ? -3.863 -28.953 0.133 1 63.88 178 HIS B CA 1
ATOM 3029 C C . HIS B 1 178 ? -4.398 -27.703 -0.575 1 63.88 178 HIS B C 1
ATOM 3031 O O . HIS B 1 178 ? -5.605 -27.453 -0.559 1 63.88 178 HIS B O 1
ATOM 3037 N N . TYR B 1 179 ? -3.619 -27.094 -1.229 1 65.69 179 TYR B N 1
ATOM 3038 C CA . TYR B 1 179 ? -3.992 -25.875 -1.935 1 65.69 179 TYR B CA 1
ATOM 3039 C C . TYR B 1 179 ? -4.965 -26.188 -3.066 1 65.69 179 TYR B C 1
ATOM 3041 O O . TYR B 1 179 ? -5.949 -25.453 -3.26 1 65.69 179 TYR B O 1
ATOM 3049 N N . ARG B 1 180 ? -4.898 -27.297 -3.607 1 72.75 180 ARG B N 1
ATOM 3050 C CA . ARG B 1 180 ? -5.664 -27.656 -4.797 1 72.75 180 ARG B CA 1
ATOM 3051 C C . ARG B 1 180 ? -7.105 -27.984 -4.438 1 72.75 180 ARG B C 1
ATOM 3053 O O . ARG B 1 180 ? -8.016 -27.766 -5.234 1 72.75 180 ARG B O 1
ATOM 3060 N N . ASP B 1 181 ? -7.289 -28.359 -3.236 1 70.62 181 ASP B N 1
ATOM 3061 C CA . ASP B 1 181 ? -8.586 -28.922 -2.879 1 70.62 181 ASP B CA 1
ATOM 3062 C C . ASP B 1 181 ? -9.641 -27.828 -2.721 1 70.62 181 ASP B C 1
ATOM 3064 O O . ASP B 1 181 ? -10.82 -28.062 -2.975 1 70.62 181 ASP B O 1
ATOM 3068 N N . ARG B 1 182 ? -9.156 -26.688 -2.471 1 80.69 182 ARG B N 1
ATOM 3069 C CA . ARG B 1 182 ? -10.156 -25.688 -2.125 1 80.69 182 ARG B CA 1
ATOM 3070 C C . ARG B 1 182 ? -10.07 -24.484 -3.062 1 80.69 182 ARG B C 1
ATOM 3072 O O . ARG B 1 182 ? -10.93 -23.594 -3.023 1 80.69 182 ARG B O 1
ATOM 3079 N N . VAL B 1 183 ? -9.18 -24.516 -3.859 1 86.31 183 VAL B N 1
ATOM 3080 C CA . VAL B 1 183 ? -8.852 -23.312 -4.629 1 86.31 183 VAL B CA 1
ATOM 3081 C C . VAL B 1 183 ? -10.008 -22.984 -5.574 1 86.31 183 VAL B C 1
ATOM 3083 O O . VAL B 1 183 ? -10.438 -21.828 -5.66 1 86.31 183 VAL B O 1
ATOM 3086 N N . ILE B 1 184 ? -10.602 -23.953 -6.195 1 90.12 184 ILE B N 1
ATOM 3087 C CA . ILE B 1 184 ? -11.633 -23.719 -7.191 1 90.12 184 ILE B CA 1
ATOM 3088 C C . ILE B 1 184 ? -12.914 -23.25 -6.504 1 90.12 184 ILE B C 1
ATOM 3090 O O . ILE B 1 184 ? -13.508 -22.25 -6.902 1 90.12 184 ILE B O 1
ATOM 3094 N N . ASP B 1 185 ? -13.266 -23.938 -5.5 1 92.44 185 ASP B N 1
ATOM 3095 C CA . ASP B 1 185 ? -14.523 -23.641 -4.824 1 92.44 185 ASP B CA 1
ATOM 3096 C C . ASP B 1 185 ? -14.5 -22.234 -4.227 1 92.44 185 ASP B C 1
ATOM 3098 O O . ASP B 1 185 ? -15.484 -21.484 -4.32 1 92.44 185 ASP B O 1
ATOM 3102 N N . GLU B 1 186 ? -13.438 -21.891 -3.643 1 93.75 186 GLU B N 1
ATOM 3103 C CA . GLU B 1 186 ? -13.305 -20.578 -3.02 1 93.75 186 GLU B CA 1
ATOM 3104 C C . GLU B 1 186 ? -13.398 -19.469 -4.059 1 93.75 186 GLU B C 1
ATOM 3106 O O . GLU B 1 186 ? -14.078 -18.453 -3.832 1 93.75 186 GLU B O 1
ATOM 3111 N N . HIS B 1 187 ? -12.766 -19.641 -5.203 1 96.88 187 HIS B N 1
ATOM 3112 C CA . HIS B 1 187 ? -12.789 -18.625 -6.234 1 96.88 187 HIS B CA 1
ATOM 3113 C C . HIS B 1 187 ? -14.148 -18.578 -6.934 1 96.88 187 HIS B C 1
ATOM 3115 O O . HIS B 1 187 ? -14.625 -17.5 -7.309 1 96.88 187 HIS B O 1
ATOM 3121 N N . ARG B 1 188 ? -14.773 -19.719 -7.086 1 96.06 188 ARG B N 1
ATOM 3122 C CA . ARG B 1 188 ? -16.125 -19.766 -7.637 1 96.06 188 ARG B CA 1
ATOM 3123 C C . ARG B 1 188 ? -17.094 -19 -6.742 1 96.06 188 ARG B C 1
ATOM 3125 O O . ARG B 1 188 ? -17.922 -18.234 -7.234 1 96.06 188 ARG B O 1
ATOM 3132 N N . GLU B 1 189 ? -17 -19.234 -5.508 1 96.69 189 GLU B N 1
ATOM 3133 C CA . GLU B 1 189 ? -17.859 -18.547 -4.543 1 96.69 189 GLU B CA 1
ATOM 3134 C C . GLU B 1 189 ? -17.656 -17.031 -4.617 1 96.69 189 GLU B C 1
ATOM 3136 O O . GLU B 1 189 ? -18.625 -16.281 -4.629 1 96.69 189 GLU B O 1
ATOM 3141 N N . LEU B 1 190 ? -16.422 -16.594 -4.672 1 97.94 190 LEU B N 1
ATOM 3142 C CA . LEU B 1 190 ? -16.141 -15.164 -4.77 1 97.94 190 LEU B CA 1
ATOM 3143 C C . LEU B 1 190 ? -16.734 -14.57 -6.043 1 97.94 190 LEU B C 1
ATOM 3145 O O . LEU B 1 190 ? -17.344 -13.5 -6.012 1 97.94 190 LEU B O 1
ATOM 3149 N N . ALA B 1 191 ? -16.547 -15.305 -7.16 1 97.62 191 ALA B N 1
ATOM 3150 C CA . ALA B 1 191 ? -17.094 -14.828 -8.43 1 97.62 191 ALA B CA 1
ATOM 3151 C C . ALA B 1 191 ? -18.609 -14.695 -8.367 1 97.62 191 ALA B C 1
ATOM 3153 O O . ALA B 1 191 ? -19.172 -13.719 -8.867 1 97.62 191 ALA B O 1
ATOM 3154 N N . GLU B 1 192 ? -19.234 -15.625 -7.742 1 96.94 192 GLU B N 1
ATOM 3155 C CA . GLU B 1 192 ? -20.688 -15.609 -7.602 1 96.94 192 GLU B CA 1
ATOM 3156 C C . GLU B 1 192 ? -21.156 -14.445 -6.723 1 96.94 192 GLU B C 1
ATOM 3158 O O . GLU B 1 192 ? -22.094 -13.734 -7.066 1 96.94 192 GLU B O 1
ATOM 3163 N N . LEU B 1 193 ? -20.453 -14.258 -5.629 1 97.88 193 LEU B N 1
ATOM 3164 C CA . LEU B 1 193 ? -20.812 -13.188 -4.703 1 97.88 193 LEU B CA 1
ATOM 3165 C C . LEU B 1 193 ? -20.594 -11.82 -5.344 1 97.88 193 LEU B C 1
ATOM 3167 O O . LEU B 1 193 ? -21.328 -10.875 -5.0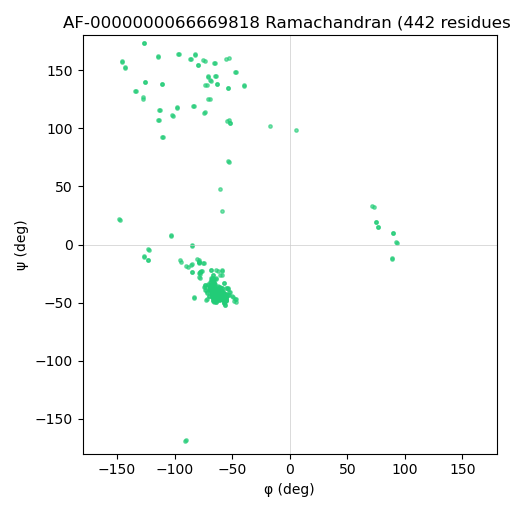66 1 97.88 193 LEU B O 1
ATOM 3171 N N . LEU B 1 194 ? -19.609 -11.719 -6.16 1 98.12 194 LEU B N 1
ATOM 3172 C CA . LEU B 1 194 ? -19.328 -10.469 -6.871 1 98.12 194 LEU B CA 1
ATOM 3173 C C . LEU B 1 194 ? -20.469 -10.117 -7.812 1 98.12 194 LEU B C 1
ATOM 3175 O O . LEU B 1 194 ? -20.75 -8.938 -8.039 1 98.12 194 LEU B O 1
ATOM 3179 N N . ARG B 1 195 ? -21.141 -11.031 -8.297 1 95.31 195 ARG B N 1
ATOM 3180 C CA . ARG B 1 195 ? -22.234 -10.828 -9.25 1 95.31 195 ARG B CA 1
ATOM 3181 C C . ARG B 1 195 ? -23.531 -10.477 -8.539 1 95.31 195 ARG B C 1
ATOM 3183 O O . ARG B 1 195 ? -24.266 -9.586 -8.969 1 95.31 195 ARG B O 1
ATOM 3190 N N . SER B 1 196 ? -23.891 -11.242 -7.426 1 89 196 SER B N 1
ATOM 3191 C CA . SER B 1 196 ? -25.234 -11.055 -6.875 1 89 196 SER B CA 1
ATOM 3192 C C . SER B 1 196 ? -25.25 -11.258 -5.363 1 89 196 SER B C 1
ATOM 3194 O O . SER B 1 196 ? -26.312 -11.383 -4.758 1 89 196 SER B O 1
ATOM 3196 N N . GLY B 1 197 ? -24.219 -11.148 -4.762 1 89.31 197 GLY B N 1
ATOM 3197 C CA . GLY B 1 197 ? -24.203 -11.445 -3.336 1 89.31 197 GLY B CA 1
ATOM 3198 C C . GLY B 1 197 ? -24.344 -10.203 -2.469 1 89.31 197 GLY B C 1
ATOM 3199 O O . GLY B 1 197 ? -24.328 -9.086 -2.973 1 89.31 197 GLY B O 1
ATOM 3200 N N . ASP B 1 198 ? -24.672 -10.523 -1.216 1 97.12 198 ASP B N 1
ATOM 3201 C CA . ASP B 1 198 ? -24.672 -9.484 -0.189 1 97.12 198 ASP B CA 1
ATOM 3202 C C . ASP B 1 198 ? -23.266 -8.906 0.007 1 97.12 198 ASP B C 1
ATOM 3204 O O . ASP B 1 198 ? -22.281 -9.656 0.063 1 97.12 198 ASP B O 1
ATOM 3208 N N . ARG B 1 199 ? -23.219 -7.605 0.138 1 96.94 199 ARG B N 1
ATOM 3209 C CA . ARG B 1 199 ? -21.938 -6.902 0.235 1 96.94 199 ARG B CA 1
ATOM 3210 C C . ARG B 1 199 ? -21.156 -7.371 1.449 1 96.94 199 ARG B C 1
ATOM 3212 O O . ARG B 1 199 ? -19.938 -7.609 1.354 1 96.94 199 ARG B O 1
ATOM 3219 N N . ASP B 1 200 ? -21.797 -7.453 2.555 1 96.56 200 ASP B N 1
ATOM 3220 C CA . ASP B 1 200 ? -21.109 -7.844 3.785 1 96.56 200 ASP B CA 1
ATOM 3221 C C . ASP B 1 200 ? -20.641 -9.297 3.713 1 96.56 200 ASP B C 1
ATOM 3223 O O . ASP B 1 200 ? -19.562 -9.633 4.227 1 96.56 200 ASP B O 1
ATOM 3227 N N . VAL B 1 201 ? -21.438 -10.117 3.146 1 97.88 201 VAL B N 1
ATOM 3228 C CA . VAL B 1 201 ? -21.047 -11.516 2.961 1 97.88 201 VAL B CA 1
ATOM 3229 C C . VAL B 1 201 ? -19.844 -11.594 2.037 1 97.88 201 VAL B C 1
ATOM 3231 O O . VAL B 1 201 ? -18.891 -12.32 2.318 1 97.88 201 VAL B O 1
ATOM 3234 N N . LEU B 1 202 ? -19.844 -10.805 0.955 1 98.38 202 LEU B N 1
ATOM 3235 C CA . LEU B 1 202 ? -18.719 -10.758 0.032 1 98.38 202 LEU B CA 1
ATOM 3236 C C . LEU B 1 202 ? -17.453 -10.305 0.747 1 98.38 202 LEU B C 1
ATOM 3238 O O . LEU B 1 202 ? -16.391 -10.914 0.583 1 98.38 202 LEU B O 1
ATOM 3242 N N . ALA B 1 203 ? -17.578 -9.281 1.568 1 97.69 203 ALA B N 1
ATOM 3243 C CA . ALA B 1 203 ? -16.453 -8.734 2.312 1 97.69 203 ALA B CA 1
ATOM 3244 C C . ALA B 1 203 ? -15.828 -9.797 3.215 1 97.69 203 ALA B C 1
ATOM 3246 O O . ALA B 1 203 ? -14.609 -9.984 3.207 1 97.69 203 ALA B O 1
ATOM 3247 N N . ARG B 1 204 ? -16.641 -10.477 3.891 1 96.81 204 ARG B N 1
ATOM 3248 C CA . ARG B 1 204 ? -16.172 -11.508 4.805 1 96.81 204 ARG B CA 1
ATOM 3249 C C . ARG B 1 204 ? -15.547 -12.672 4.039 1 96.81 204 ARG B C 1
ATOM 3251 O O . ARG B 1 204 ? -14.516 -13.203 4.449 1 96.81 204 ARG B O 1
ATOM 3258 N N . CYS B 1 205 ? -16.156 -13.039 2.961 1 97.5 205 CYS B N 1
ATOM 3259 C CA . CYS B 1 205 ? -15.664 -14.141 2.152 1 97.5 205 CYS B CA 1
ATOM 3260 C C . CYS B 1 205 ? -14.289 -13.812 1.568 1 97.5 205 CYS B C 1
ATOM 3262 O O . CYS B 1 205 ? -13.391 -14.656 1.569 1 97.5 205 CYS B O 1
ATOM 3264 N N . ALA B 1 206 ? -14.133 -12.594 1.095 1 98.31 206 ALA B N 1
ATOM 3265 C CA . ALA B 1 206 ? -12.852 -12.164 0.536 1 98.31 206 ALA B CA 1
ATOM 3266 C C . ALA B 1 206 ? -11.742 -12.2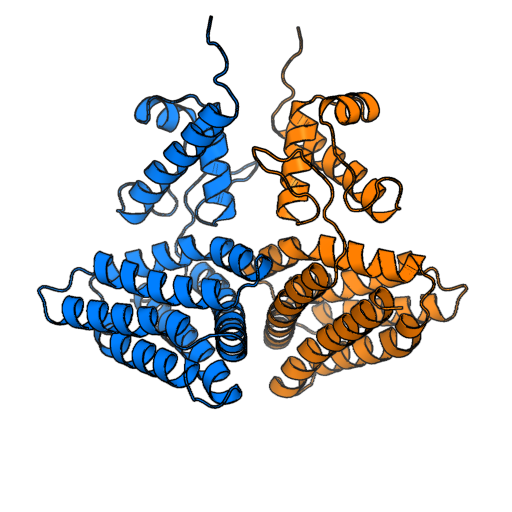27 1.588 1 98.31 206 ALA B C 1
ATOM 3268 O O . ALA B 1 206 ? -10.648 -12.719 1.318 1 98.31 206 ALA B O 1
ATOM 3269 N N . GLU B 1 207 ? -12.023 -11.742 2.744 1 97.75 207 GLU B N 1
ATOM 3270 C CA . GLU B 1 207 ? -11.039 -11.766 3.83 1 97.75 207 GLU B CA 1
ATOM 3271 C C . GLU B 1 207 ? -10.727 -13.203 4.254 1 97.75 207 GLU B C 1
ATOM 3273 O O . GLU B 1 207 ? -9.562 -13.547 4.465 1 97.75 207 GLU B O 1
ATOM 3278 N N . GLU B 1 208 ? -11.742 -13.984 4.379 1 96.5 208 GLU B N 1
ATOM 3279 C CA . GLU B 1 208 ? -11.562 -15.367 4.801 1 96.5 208 GLU B CA 1
ATOM 3280 C C . GLU B 1 208 ? -10.758 -16.156 3.771 1 96.5 208 GLU B C 1
ATOM 3282 O O . GLU B 1 208 ? -9.969 -17.031 4.133 1 96.5 208 GLU B O 1
ATOM 3287 N N . HIS B 1 209 ? -11 -15.914 2.52 1 96.5 209 HIS B N 1
ATOM 3288 C CA . HIS B 1 209 ? -10.234 -16.547 1.454 1 96.5 209 HIS B CA 1
ATOM 3289 C C . HIS B 1 209 ? -8.742 -16.312 1.638 1 96.5 209 HIS B C 1
ATOM 3291 O O . HIS B 1 209 ? -7.945 -17.25 1.548 1 96.5 209 HIS B O 1
ATOM 3297 N N . VAL B 1 210 ? -8.375 -15.156 1.972 1 97.69 210 VAL B N 1
ATOM 3298 C CA . VAL B 1 210 ? -6.98 -14.781 2.176 1 97.69 210 VAL B CA 1
ATOM 3299 C C . VAL B 1 210 ? -6.461 -15.406 3.469 1 97.69 210 VAL B C 1
ATOM 3301 O O . VAL B 1 210 ? -5.348 -15.93 3.508 1 97.69 210 VAL B O 1
ATOM 3304 N N . ASP B 1 211 ? -7.285 -15.391 4.488 1 96.56 211 ASP B N 1
ATOM 3305 C CA . ASP B 1 211 ? -6.887 -15.938 5.781 1 96.56 211 ASP B CA 1
ATOM 3306 C C . ASP B 1 211 ? -6.676 -17.438 5.703 1 96.56 211 ASP B C 1
ATOM 3308 O O . ASP B 1 211 ? -5.773 -17.984 6.348 1 96.56 211 ASP B O 1
ATOM 3312 N N . SER B 1 212 ? -7.531 -18.078 4.965 1 93.56 212 SER B N 1
ATOM 3313 C CA . SER B 1 212 ? -7.371 -19.516 4.758 1 93.56 212 SER B CA 1
ATOM 3314 C C . SER B 1 212 ? -6.031 -19.828 4.098 1 93.56 212 SER B C 1
ATOM 3316 O O . SER B 1 212 ? -5.324 -20.75 4.527 1 93.56 212 SER B O 1
ATOM 3318 N N . ALA B 1 213 ? -5.695 -19.094 3.086 1 93.38 213 ALA B N 1
ATOM 3319 C CA . ALA B 1 213 ? -4.406 -19.266 2.42 1 93.38 213 ALA B CA 1
ATOM 3320 C C . ALA B 1 213 ? -3.254 -19 3.383 1 93.38 213 ALA B C 1
ATOM 3322 O O . ALA B 1 213 ? -2.256 -19.719 3.377 1 93.38 213 ALA B O 1
ATOM 3323 N N . ARG B 1 214 ? -3.412 -17.938 4.18 1 95.69 214 ARG B N 1
ATOM 3324 C CA . ARG B 1 214 ? -2.408 -17.609 5.184 1 95.69 214 ARG B CA 1
ATOM 3325 C C . ARG B 1 214 ? -2.164 -18.797 6.121 1 95.69 214 ARG B C 1
ATOM 3327 O O . ARG B 1 214 ? -1.018 -19.188 6.352 1 95.69 214 ARG B O 1
ATOM 3334 N N . ARG B 1 215 ? -3.211 -19.344 6.684 1 93.69 215 ARG B N 1
ATOM 3335 C CA . ARG B 1 215 ? -3.113 -20.469 7.609 1 93.69 215 ARG B CA 1
ATOM 3336 C C . ARG B 1 215 ? -2.426 -21.672 6.949 1 93.69 215 ARG B C 1
ATOM 3338 O O . ARG B 1 215 ? -1.595 -22.328 7.57 1 93.69 215 ARG B O 1
ATOM 3345 N N . SER B 1 216 ? -2.805 -21.906 5.723 1 90 216 SER B N 1
ATOM 3346 C CA . SER B 1 216 ? -2.199 -23.016 4.992 1 90 216 SER B CA 1
ATOM 3347 C C . SER B 1 216 ? -0.697 -22.812 4.82 1 90 216 SER B C 1
ATOM 3349 O O . SER B 1 216 ? 0.086 -23.75 5 1 90 216 SER B O 1
ATOM 3351 N N . LEU B 1 217 ? -0.299 -21.641 4.461 1 93 217 LEU B N 1
ATOM 3352 C CA . LEU B 1 217 ? 1.114 -21.328 4.277 1 93 217 LEU B CA 1
ATOM 3353 C C . LEU B 1 217 ? 1.883 -21.5 5.586 1 93 217 LEU B C 1
ATOM 3355 O O . LEU B 1 217 ? 2.977 -22.062 5.598 1 93 217 LEU B O 1
ATOM 3359 N N . LEU B 1 218 ? 1.291 -21.047 6.676 1 93.5 218 LEU B N 1
ATOM 3360 C CA . LEU B 1 218 ? 1.96 -21.109 7.973 1 93.5 218 LEU B CA 1
ATOM 3361 C C . LEU B 1 218 ? 2.092 -22.547 8.445 1 93.5 218 LEU B C 1
ATOM 3363 O O . LEU B 1 218 ? 3.09 -22.906 9.07 1 93.5 218 LEU B O 1
ATOM 3367 N N . ALA B 1 219 ? 1.104 -23.312 8.164 1 89.19 219 ALA B N 1
ATOM 3368 C CA . ALA B 1 219 ? 1.153 -24.734 8.516 1 89.19 219 ALA B CA 1
ATOM 3369 C C . ALA B 1 219 ? 2.273 -25.438 7.762 1 89.19 219 ALA B C 1
ATOM 3371 O O . ALA B 1 219 ? 2.918 -26.344 8.305 1 89.19 219 ALA B O 1
ATOM 3372 N N . HIS B 1 220 ? 2.467 -25.031 6.582 1 84.19 220 HIS B N 1
ATOM 3373 C CA . HIS B 1 220 ? 3.5 -25.641 5.746 1 84.19 220 HIS B CA 1
ATOM 3374 C C . HIS B 1 220 ? 4.895 -25.281 6.258 1 84.19 220 HIS B C 1
ATOM 3376 O O . HIS B 1 220 ? 5.805 -26.109 6.203 1 84.19 220 HIS B O 1
ATOM 3382 N N . LEU B 1 221 ? 5.113 -24.062 6.719 1 86.19 221 LEU B N 1
ATOM 3383 C CA . LEU B 1 221 ? 6.426 -23.641 7.191 1 86.19 221 LEU B CA 1
ATOM 3384 C C . LEU B 1 221 ? 6.77 -24.312 8.516 1 86.19 221 LEU B C 1
ATOM 3386 O O . LEU B 1 221 ? 7.945 -24.516 8.828 1 86.19 221 LEU B O 1
ATOM 3390 N N . SER B 1 222 ? 5.801 -24.547 9.344 1 73.56 222 SER B N 1
ATOM 3391 C CA . SER B 1 222 ? 6.035 -25.188 10.633 1 73.56 222 SER B CA 1
ATOM 3392 C C . SER B 1 222 ? 6.281 -26.688 10.461 1 73.56 222 SER B C 1
ATOM 3394 O O . SER B 1 222 ? 6.793 -27.344 11.375 1 73.56 222 SER B O 1
ATOM 3396 N N . ALA B 1 223 ? 5.992 -27.312 9.383 1 63.25 223 ALA B N 1
ATOM 3397 C CA . ALA B 1 223 ? 6.199 -28.734 9.156 1 63.25 223 ALA B CA 1
ATOM 3398 C C . ALA B 1 223 ? 7.602 -29.016 8.625 1 63.25 223 ALA B C 1
ATOM 3400 O O . ALA B 1 223 ? 8.195 -28.156 7.961 1 63.25 223 ALA B O 1
#

InterPro domains:
  IPR000524 Transcription regulator HTH, GntR [PF00392] (14-75)
  IPR000524 Transcription regulator HTH, GntR [PR00035] (35-49)
  IPR000524 Transcription regulator HTH, GntR [PR00035] (49-65)
  IPR000524 Transcription regulator HTH, GntR [PS50949] (11-78)
  IPR000524 Transcription regulator HTH, GntR [SM00345] (17-75)
  IPR008920 Transcription regulator FadR/GntR, C-terminal [G3DSA:1.20.120.530] (79-222)
  IPR008920 Transcription regulator FadR/GntR, C-terminal [SSF48008] (80-221)
  IPR011711 GntR, C-terminal [PF07729] (85-211)
  IPR011711 GntR, C-terminal [SM00895] (85-212)
  IPR036388 Winged helix-like DNA-binding domain superfamily [G3DSA:1.10.10.10] (5-75)
  IPR036390 Winged helix DNA-binding domain superfamily [SSF46785] (9-79)

Secondary structure (DSSP, 8-state):
------HHHHHHHHHHHHHHHHHHHHHTSS-TT-B--HHHHHHHHTS-HHHHHHHHHHHHHTTSEE--SSS--EEPP--HHHHHHHHHHHHHHHHHHHHHHHHH--HHHHHHHHHHHHHHHHHHHTT--HHHHHHHHHHHHHHHHHHHT-HHHHHHHHHHHHHHHHHHHHHHHTT--HHHHHHHHHHHHHHHHHHH--HHHHHHHHHHHHHHHHHHHHHHHH-/------HHHHHHHHHHHHHHHHHHHHHTSS-TT-B--HHHHHHHHTS-HHHHHHHHHHHHHTTSEEEETTEEEEEPP--HHHHHHHHHHHHHHHHHHHHHHHHH--HHHHHHHHHHHHHHHHHHHTT--HHHHHHHHHHHHHHHHHHHT-HHHHHHHHHHHHHHHHHHHHHHHTT--HHHHHHHHHHHHHHHHHHH--HHHHHHHHHHHHHHHHHHHHHHHH-

Sequence (446 aa):
MNLPLPKAARRGLANEAADVIRDAIFAGDIAPGAPLREVELAAALGVSRGSVREGLALLQREGLIRSGWHRGTAVIEVTPQDIEEVYAVRGALDRLAAISAQATASPQQLAPLDDLVEAMAAEIAGAAAGPRLLALDIAFHDQIYDIAGNQRLSQAWQAVRSQVYLFQMHRVAAGYEHYRDRVIDEHRELAELLRSGDRDVLARCAEEHVDSARRSLLAHLSAMNLPLPKAARRGLANEAADVIRDAIFAGDIAPGAPLREVELAAALGVSRGSVREGLALLQREGLIRSGWHRGTAVIEVTPQDIEEVYAVRGALDRLAAISAQATASPQQLAPLDDLVEAMAAEIAGAAAGPRLLALDIAFHDQIYDIAGNQRLSQAWQAVRSQVYLFQMHRVAAGYEHYRDRVIDEHRELAELLRSGDRDVLARCAEEHVDSARRSLLAHLSA

Solvent-accessible surface area (backbone atoms only — not comparable to full-atom values): 23217 Å² total; per-residue (Å²): 132,86,68,78,64,55,67,70,56,40,49,50,45,9,51,49,42,28,48,54,51,51,51,33,41,64,70,54,79,43,47,67,54,38,75,57,54,50,69,62,51,13,64,75,68,72,49,52,51,67,29,34,50,51,8,49,50,53,37,32,56,20,49,44,33,44,74,44,96,93,36,73,38,18,32,39,65,88,44,67,64,52,51,52,30,49,41,55,45,46,21,39,49,45,19,51,24,47,49,41,14,44,76,64,52,48,72,78,70,50,49,60,48,56,53,40,44,51,50,42,49,53,37,60,73,46,92,43,55,57,66,60,45,49,52,41,54,51,49,47,52,51,49,37,36,57,52,31,65,31,68,59,48,45,50,54,46,50,34,42,46,55,39,53,52,45,56,50,43,53,43,44,73,68,63,58,60,72,60,66,76,46,49,52,61,54,50,48,51,51,54,50,30,47,73,73,43,56,62,68,60,40,32,51,50,40,28,47,54,38,49,52,52,44,52,52,53,48,55,56,69,75,98,133,87,68,77,64,56,68,70,54,41,49,49,44,11,51,48,42,28,50,55,52,51,49,34,42,64,71,54,78,42,48,68,52,38,76,56,54,49,68,62,50,13,63,75,68,72,49,51,50,67,29,34,50,50,7,49,51,52,36,32,57,19,49,43,33,44,73,45,96,92,35,73,38,20,32,39,66,88,44,69,66,52,50,53,32,48,42,54,46,45,22,39,49,44,19,51,25,48,50,41,15,41,74,63,51,48,71,78,70,49,49,59,49,55,52,39,45,50,51,41,47,52,36,60,73,46,90,47,53,57,67,60,45,49,52,41,54,51,49,47,52,50,50,38,36,58,51,31,65,32,70,58,47,46,52,53,45,50,33,42,47,56,39,53,51,44,57,51,44,53,41,43,74,68,64,57,60,72,60,67,76,47,50,52,60,55,50,47,51,51,53,50,28,48,73,73,44,56,63,68,58,38,32,51,48,40,27,47,55,39,48,52,51,44,53,53,53,46,54,55,69,75,99

Radius of gyration: 23.01 Å; Cα contacts (8 Å, |Δi|>4): 535; chains: 2; bounding box: 62×63×54 Å

Foldseek 3Di:
DPPDPPPVVLQVLLQVLLVVVLVCDLVCVADAFHADDLVVSCVVSVHDSSSNVSNLVLCVQLVQWDDDPVDGIGGHHDDLVLLVVLLVLVLVLLLLLLLLLLVQPDPVLLVVLVVLLVVLVVLLVPVNDQLVNLVSLLVNSLSSNVSSVDPVSNSSCSSSSSVVSSLSSVVVVVVDCPCSVCVSVLSVVLSVCSHPNDSVVNSVSSSVVSVVVSVVSSVVVVD/DPPDPPPVVLQVLLQVLLVVVLVCDLVCVADAFHADDLVVSCVVSVHDSSSNVSNLVLCVQLVQWDDDPPDGIGGHHDDLVLLVVLLVLVLVLQLLLLLLLLVQPDPVLLVVLVVLLVVLVVLLVPVNDQLVNLVSLLVNSLSSNVSSVDPVSNSSCSSRSSVVSSLSSVVVVVVPCPCSPCSSVLSVVLSVCSHPNDSVVNSVSSSVVSVVVSVVSSVVVVD